Protein 3IBX (pdb70)

Foldseek 3Di:
DPVDDFLLVVLVVLLVVLLVLVLPPPLLVCLLVVNHDPVLVVLLLLLVLVLLVLLLVLLVLLLVQDDDVVSNVLSVVSSCLNVVNCPHLSVVVCVVVVPDPVNSVPDDHDPLSVVLSVLLVVQSVVDGSLSSLLQNQLVLVSLQVSLVVSPPPDCSLVPPRSNSSSCRSPDPVSVVSNVVSSVVNRVVCVPPDPVVSVVSSVSNNVSSVSSSVSSVVSSVD/DDFLLVVLCVVLVVLLVLVLPDCLLVCLLVVNDDPVLVVLLLLQVLVLLVLLLVLLVLLLVQDPDPVSNVVSVVVSCVSVDVDPSVVVCVVPVPDPVNSVPDDHDPLSCVLSVLLNVQSVVDGSLSSLLQNQLVLVSLQVSLVVSPPPDPSLVDPPSNSSSCVSPDPVSVVSNVVSSVVNRVVPPPPDPVVSVVSSVSNNVSSVSSSVSSVVSSVD

InterPro domains:
  IPR004305 Thiaminase-2/PQQC [PF03070] (9-216)
  IPR016084 Haem oxygenase-like, multi-helical [G3DSA:1.20.910.10] (1-217)
  IPR016084 Haem oxygenase-like, multi-helical [SSF48613] (1-215)
  IPR027574 Thiaminase II [TIGR04306] (11-216)
  IPR050967 Thiamine Salvage Pathway TenA [PTHR43198] (2-216)

Sequence (437 aa):
DPFTMQVSQYLYQNAQSIWGDCISHPFVQGIGRGTLERDKFRFYIIQDYLYLLEYAKVFALGVVKACDEAVMREFSNAIQDILNNEMSIHNHYIRELQITQKELQNACPTLANKSYTSYMLAEGFKGSIKEVAAAVLSCGWSYLVIAQNLSQIPNALEHAFYGHWIKGYSSKEFQACVNWNINLLDSLTLASSKQEIEKLKEIFITTSEYEYLFWDMAYQSTMQVSQYLYQNAQSIWGDCISHPFVQGIGRGTLERDKFRFYIIQDYLYLLEYAKVFALGVVKACDEAVMREFSNAIQDILNMSIHNHYIRELQITQKELQNACPTLANKSYTSYMLAEGFKGSIKEVAAAVLSCGWSYLVIAQNLSQIPNALEHAFYGHWIKGYSSKEFQACVNWNINLLDSLTLASSKQEIEKLKEIFITTSEYEYLFWDMAYQS

Secondary structure (DSSP, 8-state):
--SSPPHHHHHHHHHHHHHHHHHTSHHHHHHHHT-S-HHHHHHHHHHHHHHHHHHHHHHHHHHHH--SHHHHHHHHHHHHHHHS-TTSHHHHHHHHTT--HHHHHHPPPPHHHHHHHHHHHHHHHHS-HHHHHHHTHHHHHHHHHHHHHHT-SSSTTT-TTTHHHHHHTTSHHHHHHHHHHHHHHHHH-TT--HHHHHHHHHHHHHHHHHHHHHHHHHHT-/---HHHHHHHHHHHHHHHHHTSHHHHHHHTT-S-HHHHHHHHHHHHHHHHHHHHHHHHHHHH--SHHHHHHHHHHHHHHH---HHHHHHHHTT--HHHHHH----HHHHHHHHHHHHHHHHS-HHHHHHHHHHHHHHHHHHHHHHTTSSSTTT-TTTHHHHHHHTSHHHHHHHHHHHHHHHHH-TT--HHHHHHHHHHHHHHHHHHHHHHHHHHH-

B-factor: mean 20.88, std 7.48, range [4.31, 64.69]

Nearest PDB structures (foldseek):
  3ibx-assembly1_D-2  TM=1.005E+00  e=1.029E-29  Helicobacter pylori
  3ibx-assembly1_A-2  TM=9.983E-01  e=2.471E-28  Helicobacter pylori
  2rd3-assembly1_A  TM=9.991E-01  e=1.844E-27  unclassified
  2qcx-assembly1_B  TM=9.435E-01  e=3.607E-13  Bacillus subtilis
  1udd-assembly1_D  TM=9.290E-01  e=1.941E-12  Pyrococcus horikoshii OT3

Structure (mmCIF, N/CA/C/O backbone):
data_3IBX
#
_entry.id   3IBX
#
_cell.length_a   148.728
_cell.length_b   148.728
_cell.length_c   233.566
_cell.angle_alpha   90.00
_cell.angle_beta   90.00
_cell.angle_gamma   90.00
#
_symmetry.space_group_name_H-M   'I 41 2 2'
#
loop_
_entity.id
_entity.type
_entity.pdbx_description
1 polymer 'Putative thiaminase II'
2 water water
#
loop_
_atom_site.group_PDB
_atom_site.id
_atom_site.type_symbol
_atom_site.label_atom_id
_atom_site.label_alt_id
_atom_site.label_comp_id
_atom_site.label_asym_id
_atom_site.label_entity_id
_atom_site.label_seq_id
_atom_site.pdbx_PDB_ins_code
_atom_site.Cartn_x
_atom_site.Cartn_y
_atom_site.Cartn_z
_atom_site.occupancy
_atom_site.B_iso_or_equiv
_atom_site.auth_seq_id
_atom_site.auth_comp_id
_atom_site.auth_asym_id
_atom_site.auth_atom_id
_atom_site.pdbx_PDB_model_num
ATOM 1 N N . ASP A 1 1 ? 121.129 35.481 61.370 1.00 28.91 -3 ASP A N 1
ATOM 2 C CA . ASP A 1 1 ? 120.203 36.635 61.602 1.00 28.78 -3 ASP A CA 1
ATOM 3 C C . ASP A 1 1 ? 119.895 36.741 63.092 1.00 27.97 -3 ASP A C 1
ATOM 4 O O . ASP A 1 1 ? 120.069 35.744 63.806 1.00 28.16 -3 ASP A O 1
ATOM 9 N N . PRO A 1 2 ? 119.499 37.941 63.595 1.00 27.09 -2 PRO A N 1
ATOM 10 C CA . PRO A 1 2 ? 119.681 39.352 63.207 1.00 26.18 -2 PRO A CA 1
ATOM 11 C C . PRO A 1 2 ? 120.752 40.145 64.002 1.00 25.21 -2 PRO A C 1
ATOM 12 O O . PRO A 1 2 ? 120.860 41.365 63.826 1.00 24.51 -2 PRO A O 1
ATOM 16 N N . PHE A 1 3 ? 121.525 39.466 64.852 1.00 24.34 -1 PHE A N 1
ATOM 17 C CA . PHE A 1 3 ? 122.758 40.040 65.422 1.00 23.80 -1 PHE A CA 1
ATOM 18 C C . PHE A 1 3 ? 123.910 40.097 64.407 1.00 23.62 -1 PHE A C 1
ATOM 19 O O . PHE A 1 3 ? 125.029 40.534 64.721 1.00 23.50 -1 PHE A O 1
ATOM 27 N N . THR A 1 4 ? 123.644 39.634 63.194 1.00 23.21 0 THR A N 1
ATOM 28 C CA . THR A 1 4 ? 124.678 39.624 62.170 1.00 23.26 0 THR A CA 1
ATOM 29 C C . THR A 1 4 ? 124.531 40.784 61.192 1.00 22.65 0 THR A C 1
ATOM 30 O O . THR A 1 4 ? 123.419 41.205 60.860 1.00 22.70 0 THR A O 1
ATOM 34 N N . MET A 1 5 ? 125.680 41.295 60.765 1.00 22.03 1 MET A N 1
ATOM 35 C CA . MET A 1 5 ? 125.772 42.368 59.787 1.00 21.40 1 MET A CA 1
ATOM 36 C C . MET A 1 5 ? 125.020 41.979 58.510 1.00 20.31 1 MET A C 1
ATOM 37 O O . MET A 1 5 ? 125.213 40.879 57.979 1.00 20.04 1 MET A O 1
ATOM 42 N N . GLN A 1 6 ? 124.128 42.863 58.063 1.00 18.79 2 GLN A N 1
ATOM 43 C CA . GLN A 1 6 ? 123.461 42.718 56.774 1.00 17.67 2 GLN A CA 1
ATOM 44 C C . GLN A 1 6 ? 124.197 43.576 55.769 1.00 16.04 2 GLN A C 1
ATOM 45 O O . GLN A 1 6 ? 124.291 44.793 55.943 1.00 15.72 2 GLN A O 1
ATOM 51 N N . VAL A 1 7 ? 124.713 42.951 54.715 1.00 14.33 3 VAL A N 1
ATOM 52 C CA . VAL A 1 7 ? 125.497 43.693 53.734 1.00 12.72 3 VAL A CA 1
ATOM 53 C C . VAL A 1 7 ? 124.699 44.741 52.943 1.00 11.97 3 VAL A C 1
ATOM 54 O O . VAL A 1 7 ? 125.238 45.782 52.603 1.00 11.64 3 VAL A O 1
ATOM 58 N N . SER A 1 8 ? 123.419 44.482 52.694 1.00 11.11 4 SER A N 1
ATOM 59 C CA . SER A 1 8 ? 122.586 45.457 52.008 1.00 11.02 4 SER A CA 1
ATOM 60 C C . SER A 1 8 ? 122.427 46.756 52.819 1.00 11.33 4 SER A C 1
ATOM 61 O O . SER A 1 8 ? 122.414 47.850 52.245 1.00 11.02 4 SER A O 1
ATOM 64 N N . GLN A 1 9 ? 122.311 46.623 54.143 1.00 11.43 5 GLN A N 1
ATOM 65 C CA . GLN A 1 9 ? 122.169 47.778 55.036 1.00 11.99 5 GLN A CA 1
ATOM 66 C C . GLN A 1 9 ? 123.467 48.566 55.091 1.00 11.92 5 GLN A C 1
ATOM 67 O O . GLN A 1 9 ? 123.455 49.801 55.137 1.00 11.48 5 GLN A O 1
ATOM 73 N N . TYR A 1 10 ? 124.577 47.834 55.065 1.00 12.04 6 TYR A N 1
ATOM 74 C CA . TYR A 1 10 ? 125.909 48.420 55.015 1.00 12.85 6 TYR A CA 1
ATOM 75 C C . TYR A 1 10 ? 126.118 49.226 53.726 1.00 13.21 6 TYR A C 1
ATOM 76 O O . TYR A 1 10 ? 126.613 50.358 53.771 1.00 13.79 6 TYR A O 1
ATOM 85 N N . LEU A 1 11 ? 125.703 48.668 52.593 1.00 13.53 7 LEU A N 1
ATOM 86 C CA . LEU A 1 11 ? 125.766 49.397 51.332 1.00 14.20 7 LEU A CA 1
ATOM 87 C C . LEU A 1 11 ? 124.829 50.603 51.357 1.00 14.36 7 LEU A C 1
ATOM 88 O O . LEU A 1 11 ? 125.224 51.697 50.967 1.00 14.44 7 LEU A O 1
ATOM 93 N N . TYR A 1 12 ? 123.598 50.404 51.820 1.00 14.79 8 TYR A N 1
ATOM 94 C CA . TYR A 1 12 ? 122.639 51.502 51.965 1.00 15.68 8 TYR A CA 1
ATOM 95 C C . TYR A 1 12 ? 123.233 52.713 52.709 1.00 16.28 8 TYR A C 1
ATOM 96 O O . TYR A 1 12 ? 123.216 53.839 52.203 1.00 16.58 8 TYR A O 1
ATOM 105 N N . GLN A 1 13 ? 123.755 52.474 53.905 1.00 16.77 9 GLN A N 1
ATOM 106 C CA . GLN A 1 13 ? 124.295 53.557 54.725 1.00 17.83 9 GLN A CA 1
ATOM 107 C C . GLN A 1 13 ? 125.407 54.340 54.027 1.00 18.21 9 GLN A C 1
ATOM 108 O O . GLN A 1 13 ? 125.468 55.568 54.132 1.00 17.96 9 GLN A O 1
ATOM 114 N N . ASN A 1 14 ? 126.260 53.627 53.294 1.00 18.90 10 ASN A N 1
ATOM 115 C CA . ASN A 1 14 ? 127.365 54.254 52.580 1.00 19.78 10 ASN A CA 1
ATOM 116 C C . ASN A 1 14 ? 126.936 55.053 51.361 1.00 20.13 10 ASN A C 1
ATOM 117 O O . ASN A 1 14 ? 127.714 55.854 50.851 1.00 20.71 10 ASN A O 1
ATOM 122 N N . ALA A 1 15 ? 125.698 54.853 50.919 1.00 20.43 11 ALA A N 1
ATOM 123 C CA . ALA A 1 15 ? 125.179 55.551 49.755 1.00 21.27 11 ALA A CA 1
ATOM 124 C C . ALA A 1 15 ? 124.202 56.685 50.074 1.00 21.89 11 ALA A C 1
ATOM 125 O O . ALA A 1 15 ? 123.776 57.397 49.162 1.00 22.24 11 ALA A O 1
ATOM 127 N N . GLN A 1 16 ? 123.863 56.859 51.358 1.00 22.67 12 GLN A N 1
ATOM 128 C CA . GLN A 1 16 ? 122.851 57.834 51.802 1.00 22.97 12 GLN A CA 1
ATOM 129 C C . GLN A 1 16 ? 123.116 59.279 51.411 1.00 22.81 12 GLN A C 1
ATOM 130 O O . GLN A 1 16 ? 122.233 59.961 50.882 1.00 22.86 12 GLN A O 1
ATOM 136 N N . SER A 1 17 ? 124.321 59.752 51.706 1.00 22.51 13 SER A N 1
ATOM 137 C CA . SER A 1 17 ? 124.719 61.100 51.345 1.00 22.37 13 SER A CA 1
ATOM 138 C C . SER A 1 17 ? 124.530 61.349 49.841 1.00 21.61 13 SER A C 1
ATOM 139 O O . SER A 1 17 ? 124.040 62.406 49.438 1.00 21.61 13 SER A O 1
ATOM 142 N N . ILE A 1 18 ? 124.891 60.364 49.018 1.00 20.77 14 ILE A N 1
ATOM 143 C CA . ILE A 1 18 ? 124.749 60.501 47.571 1.00 19.83 14 ILE A CA 1
ATOM 144 C C . ILE A 1 18 ? 123.285 60.515 47.130 1.00 19.76 14 ILE A C 1
ATOM 145 O O . ILE A 1 18 ? 122.899 61.335 46.296 1.00 19.86 14 ILE A O 1
ATOM 150 N N . TRP A 1 19 ? 122.471 59.619 47.680 1.00 19.58 15 TRP A N 1
ATOM 151 C CA . TRP A 1 19 ? 121.060 59.567 47.287 1.00 19.76 15 TRP A CA 1
ATOM 152 C C . TRP A 1 19 ? 120.297 60.797 47.772 1.00 19.98 15 TRP A C 1
ATOM 153 O O . TRP A 1 19 ? 119.308 61.201 47.155 1.00 19.96 15 TRP A O 1
ATOM 164 N N . GLY A 1 20 ? 120.763 61.380 48.881 1.00 20.13 16 GLY A N 1
ATOM 165 C CA . GLY A 1 20 ? 120.233 62.647 49.383 1.00 20.27 16 GLY A CA 1
ATOM 166 C C . GLY A 1 20 ? 120.501 63.765 48.389 1.00 20.43 16 GLY A C 1
ATOM 167 O O . GLY A 1 20 ? 119.630 64.603 48.137 1.00 20.17 16 GLY A O 1
ATOM 168 N N . ASP A 1 21 ? 121.705 63.764 47.809 1.00 20.45 17 ASP A N 1
ATOM 169 C CA . ASP A 1 21 ? 122.051 64.727 46.766 1.00 20.55 17 ASP A CA 1
ATOM 170 C C . ASP A 1 21 ? 121.197 64.533 45.513 1.00 20.54 17 ASP A C 1
ATOM 171 O O . ASP A 1 21 ? 120.907 65.494 44.801 1.00 20.53 17 ASP A O 1
ATOM 176 N N . CYS A 1 22 ? 120.795 63.291 45.247 1.00 20.66 18 CYS A N 1
ATOM 177 C CA . CYS A 1 22 ? 119.933 63.003 44.104 1.00 20.74 18 CYS A CA 1
ATOM 178 C C . CYS A 1 22 ? 118.535 63.554 44.374 1.00 20.95 18 CYS A C 1
ATOM 179 O O . CYS A 1 22 ? 117.952 64.229 43.521 1.00 21.20 18 CYS A O 1
ATOM 182 N N . ILE A 1 23 ? 118.015 63.289 45.572 1.00 20.96 19 ILE A N 1
ATOM 183 C CA . ILE A 1 23 ? 116.708 63.807 45.985 1.00 20.98 19 ILE A CA 1
ATOM 184 C C . ILE A 1 23 ? 116.583 65.326 45.819 1.00 21.01 19 ILE A C 1
ATOM 185 O O . ILE A 1 23 ? 115.578 65.805 45.293 1.00 21.14 19 ILE A O 1
ATOM 190 N N . SER A 1 24 ? 117.596 66.076 46.256 1.00 20.93 20 SER A N 1
ATOM 191 C CA . SER A 1 24 ? 117.520 67.542 46.210 1.00 21.02 20 SER A CA 1
ATOM 192 C C . SER A 1 24 ? 118.140 68.179 44.954 1.00 20.72 20 SER A C 1
ATOM 193 O O . SER A 1 24 ? 118.270 69.404 44.877 1.00 20.56 20 SER A O 1
ATOM 196 N N . HIS A 1 25 ? 118.494 67.341 43.975 1.00 20.38 21 HIS A N 1
ATOM 197 C CA . HIS A 1 25 ? 118.966 67.800 42.666 1.00 20.09 21 HIS A CA 1
ATOM 198 C C . HIS A 1 25 ? 117.843 68.529 41.929 1.00 19.95 21 HIS A C 1
ATOM 199 O O . HIS A 1 25 ? 116.685 68.106 42.003 1.00 19.91 21 HIS A O 1
ATOM 206 N N . PRO A 1 26 ? 118.177 69.626 41.216 1.00 19.78 22 PRO A N 1
ATOM 207 C CA . PRO A 1 26 ? 117.158 70.424 40.521 1.00 19.71 22 PRO A CA 1
ATOM 208 C C . PRO A 1 26 ? 116.267 69.617 39.574 1.00 19.54 22 PRO A C 1
ATOM 209 O O . PRO A 1 26 ? 115.067 69.871 39.507 1.00 19.75 22 PRO A O 1
ATOM 213 N N . PHE A 1 27 ? 116.843 68.657 38.858 1.00 19.31 23 PHE A N 1
ATOM 214 C CA . PHE A 1 27 ? 116.066 67.809 37.959 1.00 19.04 23 PHE A CA 1
ATOM 215 C C . PHE A 1 27 ? 114.994 67.005 38.698 1.00 19.16 23 PHE A C 1
ATOM 216 O O . PHE A 1 27 ? 113.841 66.959 38.269 1.00 19.13 23 PHE A O 1
ATOM 224 N N . VAL A 1 28 ? 115.386 66.365 39.796 1.00 19.27 24 VAL A N 1
ATOM 225 C CA . VAL A 1 28 ? 114.488 65.505 40.567 1.00 19.47 24 VAL A CA 1
ATOM 226 C C . VAL A 1 28 ? 113.450 66.326 41.344 1.00 19.59 24 VAL A C 1
ATOM 227 O O . VAL A 1 28 ? 112.268 65.970 41.391 1.00 19.70 24 VAL A O 1
ATOM 231 N N . GLN A 1 29 ? 113.894 67.429 41.939 1.00 19.76 25 GLN A N 1
ATOM 232 C CA . GLN A 1 29 ? 112.981 68.357 42.610 1.00 19.85 25 GLN A CA 1
ATOM 233 C C . GLN A 1 29 ? 111.988 68.949 41.614 1.00 20.12 25 GLN A C 1
ATOM 234 O O . GLN A 1 29 ? 110.842 69.239 41.965 1.00 20.15 25 GLN A O 1
ATOM 240 N N . GLY A 1 30 ? 112.435 69.108 40.369 1.00 20.30 26 GLY A N 1
ATOM 241 C CA . GLY A 1 30 ? 111.578 69.570 39.284 1.00 20.48 26 GLY A CA 1
ATOM 242 C C . GLY A 1 30 ? 110.427 68.619 39.016 1.00 20.61 26 GLY A C 1
ATOM 243 O O . GLY A 1 30 ? 109.312 69.057 38.726 1.00 20.72 26 GLY A O 1
ATOM 244 N N . ILE A 1 31 ? 110.696 67.318 39.114 1.00 20.72 27 ILE A N 1
ATOM 245 C CA . ILE A 1 31 ? 109.661 66.295 38.949 1.00 21.04 27 ILE A CA 1
ATOM 246 C C . ILE A 1 31 ? 108.659 66.354 40.105 1.00 21.27 27 ILE A C 1
ATOM 247 O O . ILE A 1 31 ? 107.449 66.369 39.881 1.00 21.24 27 ILE A O 1
ATOM 252 N N . GLY A 1 32 ? 109.178 66.403 41.331 1.00 21.60 28 GLY A N 1
ATOM 253 C CA . GLY A 1 32 ? 108.357 66.478 42.540 1.00 22.03 28 GLY A CA 1
ATOM 254 C C . GLY A 1 32 ? 107.355 67.621 42.575 1.00 22.31 28 GLY A C 1
ATOM 255 O O . GLY A 1 32 ? 106.178 67.406 42.864 1.00 22.31 28 GLY A O 1
ATOM 256 N N . ARG A 1 33 ? 107.820 68.833 42.280 1.00 22.66 29 ARG A N 1
ATOM 257 C CA . ARG A 1 33 ? 106.955 70.020 42.254 1.00 22.89 29 ARG A CA 1
ATOM 258 C C . ARG A 1 33 ? 106.084 70.029 40.993 1.00 22.96 29 ARG A C 1
ATOM 259 O O . ARG A 1 33 ? 104.870 70.251 41.064 1.00 22.98 29 ARG A O 1
ATOM 267 N N . GLY A 1 34 ? 106.716 69.783 39.846 1.00 23.02 30 GLY A N 1
ATOM 268 C CA . GLY A 1 34 ? 106.029 69.784 38.541 1.00 23.07 30 GLY A CA 1
ATOM 269 C C . GLY A 1 34 ? 106.549 70.874 37.598 1.00 23.19 30 GLY A C 1
ATOM 270 O O . GLY A 1 34 ? 105.957 71.148 36.498 1.00 23.40 30 GLY A O 1
ATOM 271 N N . THR A 1 35 ? 107.674 71.501 38.049 1.00 23.34 31 THR A N 1
ATOM 272 C CA . THR A 1 35 ? 108.208 72.679 37.359 1.00 23.60 31 THR A CA 1
ATOM 273 C C . THR A 1 35 ? 109.272 72.372 36.304 1.00 23.88 31 THR A C 1
ATOM 274 O O . THR A 1 35 ? 109.620 73.247 35.508 1.00 23.82 31 THR A O 1
ATOM 278 N N . LEU A 1 36 ? 109.782 71.140 36.304 1.00 24.23 32 LEU A N 1
ATOM 279 C CA . LEU A 1 36 ? 110.844 70.728 35.379 1.00 24.56 32 LEU A CA 1
ATOM 280 C C . LEU A 1 36 ? 110.429 70.934 33.912 1.00 24.86 32 LEU A C 1
ATOM 281 O O . LEU A 1 36 ? 109.423 70.339 33.428 1.00 24.78 32 LEU A O 1
ATOM 286 N N . GLU A 1 37 ? 111.248 71.744 33.218 1.00 25.41 33 GLU A N 1
ATOM 287 C CA . GLU A 1 37 ? 111.013 72.117 31.823 1.00 26.11 33 GLU A CA 1
ATOM 288 C C . GLU A 1 37 ? 110.841 70.862 30.967 1.00 26.13 33 GLU A C 1
ATOM 289 O O . GLU A 1 37 ? 111.668 69.950 31.009 1.00 26.27 33 GLU A O 1
ATOM 295 N N . ARG A 1 38 ? 109.753 70.832 30.201 1.00 26.23 34 ARG A N 1
ATOM 296 C CA . ARG A 1 38 ? 109.265 69.613 29.553 1.00 26.26 34 ARG A CA 1
ATOM 297 C C . ARG A 1 38 ? 110.224 68.998 28.532 1.00 26.12 34 ARG A C 1
ATOM 298 O O . ARG A 1 38 ? 110.236 67.778 28.360 1.00 26.18 34 ARG A O 1
ATOM 306 N N . ASP A 1 39 ? 111.022 69.828 27.862 1.00 25.87 35 ASP A N 1
ATOM 307 C CA . ASP A 1 39 ? 112.021 69.306 26.921 1.00 25.66 35 ASP A CA 1
ATOM 308 C C . ASP A 1 39 ? 113.263 68.735 27.620 1.00 25.15 35 ASP A C 1
ATOM 309 O O . ASP A 1 39 ? 113.968 67.896 27.053 1.00 25.13 35 ASP A O 1
ATOM 314 N N . LYS A 1 40 ? 113.515 69.180 28.849 1.00 24.49 36 LYS A N 1
ATOM 315 C CA . LYS A 1 40 ? 114.556 68.580 29.682 1.00 24.01 36 LYS A CA 1
ATOM 316 C C . LYS A 1 40 ? 114.165 67.163 30.089 1.00 23.46 36 LYS A C 1
ATOM 317 O O . LYS A 1 40 ? 115.007 66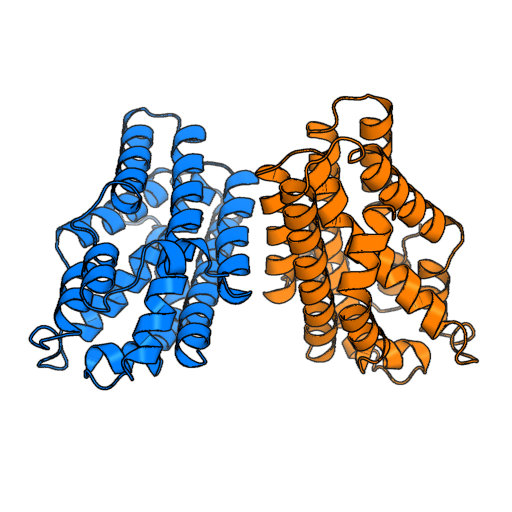.264 30.125 1.00 23.40 36 LYS A O 1
ATOM 323 N N . PHE A 1 41 ? 112.881 66.970 30.377 1.00 22.83 37 PHE A N 1
ATOM 324 C CA . PHE A 1 41 ? 112.355 65.650 30.689 1.00 22.22 37 PHE A CA 1
ATOM 325 C C . PHE A 1 41 ? 112.377 64.743 29.456 1.00 22.08 37 PHE A C 1
ATOM 326 O O . PHE A 1 41 ? 112.697 63.561 29.568 1.00 22.09 37 PHE A O 1
ATOM 334 N N . ARG A 1 42 ? 112.047 65.304 28.291 1.00 21.60 38 ARG A N 1
ATOM 335 C CA . ARG A 1 42 ? 112.111 64.580 27.019 1.00 21.35 38 ARG A CA 1
ATOM 336 C C . ARG A 1 42 ? 113.521 64.035 26.753 1.00 20.96 38 ARG A C 1
ATOM 337 O O . ARG A 1 42 ? 113.688 62.848 26.457 1.00 21.12 38 ARG A O 1
ATOM 345 N N . PHE A 1 43 ? 114.524 64.905 26.871 1.00 20.40 39 PHE A N 1
ATOM 346 C CA . PHE A 1 43 ? 115.930 64.526 26.735 1.00 20.03 39 PHE A CA 1
ATOM 347 C C . PHE A 1 43 ? 116.278 63.358 27.671 1.00 20.11 39 PHE A C 1
ATOM 348 O O . PHE A 1 43 ? 116.932 62.386 27.268 1.00 19.93 39 PHE A O 1
ATOM 356 N N . TYR A 1 44 ? 115.826 63.467 28.918 1.00 20.06 40 TYR A N 1
ATOM 357 C CA . TYR A 1 44 ? 116.031 62.433 29.914 1.00 19.97 40 TYR A CA 1
ATOM 358 C C . TYR A 1 44 ? 115.435 61.095 29.505 1.00 20.05 40 TYR A C 1
ATOM 359 O O . TYR A 1 44 ? 116.102 60.066 29.630 1.00 20.04 40 TYR A O 1
ATOM 368 N N . ILE A 1 45 ? 114.191 61.087 29.033 1.00 19.96 41 ILE A N 1
ATOM 369 C CA . ILE A 1 45 ? 113.542 59.795 28.796 1.00 20.18 41 ILE A CA 1
ATOM 370 C C . ILE A 1 45 ? 114.097 59.083 27.551 1.00 19.92 41 ILE A C 1
ATOM 371 O O . ILE A 1 45 ? 114.075 57.850 27.480 1.00 20.02 41 ILE A O 1
ATOM 376 N N . ILE A 1 46 ? 114.619 59.863 26.604 1.00 19.47 42 ILE A N 1
ATOM 377 C CA . ILE A 1 46 ? 115.397 59.323 25.487 1.00 19.10 42 ILE A CA 1
ATOM 378 C C . ILE A 1 46 ? 116.696 58.678 26.009 1.00 19.10 42 ILE A C 1
ATOM 379 O O . ILE A 1 46 ? 116.995 57.520 25.697 1.00 19.04 42 ILE A O 1
ATOM 384 N N . GLN A 1 47 ? 117.448 59.419 26.818 1.00 18.96 43 GLN A N 1
ATOM 385 C CA . GLN A 1 47 ? 118.678 58.900 27.407 1.00 18.97 43 GLN A CA 1
ATOM 386 C C . GLN A 1 47 ? 118.414 57.673 28.273 1.00 19.36 43 GLN A C 1
ATOM 387 O O . GLN A 1 47 ? 119.187 56.708 28.248 1.00 19.20 43 GLN A O 1
ATOM 393 N N . ASP A 1 48 ? 117.316 57.709 29.022 1.00 19.76 44 ASP A N 1
ATOM 394 C CA . ASP A 1 48 ? 116.949 56.603 29.898 1.00 20.47 44 ASP A CA 1
ATOM 395 C C . ASP A 1 48 ? 116.520 55.363 29.108 1.00 20.40 44 ASP A C 1
ATOM 396 O O . ASP A 1 48 ? 116.818 54.243 29.521 1.00 20.89 44 ASP A O 1
ATOM 401 N N . TYR A 1 49 ? 115.854 55.550 27.969 1.00 20.22 45 TYR A N 1
ATOM 402 C CA . TYR A 1 49 ? 115.556 54.416 27.085 1.00 20.08 45 TYR A CA 1
ATOM 403 C C . TYR A 1 49 ? 116.845 53.712 26.630 1.00 19.64 45 TYR A C 1
ATOM 404 O O . TYR A 1 49 ? 116.932 52.484 26.671 1.00 19.50 45 TYR A O 1
ATOM 413 N N . LEU A 1 50 ? 117.830 54.502 26.203 1.00 19.12 46 LEU A N 1
ATOM 414 C CA . LEU A 1 50 ? 119.146 53.994 25.819 1.00 18.73 46 LEU A CA 1
ATOM 415 C C . LEU A 1 50 ? 119.814 53.302 26.998 1.00 18.59 46 LEU A C 1
ATOM 416 O O . LEU A 1 50 ? 120.370 52.204 26.859 1.00 18.72 46 LEU A O 1
ATOM 421 N N . TYR A 1 51 ? 119.739 53.948 28.158 1.00 18.04 47 TYR A N 1
ATOM 422 C CA . TYR A 1 51 ? 120.280 53.404 29.393 1.00 17.57 47 TYR A CA 1
ATOM 423 C C . TYR A 1 51 ? 119.670 52.049 29.735 1.00 17.37 47 TYR A C 1
ATOM 424 O O . TYR A 1 51 ? 120.396 51.109 30.068 1.00 17.29 47 TYR A O 1
ATOM 433 N N . LEU A 1 52 ? 118.340 51.960 29.667 1.00 17.14 48 LEU A N 1
ATOM 434 C CA . LEU A 1 52 ? 117.632 50.724 30.001 1.00 17.18 48 LEU A CA 1
ATOM 435 C C . LEU A 1 52 ? 118.015 49.554 29.090 1.00 17.13 48 LEU A C 1
ATOM 436 O O . LEU A 1 52 ? 118.047 48.409 29.538 1.00 17.10 48 LEU A O 1
ATOM 441 N N . LEU A 1 53 ? 118.317 49.852 27.829 1.00 17.02 49 LEU A N 1
ATOM 442 C CA . LEU A 1 53 ? 118.788 48.841 26.886 1.00 17.44 49 LEU A CA 1
ATOM 443 C C . LEU A 1 53 ? 120.090 48.188 27.362 1.00 17.46 49 LEU A C 1
ATOM 444 O O . LEU A 1 53 ? 120.241 46.968 27.295 1.00 17.24 49 LEU A O 1
ATOM 449 N N . GLU A 1 54 ? 121.015 48.996 27.870 1.00 17.43 50 GLU A N 1
ATOM 450 C CA . GLU A 1 54 ? 122.280 48.469 28.375 1.00 17.45 50 GLU A CA 1
ATOM 451 C C . GLU A 1 54 ? 122.100 47.796 29.732 1.00 17.22 50 GLU A C 1
ATOM 452 O O . GLU A 1 54 ? 122.748 46.795 30.026 1.00 17.18 50 GLU A O 1
ATOM 458 N N . TYR A 1 55 ? 121.199 48.348 30.542 1.00 17.13 51 TYR A N 1
ATOM 459 C CA . TYR A 1 55 ? 120.849 47.804 31.857 1.00 16.60 51 TYR A CA 1
ATOM 460 C C . TYR A 1 55 ? 120.319 46.371 31.722 1.00 16.25 51 TYR A C 1
ATOM 461 O O . TYR A 1 55 ? 120.743 45.476 32.456 1.00 16.78 51 TYR A O 1
ATOM 470 N N . ALA A 1 56 ? 119.426 46.146 30.762 1.00 15.70 52 ALA A N 1
ATOM 471 C CA . ALA A 1 56 ? 118.944 44.793 30.453 1.00 15.45 52 ALA A CA 1
ATOM 472 C C . ALA A 1 56 ? 120.088 43.789 30.209 1.00 15.41 52 ALA A C 1
ATOM 473 O O . ALA A 1 56 ? 119.998 42.620 30.604 1.00 15.29 52 ALA A O 1
ATOM 475 N N . LYS A 1 57 ? 121.167 44.247 29.572 1.00 15.13 53 LYS A N 1
ATOM 476 C CA . LYS A 1 57 ? 122.304 43.366 29.289 1.00 14.76 53 LYS A CA 1
ATOM 477 C C . LYS A 1 57 ? 123.005 42.894 30.567 1.00 14.70 53 LYS A C 1
ATOM 478 O O . LYS A 1 57 ? 123.533 41.780 30.618 1.00 14.32 53 LYS A O 1
ATOM 484 N N . VAL A 1 58 ? 123.019 43.745 31.591 1.00 14.49 54 VAL A N 1
ATOM 485 C CA . VAL A 1 58 ? 123.590 43.365 32.870 1.00 14.28 54 VAL A CA 1
ATOM 486 C C . VAL A 1 58 ? 122.727 42.283 33.517 1.00 14.48 54 VAL A C 1
ATOM 487 O O . VAL A 1 58 ? 123.263 41.328 34.079 1.00 14.70 54 VAL A O 1
ATOM 491 N N . PHE A 1 59 ? 121.404 42.405 33.413 1.00 14.60 55 PHE A N 1
ATOM 492 C CA . PHE A 1 59 ? 120.507 41.355 33.918 1.00 15.29 55 PHE A CA 1
ATOM 493 C C . PHE A 1 59 ? 120.699 40.037 33.154 1.00 15.59 55 PHE A C 1
ATOM 494 O O . PHE A 1 59 ? 120.544 38.945 33.732 1.00 15.66 55 PHE A O 1
ATOM 502 N N . ALA A 1 60 ? 121.056 40.138 31.871 1.00 15.10 56 ALA A N 1
ATOM 503 C CA . ALA A 1 60 ? 121.330 38.954 31.051 1.00 14.87 56 ALA A CA 1
ATOM 504 C C . ALA A 1 60 ? 122.584 38.236 31.534 1.00 14.81 56 ALA A C 1
ATOM 505 O O . ALA A 1 60 ? 122.645 37.003 31.539 1.00 14.25 56 ALA A O 1
ATOM 507 N N . LEU A 1 61 ? 123.576 39.008 31.964 1.00 14.71 57 LEU A N 1
ATOM 508 C CA . LEU A 1 61 ? 124.735 38.422 32.635 1.00 14.76 57 LEU A CA 1
ATOM 509 C C . LEU A 1 61 ? 124.283 37.664 33.885 1.00 14.32 57 LEU A C 1
ATOM 510 O O . LEU A 1 61 ? 124.848 36.638 34.239 1.00 14.43 57 LEU A O 1
ATOM 515 N N . GLY A 1 62 ? 123.236 38.168 34.530 1.00 14.39 58 GLY A N 1
ATOM 516 C CA . GLY A 1 62 ? 122.615 37.490 35.672 1.00 14.23 58 GLY A CA 1
ATOM 517 C C . GLY A 1 62 ? 122.112 36.095 35.327 1.00 14.20 58 GLY A C 1
ATOM 518 O O . GLY A 1 62 ? 122.331 35.144 36.084 1.00 14.16 58 GLY A O 1
ATOM 519 N N . VAL A 1 63 ? 121.435 35.977 34.187 1.00 13.74 59 VAL A N 1
ATOM 520 C CA . VAL A 1 63 ? 120.964 34.693 33.704 1.00 13.34 59 VAL A CA 1
ATOM 521 C C . VAL A 1 63 ? 122.139 33.739 33.464 1.00 13.52 59 VAL A C 1
ATOM 522 O O . VAL A 1 63 ? 122.096 32.576 33.875 1.00 13.01 59 VAL A O 1
ATOM 526 N N . VAL A 1 64 ? 123.194 34.219 32.811 1.00 13.73 60 VAL A N 1
ATOM 527 C CA . VAL A 1 64 ? 124.330 33.338 32.578 1.00 13.89 60 VAL A CA 1
ATOM 528 C C . VAL A 1 64 ? 125.095 32.938 33.850 1.00 14.41 60 VAL A C 1
ATOM 529 O O . VAL A 1 64 ? 125.502 31.787 33.987 1.00 14.35 60 VAL A O 1
ATOM 533 N N . LYS A 1 65 ? 125.243 33.853 34.803 1.00 14.85 61 LYS A N 1
ATOM 534 C CA . LYS A 1 65 ? 126.042 33.544 35.987 1.00 14.99 61 LYS A CA 1
ATOM 535 C C . LYS A 1 65 ? 125.249 32.995 37.175 1.00 15.40 61 LYS A C 1
ATOM 536 O O . LYS A 1 65 ? 125.828 32.623 38.189 1.00 14.96 61 LYS A O 1
ATOM 542 N N . ALA A 1 66 ? 123.930 32.941 37.053 1.00 16.54 62 ALA A N 1
ATOM 543 C CA . ALA A 1 66 ? 123.105 32.377 38.120 1.00 18.45 62 ALA A CA 1
ATOM 544 C C . ALA A 1 66 ? 123.183 30.865 38.070 1.00 19.56 62 ALA A C 1
ATOM 545 O O . ALA A 1 66 ? 122.938 30.269 37.026 1.00 20.21 62 ALA A O 1
ATOM 547 N N . CYS A 1 67 ? 123.522 30.212 39.169 1.00 20.89 63 CYS A N 1
ATOM 548 C CA . CYS A 1 67 ? 123.356 28.764 39.128 1.00 22.56 63 CYS A CA 1
ATOM 549 C C . CYS A 1 67 ? 122.251 28.312 40.064 1.00 22.08 63 CYS A C 1
ATOM 550 O O . CYS A 1 67 ? 122.496 27.820 41.153 1.00 22.66 63 CYS A O 1
ATOM 553 N N . ASP A 1 68 ? 121.028 28.507 39.579 1.00 21.93 64 ASP A N 1
ATOM 554 C CA . ASP A 1 68 ? 119.790 28.248 40.284 1.00 22.00 64 ASP A CA 1
ATOM 555 C C . ASP A 1 68 ? 118.692 28.688 39.318 1.00 21.47 64 ASP A C 1
ATOM 556 O O . ASP A 1 68 ? 118.681 29.842 38.873 1.00 21.47 64 ASP A O 1
ATOM 561 N N . GLU A 1 69 ? 117.790 27.774 38.968 1.00 20.74 65 GLU A N 1
ATOM 562 C CA . GLU A 1 69 ? 116.746 28.081 37.990 1.00 20.19 65 GLU A CA 1
ATOM 563 C C . GLU A 1 69 ? 115.914 29.278 38.434 1.00 19.75 65 GLU A C 1
ATOM 564 O O . GLU A 1 69 ? 115.605 30.163 37.631 1.00 19.37 65 GLU A O 1
ATOM 570 N N . ALA A 1 70 ? 115.555 29.289 39.716 1.00 19.29 66 ALA A N 1
ATOM 571 C CA . ALA A 1 70 ? 114.701 30.330 40.263 1.00 19.27 66 ALA A CA 1
ATOM 572 C C . ALA A 1 70 ? 115.294 31.712 40.041 1.00 19.25 66 ALA A C 1
ATOM 573 O O . ALA A 1 70 ? 114.581 32.613 39.588 1.00 19.21 66 ALA A O 1
ATOM 575 N N . VAL A 1 71 ? 116.588 31.886 40.324 1.00 19.36 67 VAL A N 1
ATOM 576 C CA . VAL A 1 71 ? 117.194 33.205 40.111 1.00 19.78 67 VAL A CA 1
ATOM 577 C C . VAL A 1 71 ? 117.420 33.525 38.635 1.00 20.17 67 VAL A C 1
ATOM 578 O O . VAL A 1 71 ? 117.354 34.693 38.251 1.00 20.19 67 VAL A O 1
ATOM 582 N N . MET A 1 72 ? 117.646 32.501 37.806 1.00 20.67 68 MET A N 1
ATOM 583 C CA . MET A 1 72 ? 117.715 32.708 36.348 1.00 21.24 68 MET A CA 1
ATOM 584 C C . MET A 1 72 ? 116.387 33.276 35.879 1.00 21.35 68 MET A C 1
ATOM 585 O O . MET A 1 72 ? 116.343 34.274 35.150 1.00 21.41 68 MET A O 1
ATOM 590 N N . ARG A 1 73 ? 115.310 32.634 36.329 1.00 21.44 69 ARG A N 1
ATOM 591 C CA . ARG A 1 73 ? 113.951 33.035 36.007 1.00 21.67 69 ARG A CA 1
ATOM 592 C C . ARG A 1 73 ? 113.698 34.482 36.418 1.00 21.12 69 ARG A C 1
ATOM 593 O O . ARG A 1 73 ? 113.082 35.248 35.665 1.00 21.34 69 ARG A O 1
ATOM 601 N N . GLU A 1 74 ? 114.185 34.848 37.606 1.00 20.27 70 GLU A N 1
ATOM 602 C CA . GLU A 1 74 ? 114.011 36.199 38.138 1.00 19.53 70 GLU A CA 1
ATOM 603 C C . GLU A 1 74 ? 114.747 37.233 37.292 1.00 19.05 70 GLU A C 1
ATOM 604 O O . GLU A 1 74 ? 114.182 38.278 36.963 1.00 19.11 70 GLU A O 1
ATOM 610 N N . PHE A 1 75 ? 115.989 36.934 36.915 1.00 18.39 71 PHE A N 1
ATOM 611 C CA . PHE A 1 75 ? 116.732 37.795 35.988 1.00 17.88 71 PHE A CA 1
ATOM 612 C C . PHE A 1 75 ? 116.068 37.898 34.608 1.00 18.14 71 PHE A C 1
ATOM 613 O O . PHE A 1 75 ? 115.998 38.986 34.022 1.00 18.19 71 PHE A O 1
ATOM 621 N N . SER A 1 76 ? 115.571 36.772 34.100 1.00 18.35 72 SER A N 1
ATOM 622 C CA . SER A 1 76 ? 114.877 36.747 32.813 1.00 18.56 72 SER A CA 1
ATOM 623 C C . SER A 1 76 ? 113.627 37.630 32.860 1.00 18.72 72 SER A C 1
ATOM 624 O O . SER A 1 76 ? 113.374 38.408 31.934 1.00 18.82 72 SER A O 1
ATOM 627 N N . ASN A 1 77 ? 112.863 37.524 33.947 1.00 18.77 73 ASN A N 1
ATOM 628 C CA . ASN A 1 77 ? 111.695 38.382 34.148 1.00 18.90 73 ASN A CA 1
ATOM 629 C C . ASN A 1 77 ? 112.025 39.879 34.165 1.00 18.79 73 ASN A C 1
ATOM 630 O O . ASN A 1 77 ? 111.266 40.690 33.630 1.00 18.86 73 ASN A O 1
ATOM 635 N N . ALA A 1 78 ? 113.161 40.234 34.758 1.00 18.90 74 ALA A N 1
ATOM 636 C CA . ALA A 1 78 ? 113.606 41.636 34.806 1.00 19.23 74 ALA A CA 1
ATOM 637 C C . ALA A 1 78 ? 113.905 42.193 33.411 1.00 19.35 74 ALA A C 1
ATOM 638 O O . ALA A 1 78 ? 113.550 43.336 33.107 1.00 19.52 74 ALA A O 1
ATOM 640 N N . ILE A 1 79 ? 114.547 41.377 32.569 1.00 19.33 75 ILE A N 1
ATOM 641 C CA . ILE A 1 79 ? 114.807 41.732 31.168 1.00 19.48 75 ILE A CA 1
ATOM 642 C C . ILE A 1 79 ? 113.506 42.006 30.406 1.00 19.83 75 ILE A C 1
ATOM 643 O O . ILE A 1 79 ? 113.419 42.972 29.651 1.00 19.51 75 ILE A O 1
ATOM 648 N N . GLN A 1 80 ? 112.505 41.152 30.617 1.00 20.53 76 GLN A N 1
ATOM 649 C CA . GLN A 1 80 ? 111.196 41.305 29.979 1.00 21.41 76 GLN A CA 1
ATOM 650 C C . GLN A 1 80 ? 110.496 42.599 30.364 1.00 21.99 76 GLN A C 1
ATOM 651 O O . GLN A 1 80 ? 109.856 43.224 29.519 1.00 22.01 76 GLN A O 1
ATOM 657 N N . ASP A 1 81 ? 110.618 42.995 31.633 1.00 22.93 77 ASP A N 1
ATOM 658 C CA . ASP A 1 81 ? 110.049 44.260 32.112 1.00 23.98 77 ASP A CA 1
ATOM 659 C C . ASP A 1 81 ? 110.657 45.476 31.415 1.00 24.23 77 ASP A C 1
ATOM 660 O O . ASP A 1 81 ? 110.053 46.545 31.390 1.00 24.50 77 ASP A O 1
ATOM 665 N N . ILE A 1 82 ? 111.850 45.306 30.857 1.00 24.69 78 ILE A N 1
ATOM 666 C CA . ILE A 1 82 ? 112.507 46.365 30.104 1.00 25.38 78 ILE A CA 1
ATOM 667 C C . ILE A 1 82 ? 112.153 46.301 28.610 1.00 25.92 78 ILE A C 1
ATOM 668 O O . ILE A 1 82 ? 111.816 47.320 28.004 1.00 26.07 78 ILE A O 1
ATOM 673 N N . LEU A 1 83 ? 112.197 45.102 28.035 1.00 26.50 79 LEU A N 1
ATOM 674 C CA . LEU A 1 83 ? 112.055 44.925 26.586 1.00 27.25 79 LEU A CA 1
ATOM 675 C C . LEU A 1 83 ? 110.620 44.677 26.090 1.00 28.06 79 LEU A C 1
ATOM 676 O O . LEU A 1 83 ? 110.210 45.225 25.062 1.00 28.05 79 LEU A O 1
ATOM 681 N N . ASN A 1 84 ? 109.873 43.843 26.814 1.00 28.99 80 ASN A N 1
ATOM 682 C CA . ASN A 1 84 ? 108.504 43.475 26.439 1.00 29.84 80 ASN A CA 1
ATOM 683 C C . ASN A 1 84 ? 107.446 43.987 27.412 1.00 30.50 80 ASN A C 1
ATOM 684 O O . ASN A 1 84 ? 106.629 43.216 27.925 1.00 30.54 80 ASN A O 1
ATOM 689 N N . ASN A 1 85 ? 107.461 45.294 27.654 1.00 31.46 81 ASN A N 1
ATOM 690 C CA . ASN A 1 85 ? 106.551 45.911 28.612 1.00 32.33 81 ASN A CA 1
ATOM 691 C C . ASN A 1 85 ? 105.985 47.225 28.076 1.00 33.00 81 ASN A C 1
ATOM 692 O O . ASN A 1 85 ? 106.571 48.292 28.263 1.00 33.13 81 ASN A O 1
ATOM 697 N N . GLU A 1 86 ? 104.845 47.130 27.396 1.00 33.86 82 GLU A N 1
ATOM 698 C CA . GLU A 1 86 ? 104.147 48.297 26.852 1.00 34.69 82 GLU A CA 1
ATOM 699 C C . GLU A 1 86 ? 103.432 49.081 27.959 1.00 35.07 82 GLU A C 1
ATOM 700 O O . GLU A 1 86 ? 102.922 50.181 27.729 1.00 35.14 82 GLU A O 1
ATOM 706 N N . MET A 1 87 ? 103.404 48.492 29.155 1.00 35.61 83 MET A N 1
ATOM 707 C CA . MET A 1 87 ? 102.835 49.113 30.348 1.00 36.12 83 MET A CA 1
ATOM 708 C C . MET A 1 87 ? 103.912 49.799 31.197 1.00 36.34 83 MET A C 1
ATOM 709 O O . MET A 1 87 ? 103.601 50.463 32.191 1.00 36.41 83 MET A O 1
ATOM 714 N N . SER A 1 88 ? 105.173 49.635 30.798 1.00 36.62 84 SER A N 1
ATOM 715 C CA . SER A 1 88 ? 106.307 50.222 31.515 1.00 36.89 84 SER A CA 1
ATOM 716 C C . SER A 1 88 ? 106.229 51.745 31.539 1.00 37.13 84 SER A C 1
ATOM 717 O O . SER A 1 88 ? 105.600 52.362 30.674 1.00 37.15 84 SER A O 1
ATOM 720 N N . ILE A 1 89 ? 106.883 52.337 32.535 1.00 37.32 85 ILE A N 1
ATOM 721 C CA . ILE A 1 89 ? 106.880 53.782 32.742 1.00 37.58 85 ILE A CA 1
ATOM 722 C C . ILE A 1 89 ? 107.438 54.525 31.526 1.00 37.81 85 ILE A C 1
ATOM 723 O O . ILE A 1 89 ? 106.990 55.627 31.204 1.00 37.81 85 ILE A O 1
ATOM 728 N N . HIS A 1 90 ? 108.390 53.901 30.838 1.00 38.19 86 HIS A N 1
ATOM 729 C CA . HIS A 1 90 ? 109.022 54.510 29.668 1.00 38.52 86 HIS A CA 1
ATOM 730 C C . HIS A 1 90 ? 108.158 54.598 28.426 1.00 38.63 86 HIS A C 1
ATOM 731 O O . HIS A 1 90 ? 108.182 55.610 27.724 1.00 38.76 86 HIS A O 1
ATOM 738 N N . ASN A 1 91 ? 107.405 53.536 28.156 1.00 38.76 87 ASN A N 1
ATOM 739 C CA . ASN A 1 91 ? 106.513 53.510 27.002 1.00 38.89 87 ASN A CA 1
ATOM 740 C C . ASN A 1 91 ? 105.287 54.398 27.200 1.00 38.81 87 ASN A C 1
ATOM 741 O O . ASN A 1 91 ? 104.592 54.735 26.234 1.00 38.96 87 ASN A O 1
ATOM 746 N N . HIS A 1 92 ? 105.036 54.779 28.452 1.00 38.61 88 HIS A N 1
ATOM 747 C CA . HIS A 1 92 ? 103.987 55.739 28.775 1.00 38.39 88 HIS A CA 1
ATOM 748 C C . HIS A 1 92 ? 104.392 57.143 28.336 1.00 38.28 88 HIS A C 1
ATOM 749 O O . HIS A 1 92 ? 103.616 57.834 27.676 1.00 38.35 88 HIS A O 1
ATOM 756 N N . TYR A 1 93 ? 105.607 57.556 28.694 1.00 38.10 89 TYR A N 1
ATOM 757 C CA . TYR A 1 93 ? 106.081 58.896 28.352 1.00 38.00 89 TYR A CA 1
ATOM 758 C C . TYR A 1 93 ? 106.509 59.029 26.894 1.00 38.17 89 TYR A C 1
ATOM 759 O O . TYR A 1 93 ? 106.478 60.129 26.337 1.00 38.17 89 TYR A O 1
ATOM 768 N N . ILE A 1 94 ? 106.891 57.910 26.281 1.00 38.37 90 ILE A N 1
ATOM 769 C CA . ILE A 1 94 ? 107.213 57.882 24.853 1.00 38.65 90 ILE A CA 1
ATOM 770 C C . ILE A 1 94 ? 106.017 58.334 24.004 1.00 38.88 90 ILE A C 1
ATOM 771 O O . ILE A 1 94 ? 106.179 59.146 23.088 1.00 38.93 90 ILE A O 1
ATOM 776 N N . ARG A 1 95 ? 104.825 57.831 24.326 1.00 39.13 91 ARG A N 1
ATOM 777 C CA . ARG A 1 95 ? 103.616 58.229 23.599 1.00 39.46 91 ARG A CA 1
ATOM 778 C C . ARG A 1 95 ? 103.072 59.590 24.050 1.00 39.40 91 ARG A C 1
ATOM 779 O O . ARG A 1 95 ? 102.427 60.288 23.265 1.00 39.58 91 ARG A O 1
ATOM 787 N N . GLU A 1 96 ? 103.341 59.963 25.301 1.00 39.33 92 GLU A N 1
ATOM 788 C CA . GLU A 1 96 ? 102.893 61.248 25.841 1.00 39.25 92 GLU A CA 1
ATOM 789 C C . GLU A 1 96 ? 103.712 62.413 25.280 1.00 39.06 92 GLU A C 1
ATOM 790 O O . GLU A 1 96 ? 103.180 63.505 25.064 1.00 39.07 92 GLU A O 1
ATOM 796 N N . LEU A 1 97 ? 105.001 62.173 25.044 1.00 38.82 93 LEU A N 1
ATOM 797 C CA . LEU A 1 97 ? 105.867 63.155 24.390 1.00 38.60 93 LEU A CA 1
ATOM 798 C C . LEU A 1 97 ? 105.966 62.907 22.878 1.00 38.51 93 LEU A C 1
ATOM 799 O O . LEU A 1 97 ? 106.865 63.485 22.175 1.00 38.59 93 LEU A O 1
ATOM 804 N N . GLN A 1 98 ? 105.034 62.049 22.392 1.00 38.33 94 GLN A N 1
ATOM 805 C CA . GLN A 1 98 ? 105.023 61.615 20.985 1.00 38.33 94 GLN A CA 1
ATOM 806 C C . GLN A 1 98 ? 106.412 61.436 20.354 1.00 38.24 94 GLN A C 1
ATOM 807 O O . GLN A 1 98 ? 106.704 61.997 19.293 1.00 38.26 94 GLN A O 1
ATOM 813 N N . ILE A 1 99 ? 107.259 60.658 21.028 1.00 38.19 95 ILE A N 1
ATOM 814 C CA . ILE A 1 99 ? 108.614 60.363 20.552 1.00 38.10 95 ILE A CA 1
ATOM 815 C C . ILE A 1 99 ? 108.568 59.244 19.510 1.00 38.13 95 ILE A C 1
ATOM 816 O O . ILE A 1 99 ? 108.026 58.165 19.769 1.00 38.03 95 ILE A O 1
ATOM 821 N N . THR A 1 100 ? 109.131 59.515 18.334 1.00 38.24 96 THR A N 1
ATOM 822 C CA . THR A 1 100 ? 109.090 58.565 17.218 1.00 38.40 96 THR A CA 1
ATOM 823 C C . THR A 1 100 ? 110.081 57.424 17.406 1.00 38.53 96 THR A C 1
ATOM 824 O O . THR A 1 100 ? 111.104 57.577 18.082 1.00 38.56 96 THR A O 1
ATOM 828 N N . GLN A 1 101 ? 109.769 56.284 16.793 1.00 38.60 97 GLN A N 1
ATOM 829 C CA . GLN A 1 101 ? 110.628 55.104 16.848 1.00 38.64 97 GLN A CA 1
ATOM 830 C C . GLN A 1 101 ? 111.977 55.362 16.169 1.00 38.40 97 GLN A C 1
ATOM 831 O O . GLN A 1 101 ? 113.007 54.840 16.607 1.00 38.34 97 GLN A O 1
ATOM 837 N N . LYS A 1 102 ? 111.961 56.176 15.112 1.00 38.16 98 LYS A N 1
ATOM 838 C CA . LYS A 1 102 ? 113.181 56.555 14.393 1.00 37.93 98 LYS A CA 1
ATOM 839 C C . LYS A 1 102 ? 114.087 57.451 15.239 1.00 37.61 98 LYS A C 1
ATOM 840 O O . LYS A 1 102 ? 115.313 57.321 15.184 1.00 37.80 98 LYS A O 1
ATOM 846 N N . GLU A 1 103 ? 113.485 58.346 16.022 1.00 37.10 99 GLU A N 1
ATOM 847 C CA . GLU A 1 103 ? 114.246 59.213 16.930 1.00 36.52 99 GLU A CA 1
ATOM 848 C C . GLU A 1 103 ? 114.991 58.396 17.987 1.00 35.94 99 GLU A C 1
ATOM 849 O O . GLU A 1 103 ? 116.138 58.702 18.320 1.00 35.92 99 GLU A O 1
ATOM 855 N N . LEU A 1 104 ? 114.331 57.358 18.500 1.00 35.20 100 LEU A N 1
ATOM 856 C CA . LEU A 1 104 ? 114.942 56.425 19.450 1.00 34.53 100 LEU A CA 1
ATOM 857 C C . LEU A 1 104 ? 116.120 55.676 18.832 1.00 34.13 100 LEU A C 1
ATOM 858 O O . LEU A 1 104 ? 117.172 55.546 19.452 1.00 34.20 100 LEU A O 1
ATOM 863 N N . GLN A 1 105 ? 115.928 55.193 17.606 1.00 33.70 101 GLN A N 1
ATOM 864 C CA . GLN A 1 105 ? 116.965 54.490 16.852 1.00 33.19 101 GLN A CA 1
ATOM 865 C C . GLN A 1 105 ? 118.167 55.383 16.516 1.00 32.48 101 GLN A C 1
ATOM 866 O O . GLN A 1 105 ? 119.304 54.907 16.478 1.00 32.53 101 GLN A O 1
ATOM 872 N N . ASN A 1 106 ? 117.910 56.671 16.288 1.00 31.45 102 ASN A N 1
ATOM 873 C CA . ASN A 1 106 ? 118.961 57.626 15.921 1.00 30.34 102 ASN A CA 1
ATOM 874 C C . ASN A 1 106 ? 119.694 58.291 17.090 1.00 29.45 102 ASN A C 1
ATOM 875 O O . ASN A 1 106 ? 120.737 58.918 16.889 1.00 29.45 102 ASN A O 1
ATOM 880 N N . ALA A 1 107 ? 119.156 58.153 18.300 1.00 28.17 103 ALA A N 1
ATOM 881 C CA . ALA A 1 107 ? 119.712 58.833 19.476 1.00 26.97 103 ALA A CA 1
ATOM 882 C C . ALA A 1 107 ? 121.051 58.261 19.940 1.00 26.06 103 ALA A C 1
ATOM 883 O O . ALA A 1 107 ? 121.269 57.048 19.900 1.00 25.92 103 ALA A O 1
ATOM 885 N N . CYS A 1 108 ? 121.942 59.153 20.366 1.00 24.90 104 CYS A N 1
ATOM 886 C CA . CYS A 1 108 ? 123.232 58.770 20.930 1.00 24.09 104 CYS A CA 1
ATOM 887 C C . CYS A 1 108 ? 123.218 58.903 22.444 1.00 22.39 104 CYS A C 1
ATOM 888 O O . CYS A 1 108 ? 122.687 59.887 22.969 1.00 22.32 104 CYS A O 1
ATOM 891 N N . PRO A 1 109 ? 123.801 57.917 23.152 1.00 20.98 105 PRO A N 1
ATOM 892 C CA . PRO A 1 109 ? 123.986 58.089 24.589 1.00 19.83 105 PRO A CA 1
ATOM 893 C C . PRO A 1 109 ? 125.088 59.103 24.866 1.00 18.77 105 PRO A C 1
ATOM 894 O O . PRO A 1 109 ? 126.063 59.175 24.117 1.00 18.48 105 PRO A O 1
ATOM 898 N N . THR A 1 110 ? 124.919 59.889 25.923 1.00 17.69 106 THR A N 1
ATOM 899 C CA . THR A 1 110 ? 125.965 60.792 26.390 1.00 16.87 106 THR A CA 1
ATOM 900 C C . THR A 1 110 ? 127.064 59.978 27.072 1.00 16.48 106 THR A C 1
ATOM 901 O O . THR A 1 110 ? 126.834 58.826 27.473 1.00 16.02 106 THR A O 1
ATOM 905 N N . LEU A 1 111 ? 128.247 60.574 27.212 1.00 15.84 107 LEU A N 1
ATOM 906 C CA . LEU A 1 111 ? 129.347 59.952 27.948 1.00 15.68 107 LEU A CA 1
ATOM 907 C C . LEU A 1 111 ? 128.925 59.435 29.316 1.00 15.19 107 LEU A C 1
ATOM 908 O O . LEU A 1 111 ? 129.245 58.297 29.683 1.00 15.21 107 LEU A O 1
ATOM 913 N N . ALA A 1 112 ? 128.216 60.277 30.063 1.00 14.72 108 ALA A N 1
ATOM 914 C CA . ALA A 1 112 ? 127.770 59.936 31.418 1.00 14.47 108 ALA A CA 1
ATOM 915 C C . ALA A 1 112 ? 126.918 58.667 31.402 1.00 14.02 108 ALA A C 1
ATOM 916 O O . ALA A 1 112 ? 127.047 57.825 32.286 1.00 13.93 108 ALA A O 1
ATOM 918 N N . ASN A 1 113 ? 126.081 58.540 30.371 1.00 13.89 109 ASN A N 1
ATOM 919 C CA . ASN A 1 113 ? 125.250 57.355 30.132 1.00 13.66 109 ASN A CA 1
ATOM 920 C C . ASN A 1 113 ? 126.106 56.110 29.825 1.00 13.49 109 ASN A C 1
ATOM 921 O O . ASN A 1 113 ? 125.969 55.082 30.488 1.00 13.50 109 ASN A O 1
ATOM 926 N N . LYS A 1 114 ? 126.990 56.232 28.832 1.00 13.67 110 LYS A N 1
ATOM 927 C CA . LYS A 1 114 ? 127.915 55.171 28.393 1.00 13.78 110 LYS A CA 1
ATOM 928 C C . LYS A 1 114 ? 128.816 54.655 29.519 1.00 13.32 110 LYS A C 1
ATOM 929 O O . LYS A 1 114 ? 129.067 53.447 29.618 1.00 12.97 110 LYS A O 1
ATOM 935 N N . SER A 1 115 ? 129.325 55.590 30.323 1.00 12.66 111 SER A N 1
ATOM 936 C CA . SER A 1 115 ? 130.286 55.310 31.382 1.00 12.17 111 SER A CA 1
ATOM 937 C C . SER A 1 115 ? 129.646 54.431 32.427 1.00 11.98 111 SER A C 1
ATOM 938 O O . SER A 1 115 ? 130.236 53.459 32.883 1.00 12.27 111 SER A O 1
ATOM 941 N N . TYR A 1 116 ? 128.415 54.776 32.781 1.00 12.13 112 TYR A N 1
ATOM 942 C CA . TYR A 1 116 ? 127.660 54.081 33.811 1.00 11.98 112 TYR A CA 1
ATOM 943 C C . TYR A 1 116 ? 127.341 52.653 33.357 1.00 11.85 112 TYR A C 1
ATOM 944 O O . TYR A 1 116 ? 127.631 51.686 34.061 1.00 12.06 112 TYR A O 1
ATOM 953 N N . THR A 1 117 ? 126.770 52.522 32.169 1.00 11.54 113 THR A N 1
ATOM 954 C CA . THR A 1 117 ? 126.390 51.208 31.681 1.00 11.61 113 THR A CA 1
ATOM 955 C C . THR A 1 117 ? 127.612 50.326 31.405 1.00 11.44 113 THR A C 1
ATOM 956 O O . THR A 1 117 ? 127.564 49.119 31.654 1.00 11.64 113 THR A O 1
ATOM 960 N N . SER A 1 118 ? 128.713 50.932 30.957 1.00 10.79 114 SER A N 1
ATOM 961 C CA . SER A 1 118 ? 129.965 50.191 30.767 1.00 10.40 114 SER A CA 1
ATOM 962 C C . SER A 1 118 ? 130.486 49.628 32.075 1.00 10.02 114 SER A C 1
ATOM 963 O O . SER A 1 118 ? 130.956 48.490 32.127 1.00 9.77 114 SER A O 1
ATOM 966 N N . TYR A 1 119 ? 130.404 50.441 33.127 1.00 10.17 115 TYR A N 1
ATOM 967 C CA . TYR A 1 119 ? 130.895 50.060 34.439 1.00 9.76 115 TYR A CA 1
ATOM 968 C C . TYR A 1 119 ? 130.157 48.858 35.011 1.00 10.25 115 TYR A C 1
ATOM 969 O O . TYR A 1 119 ? 130.788 47.936 35.526 1.00 10.22 115 TYR A O 1
ATOM 978 N N . MET A 1 120 ? 128.827 48.871 34.927 1.00 10.75 116 MET A N 1
ATOM 979 C CA . MET A 1 120 ? 128.015 47.751 35.414 1.00 11.23 116 MET A CA 1
ATOM 980 C C . MET A 1 120 ? 128.318 46.478 34.622 1.00 11.63 116 MET A C 1
ATOM 981 O O . MET A 1 120 ? 128.482 45.405 35.201 1.00 11.41 116 MET A O 1
ATOM 986 N N . LEU A 1 121 ? 128.407 46.611 33.302 1.00 12.17 117 LEU A N 1
ATOM 987 C CA . LEU A 1 121 ? 128.730 45.486 32.434 1.00 12.72 117 LEU A CA 1
ATOM 988 C C . LEU A 1 121 ? 130.101 44.882 32.742 1.00 12.38 117 LEU A C 1
ATOM 989 O O . LEU A 1 121 ? 130.221 43.661 32.962 1.00 11.95 117 LEU A O 1
ATOM 994 N N . ALA A 1 122 ? 131.124 45.739 32.765 1.00 11.80 118 ALA A N 1
ATOM 995 C CA . ALA A 1 122 ? 132.499 45.298 33.007 1.00 11.69 118 ALA A CA 1
ATOM 996 C C . ALA A 1 122 ? 132.671 44.646 34.376 1.00 11.95 118 ALA A C 1
ATOM 997 O O . ALA A 1 122 ? 133.364 43.635 34.491 1.00 12.13 118 ALA A O 1
ATOM 999 N N . GLU A 1 123 ? 132.044 45.208 35.407 1.00 11.94 119 GLU A N 1
ATOM 1000 C CA . GLU A 1 123 ? 132.135 44.604 36.740 1.00 12.57 119 GLU A CA 1
ATOM 1001 C C . GLU A 1 123 ? 131.375 43.285 36.805 1.00 12.83 119 GLU A C 1
ATOM 1002 O O . GLU A 1 123 ? 131.839 42.338 37.429 1.00 12.95 119 GLU A O 1
ATOM 1008 N N . GLY A 1 124 ? 130.226 43.217 36.137 1.00 13.62 120 GLY A N 1
ATOM 1009 C CA . GLY A 1 124 ? 129.482 41.966 36.000 1.00 14.43 120 GLY A CA 1
ATOM 1010 C C . GLY A 1 124 ? 130.355 40.896 35.373 1.00 15.39 120 GLY A C 1
ATOM 1011 O O . GLY A 1 124 ? 130.459 39.781 35.885 1.00 15.71 120 GLY A O 1
ATOM 1012 N N . PHE A 1 125 ? 131.024 41.262 34.283 1.00 15.99 121 PHE A N 1
ATOM 1013 C CA . PHE A 1 125 ? 131.828 40.325 33.496 1.00 16.47 121 PHE A CA 1
ATOM 1014 C C . PHE A 1 125 ? 133.125 39.902 34.209 1.00 15.87 121 PHE A C 1
ATOM 1015 O O . PHE A 1 125 ? 133.524 38.753 34.117 1.00 16.18 121 PHE A O 1
ATOM 1023 N N . LYS A 1 126 ? 133.760 40.818 34.937 1.00 15.08 122 LYS A N 1
ATOM 1024 C CA . LYS A 1 126 ? 134.952 40.483 35.724 1.00 14.38 122 LYS A CA 1
ATOM 1025 C C . LYS A 1 126 ? 134.650 39.689 36.999 1.00 14.36 122 LYS A C 1
ATOM 1026 O O . LYS A 1 126 ? 135.532 39.001 37.520 1.00 14.72 122 LYS A O 1
ATOM 1032 N N . GLY A 1 127 ? 133.421 39.784 37.500 1.00 13.99 123 GLY A N 1
ATOM 1033 C CA . GLY A 1 127 ? 133.056 39.126 38.751 1.00 13.96 123 GLY A CA 1
ATOM 1034 C C . GLY A 1 127 ? 132.159 37.911 38.566 1.00 13.96 123 GLY A C 1
ATOM 1035 O O . GLY A 1 127 ? 132.151 37.263 37.506 1.00 14.37 123 GLY A O 1
ATOM 1036 N N . SER A 1 128 ? 131.404 37.609 39.612 1.00 13.34 124 SER A N 1
ATOM 1037 C CA . SER A 1 128 ? 130.466 36.509 39.609 1.00 13.09 124 SER A CA 1
ATOM 1038 C C . SER A 1 128 ? 129.063 37.088 39.719 1.00 12.55 124 SER A C 1
ATOM 1039 O O . SER A 1 128 ? 128.856 38.281 39.512 1.00 12.39 124 SER A O 1
ATOM 1042 N N . ILE A 1 129 ? 128.100 36.249 40.058 1.00 11.98 125 ILE A N 1
ATOM 1043 C CA . ILE A 1 129 ? 126.752 36.728 40.250 1.00 11.71 125 ILE A CA 1
ATOM 1044 C C . ILE A 1 129 ? 126.619 37.754 41.404 1.00 11.75 125 ILE A C 1
ATOM 1045 O O . ILE A 1 129 ? 125.716 38.587 41.370 1.00 11.53 125 ILE A O 1
ATOM 1050 N N . LYS A 1 130 ? 127.525 37.720 42.389 1.00 11.94 126 LYS A N 1
ATOM 1051 C CA . LYS A 1 130 ? 127.492 38.698 43.499 1.00 12.87 126 LYS A CA 1
ATOM 1052 C C . LYS A 1 130 ? 127.685 40.121 42.971 1.00 12.85 126 LYS A C 1
ATOM 1053 O O . LYS A 1 130 ? 126.966 41.044 43.352 1.00 12.94 126 LYS A O 1
ATOM 1059 N N . GLU A 1 131 ? 128.678 40.278 42.102 1.00 13.21 127 GLU A N 1
ATOM 1060 C CA . GLU A 1 131 ? 128.996 41.550 41.487 1.00 13.56 127 GLU A CA 1
ATOM 1061 C C . GLU A 1 131 ? 127.862 42.033 40.581 1.00 13.72 127 GLU A C 1
ATOM 1062 O O . GLU A 1 131 ? 127.533 43.224 40.608 1.00 13.66 127 GLU A O 1
ATOM 1068 N N . VAL A 1 132 ? 127.236 41.131 39.812 1.00 13.74 128 VAL A N 1
ATOM 1069 C CA . VAL A 1 132 ? 126.065 41.556 39.038 1.00 14.05 128 VAL A CA 1
ATOM 1070 C C . VAL A 1 132 ? 124.890 41.994 39.917 1.00 14.74 128 VAL A C 1
ATOM 1071 O O . VAL A 1 132 ? 124.266 43.028 39.641 1.00 15.21 128 VAL A O 1
ATOM 1075 N N . ALA A 1 133 ? 124.636 41.253 40.992 1.00 14.84 129 ALA A N 1
ATOM 1076 C CA . ALA A 1 133 ? 123.594 41.621 41.942 1.00 15.47 129 ALA A CA 1
ATOM 1077 C C . ALA A 1 133 ? 123.878 42.990 42.586 1.00 15.73 129 ALA A C 1
ATOM 1078 O O . ALA A 1 133 ? 122.967 43.785 42.776 1.00 16.18 129 ALA A O 1
ATOM 1080 N N . ALA A 1 134 ? 125.141 43.259 42.905 1.00 15.77 130 ALA A N 1
ATOM 1081 C CA . ALA A 1 134 ? 125.534 44.536 43.504 1.00 15.91 130 ALA A CA 1
ATOM 1082 C C . ALA A 1 134 ? 125.523 45.694 42.495 1.00 15.89 130 ALA A C 1
ATOM 1083 O O . ALA A 1 134 ? 125.193 46.829 42.855 1.00 15.51 130 ALA A O 1
ATOM 1085 N N . ALA A 1 135 ? 125.875 45.402 41.243 1.00 15.83 131 ALA A N 1
ATOM 1086 C CA . ALA A 1 135 ? 125.957 46.435 40.197 1.00 15.94 131 ALA A CA 1
ATOM 1087 C C . ALA A 1 135 ? 124.607 47.025 39.771 1.00 15.85 131 ALA A C 1
ATOM 1088 O O . ALA A 1 135 ? 124.539 48.180 39.356 1.00 16.15 131 ALA A O 1
ATOM 1090 N N . VAL A 1 136 ? 123.535 46.247 39.882 1.00 15.81 132 VAL A N 1
ATOM 1091 C CA . VAL A 1 136 ? 122.224 46.715 39.421 1.00 15.80 132 VAL A CA 1
ATOM 1092 C C . VAL A 1 136 ? 121.363 47.307 40.525 1.00 16.15 132 VAL A C 1
ATOM 1093 O O . VAL A 1 136 ? 120.302 47.864 40.250 1.00 16.37 132 VAL A O 1
ATOM 1097 N N . LEU A 1 137 ? 121.824 47.201 41.767 1.00 16.50 133 LEU A N 1
ATOM 1098 C CA . LEU A 1 137 ? 120.997 47.562 42.916 1.00 17.18 133 LEU A CA 1
ATOM 1099 C C . LEU A 1 137 ? 120.775 49.070 43.131 1.00 17.52 133 LEU A C 1
ATOM 1100 O O . LEU A 1 137 ? 119.646 49.477 43.416 1.00 17.88 133 LEU A O 1
ATOM 1105 N N . SER A 1 138 ? 121.819 49.893 42.994 1.00 17.66 134 SER A N 1
ATOM 1106 C CA . SER A 1 138 ? 121.690 51.360 43.199 1.00 18.05 134 SER A CA 1
ATOM 1107 C C . SER A 1 138 ? 120.552 51.960 42.405 1.00 18.15 134 SER A C 1
ATOM 1108 O O . SER A 1 138 ? 119.784 52.782 42.908 1.00 18.14 134 SER A O 1
ATOM 1111 N N . CYS A 1 139 ? 120.479 51.565 41.139 1.00 18.36 135 CYS A N 1
ATOM 1112 C CA . CYS A 1 139 ? 119.533 52.141 40.205 1.00 18.47 135 CYS A CA 1
ATOM 1113 C C . CYS A 1 139 ? 118.091 52.016 40.706 1.00 18.15 135 CYS A C 1
ATOM 1114 O O . CYS A 1 139 ? 117.408 53.014 40.871 1.00 18.33 135 CYS A O 1
ATOM 1117 N N . GLY A 1 140 ? 117.643 50.792 40.964 1.00 17.69 136 GLY A N 1
ATOM 1118 C CA . GLY A 1 140 ? 116.296 50.570 41.469 1.00 17.57 136 GLY A CA 1
ATOM 1119 C C . GLY A 1 140 ? 116.066 51.121 42.867 1.00 17.49 136 GLY A C 1
ATOM 1120 O O . GLY A 1 140 ? 115.021 51.716 43.144 1.00 17.75 136 GLY A O 1
ATOM 1121 N N . TRP A 1 141 ? 117.045 50.934 43.747 1.00 17.16 137 TRP A N 1
ATOM 1122 C CA . TRP A 1 141 ? 116.889 51.322 45.139 1.00 17.13 137 TRP A CA 1
ATOM 1123 C C . TRP A 1 141 ? 116.804 52.841 45.289 1.00 17.21 137 TRP A C 1
ATOM 1124 O O . TRP A 1 141 ? 115.911 53.336 45.972 1.00 16.98 137 TRP A O 1
ATOM 1135 N N . SER A 1 142 ? 117.712 53.570 44.639 1.00 17.44 138 SER A N 1
ATOM 1136 C CA . SER A 1 142 ? 117.672 55.036 44.651 1.00 17.76 138 SER A CA 1
ATOM 1137 C C . SER A 1 142 ? 116.401 55.587 44.013 1.00 18.18 138 SER A C 1
ATOM 1138 O O . SER A 1 142 ? 115.845 56.566 44.503 1.00 18.33 138 SER A O 1
ATOM 1141 N N . TYR A 1 143 ? 115.934 54.967 42.928 1.00 18.73 139 TYR A N 1
ATOM 1142 C CA . TYR A 1 143 ? 114.693 55.420 42.294 1.00 19.17 139 TYR A CA 1
ATOM 1143 C C . TYR A 1 143 ? 113.514 55.233 43.237 1.00 19.45 139 TYR A C 1
ATOM 1144 O O . TYR A 1 143 ? 112.582 56.037 43.240 1.00 19.54 139 TYR A O 1
ATOM 1153 N N . LEU A 1 144 ? 113.567 54.177 44.044 1.00 19.80 140 LEU A N 1
ATOM 1154 C CA . LEU A 1 144 ? 112.510 53.922 45.012 1.00 20.02 140 LEU A CA 1
ATOM 1155 C C . LEU A 1 144 ? 112.474 54.988 46.101 1.00 20.06 140 LEU A C 1
ATOM 1156 O O . LEU A 1 144 ? 111.414 55.573 46.345 1.00 20.34 140 LEU A O 1
ATOM 1161 N N . VAL A 1 145 ? 113.611 55.263 46.743 1.00 20.12 141 VAL A N 1
ATOM 1162 C CA . VAL A 1 145 ? 113.609 56.278 47.806 1.00 20.46 141 VAL A CA 1
ATOM 1163 C C . VAL A 1 145 ? 113.367 57.680 47.251 1.00 20.50 141 VAL A C 1
ATOM 1164 O O . VAL A 1 145 ? 112.741 58.491 47.913 1.00 20.65 141 VAL A O 1
ATOM 1168 N N . ILE A 1 146 ? 113.844 57.954 46.037 1.00 20.85 142 ILE A N 1
ATOM 1169 C CA . ILE A 1 146 ? 113.520 59.215 45.362 1.00 21.07 142 ILE A CA 1
ATOM 1170 C C . ILE A 1 146 ? 112.006 59.359 45.209 1.00 21.64 142 ILE A C 1
ATOM 1171 O O . ILE A 1 146 ? 111.442 60.381 45.588 1.00 21.49 142 ILE A O 1
ATOM 1176 N N . ALA A 1 147 ? 111.355 58.322 44.682 1.00 22.41 143 ALA A N 1
ATOM 1177 C CA . ALA A 1 147 ? 109.914 58.367 44.420 1.00 23.10 143 ALA A CA 1
ATOM 1178 C C . ALA A 1 147 ? 109.075 58.408 45.696 1.00 23.60 143 ALA A C 1
ATOM 1179 O O . ALA A 1 147 ? 108.043 59.074 45.733 1.00 23.59 143 ALA A O 1
ATOM 1181 N N . GLN A 1 148 ? 109.516 57.692 46.730 1.00 24.28 144 GLN A N 1
ATOM 1182 C CA . GLN A 1 148 ? 108.840 57.714 48.024 1.00 24.99 144 GLN A CA 1
ATOM 1183 C C . GLN A 1 148 ? 108.948 59.088 48.673 1.00 25.15 144 GLN A C 1
ATOM 1184 O O . GLN A 1 148 ? 107.994 59.561 49.298 1.00 25.24 144 GLN A O 1
ATOM 1190 N N . ASN A 1 149 ? 110.105 59.728 48.518 1.00 25.33 145 ASN A N 1
ATOM 1191 C CA . ASN A 1 149 ? 110.282 61.102 48.975 1.00 25.53 145 ASN A CA 1
ATOM 1192 C C . ASN A 1 149 ? 109.374 62.049 48.195 1.00 25.76 145 ASN A C 1
ATOM 1193 O O . ASN A 1 149 ? 108.564 62.756 48.788 1.00 26.08 145 ASN A O 1
ATOM 1198 N N . LEU A 1 150 ? 109.495 62.045 46.869 1.00 26.04 146 LEU A N 1
ATOM 1199 C CA . LEU A 1 150 ? 108.667 62.902 46.017 1.00 26.39 146 LEU A CA 1
ATOM 1200 C C . LEU A 1 150 ? 107.163 62.668 46.217 1.00 27.02 146 LEU A C 1
ATOM 1201 O O . LEU A 1 150 ? 106.349 63.553 45.947 1.00 26.94 146 LEU A O 1
ATOM 1206 N N . SER A 1 151 ? 106.818 61.487 46.726 1.00 27.84 147 SER A N 1
ATOM 1207 C CA . SER A 1 151 ? 105.430 61.064 46.935 1.00 28.70 147 SER A CA 1
ATOM 1208 C C . SER A 1 151 ? 104.660 61.899 47.975 1.00 29.24 147 SER A C 1
ATOM 1209 O O . SER A 1 151 ? 103.539 61.543 48.356 1.00 29.38 147 SER A O 1
ATOM 1212 N N . GLN A 1 152 ? 105.258 63.003 48.425 1.00 29.92 148 GLN A N 1
ATOM 1213 C CA . GLN A 1 152 ? 104.627 63.902 49.404 1.00 30.60 148 GLN A CA 1
ATOM 1214 C C . GLN A 1 152 ? 105.199 65.322 49.338 1.00 30.68 148 GLN A C 1
ATOM 1215 O O . GLN A 1 152 ? 106.199 65.632 49.995 1.00 30.90 148 GLN A O 1
ATOM 1221 N N . ILE A 1 153 ? 104.565 66.186 48.544 1.00 30.76 149 ILE A N 1
ATOM 1222 C CA . ILE A 1 153 ? 105.086 67.546 48.351 1.00 30.79 149 ILE A CA 1
ATOM 1223 C C . ILE A 1 153 ? 104.152 68.684 48.830 1.00 30.62 149 ILE A C 1
ATOM 1224 O O . ILE A 1 153 ? 104.637 69.705 49.329 1.00 30.87 149 ILE A O 1
ATOM 1229 N N . PRO A 1 154 ? 102.819 68.524 48.690 1.00 30.39 150 PRO A N 1
ATOM 1230 C CA . PRO A 1 154 ? 102.064 67.456 48.045 1.00 30.08 150 PRO A CA 1
ATOM 1231 C C . PRO A 1 154 ? 101.696 67.814 46.586 1.00 29.73 150 PRO A C 1
ATOM 1232 O O . PRO A 1 154 ? 102.303 68.825 45.892 1.00 29.63 150 PRO A O 1
ATOM 1236 N N . ASN A 1 155 ? 100.589 67.229 46.105 1.00 29.41 151 ASN A N 1
ATOM 1237 C CA . ASN A 1 155 ? 100.112 67.383 44.720 1.00 29.17 151 ASN A CA 1
ATOM 1238 C C . ASN A 1 155 ? 101.034 66.722 43.686 1.00 29.11 151 ASN A C 1
ATOM 1239 O O . ASN A 1 155 ? 100.758 66.763 42.483 1.00 29.22 151 ASN A O 1
ATOM 1244 N N . ALA A 1 156 ? 102.117 66.110 44.165 1.00 28.88 152 ALA A N 1
ATOM 1245 C CA . ALA A 1 156 ? 103.126 65.492 43.303 1.00 28.74 152 ALA A CA 1
ATOM 1246 C C . ALA A 1 156 ? 102.590 64.276 42.551 1.00 28.56 152 ALA A C 1
ATOM 1247 O O . ALA A 1 156 ? 102.904 64.087 41.362 1.00 28.49 152 ALA A O 1
ATOM 1249 N N . LEU A 1 157 ? 101.779 63.472 43.242 1.00 28.47 153 LEU A N 1
ATOM 1250 C CA . LEU A 1 157 ? 101.174 62.271 42.670 1.00 28.44 153 LEU A CA 1
ATOM 1251 C C . LEU A 1 157 ? 99.995 62.616 41.764 1.00 28.39 153 LEU A C 1
ATOM 1252 O O . LEU A 1 157 ? 99.699 61.888 40.813 1.00 28.48 153 LEU A O 1
ATOM 1257 N N . GLU A 1 158 ? 99.327 63.727 42.070 1.00 28.30 154 GLU A N 1
ATOM 1258 C CA . GLU A 1 158 ? 98.121 64.156 41.356 1.00 28.12 154 GLU A CA 1
ATOM 1259 C C . GLU A 1 158 ? 98.431 64.955 40.089 1.00 27.76 154 GLU A C 1
ATOM 1260 O O . GLU A 1 158 ? 97.538 65.195 39.273 1.00 27.65 154 GLU A O 1
ATOM 1266 N N . HIS A 1 159 ? 99.694 65.357 39.934 1.00 27.36 155 HIS A N 1
ATOM 1267 C CA . HIS A 1 159 ? 100.147 66.112 38.765 1.00 27.03 155 HIS A CA 1
ATOM 1268 C C . HIS A 1 159 ? 99.765 65.372 37.487 1.00 26.88 155 HIS A C 1
ATOM 1269 O O . HIS A 1 159 ? 100.037 64.179 37.351 1.00 26.79 155 HIS A O 1
ATOM 1276 N N . ALA A 1 160 ? 99.120 66.088 36.568 1.00 26.70 156 ALA A N 1
ATOM 1277 C CA . ALA A 1 160 ? 98.575 65.494 35.343 1.00 26.50 156 ALA A CA 1
ATOM 1278 C C . ALA A 1 160 ? 99.644 64.872 34.436 1.00 26.29 156 ALA A C 1
ATOM 1279 O O . ALA A 1 160 ? 99.369 63.913 33.709 1.00 26.19 156 ALA A O 1
ATOM 1281 N N . PHE A 1 161 ? 100.854 65.423 34.489 1.00 26.05 157 PHE A N 1
ATOM 1282 C CA . PHE A 1 161 ? 101.959 64.962 33.654 1.00 25.87 157 PHE A CA 1
ATOM 1283 C C . PHE A 1 161 ? 102.964 64.093 34.421 1.00 25.66 157 PHE A C 1
ATOM 1284 O O . PHE A 1 161 ? 103.200 62.947 34.042 1.00 25.59 157 PHE A O 1
ATOM 1292 N N . TYR A 1 162 ? 103.542 64.645 35.490 1.00 25.39 158 TYR A N 1
ATOM 1293 C CA . TYR A 1 162 ? 104.623 63.993 36.241 1.00 25.12 158 TYR A CA 1
ATOM 1294 C C . TYR A 1 162 ? 104.153 62.983 37.289 1.00 25.01 158 TYR A C 1
ATOM 1295 O O . TYR A 1 162 ? 104.972 62.244 37.846 1.00 25.05 158 TYR A O 1
ATOM 1304 N N . GLY A 1 163 ? 102.848 62.953 37.554 1.00 24.78 159 GLY A N 1
ATOM 1305 C CA . GLY A 1 163 ? 102.267 62.017 38.521 1.00 24.64 159 GLY A CA 1
ATOM 1306 C C . GLY A 1 163 ? 102.556 60.554 38.219 1.00 24.69 159 GLY A C 1
ATOM 1307 O O . GLY A 1 163 ? 102.898 59.782 39.118 1.00 24.66 159 GLY A O 1
ATOM 1308 N N . HIS A 1 164 ? 102.434 60.182 36.945 1.00 24.61 160 HIS A N 1
ATOM 1309 C CA . HIS A 1 164 ? 102.629 58.805 36.499 1.00 24.50 160 HIS A CA 1
ATOM 1310 C C . HIS A 1 164 ? 104.007 58.251 36.868 1.00 24.38 160 HIS A C 1
ATOM 1311 O O . HIS A 1 164 ? 104.124 57.088 37.260 1.00 24.35 160 HIS A O 1
ATOM 1318 N N . TRP A 1 165 ? 105.033 59.098 36.752 1.00 24.18 161 TRP A N 1
ATOM 1319 C CA . TRP A 1 165 ? 106.424 58.732 37.037 1.00 23.85 161 TRP A CA 1
ATOM 1320 C C . TRP A 1 165 ? 106.656 58.443 38.523 1.00 23.83 161 TRP A C 1
ATOM 1321 O O . TRP A 1 165 ? 107.305 57.458 38.875 1.00 23.88 161 TRP A O 1
ATOM 1332 N N . ILE A 1 166 ? 106.130 59.309 39.386 1.00 23.77 162 ILE A N 1
ATOM 1333 C CA . ILE A 1 166 ? 106.288 59.159 40.831 1.00 23.72 162 ILE A CA 1
ATOM 1334 C C . ILE A 1 166 ? 105.507 57.947 41.344 1.00 23.86 162 ILE A C 1
ATOM 1335 O O . ILE A 1 166 ? 106.001 57.195 42.185 1.00 23.95 162 ILE A O 1
ATOM 1340 N N . LYS A 1 167 ? 104.296 57.762 40.823 1.00 24.07 163 LYS A N 1
ATOM 1341 C CA . LYS A 1 167 ? 103.458 56.616 41.165 1.00 24.36 163 LYS A CA 1
ATOM 1342 C C . LYS A 1 167 ? 104.116 55.307 40.724 1.00 24.33 163 LYS A C 1
ATOM 1343 O O . LYS A 1 167 ? 104.095 54.315 41.457 1.00 24.46 163 LYS A O 1
ATOM 1349 N N . GLY A 1 168 ? 104.716 55.324 39.535 1.00 24.14 164 GLY A N 1
ATOM 1350 C CA . GLY A 1 168 ? 105.341 54.142 38.956 1.00 23.94 164 GLY A CA 1
ATOM 1351 C C . GLY A 1 168 ? 106.521 53.610 39.748 1.00 23.88 164 GLY A C 1
ATOM 1352 O O . GLY A 1 168 ? 106.641 52.401 39.962 1.00 23.80 164 GLY A O 1
ATOM 1353 N N . TYR A 1 169 ? 107.393 54.508 40.193 1.00 23.60 165 TYR A N 1
ATOM 1354 C CA . TYR A 1 169 ? 108.594 54.082 40.902 1.00 23.46 165 TYR A CA 1
ATOM 1355 C C . TYR A 1 169 ? 108.378 53.931 42.409 1.00 23.59 165 TYR A C 1
ATOM 1356 O O . TYR A 1 169 ? 109.307 53.610 43.141 1.00 23.52 165 TYR A O 1
ATOM 1365 N N . SER A 1 170 ? 107.145 54.144 42.862 1.00 23.92 166 SER A N 1
ATOM 1366 C CA . SER A 1 170 ? 106.799 53.961 44.273 1.00 24.26 166 SER A CA 1
ATOM 1367 C C . SER A 1 170 ? 105.749 52.866 44.488 1.00 24.46 166 SER A C 1
ATOM 1368 O O . SER A 1 170 ? 105.370 52.577 45.626 1.00 24.40 166 SER A O 1
ATOM 1371 N N . SER A 1 171 ? 105.297 52.257 43.393 1.00 24.79 167 SER A N 1
ATOM 1372 C CA . SER A 1 171 ? 104.271 51.211 43.432 1.00 25.17 167 SER A CA 1
ATOM 1373 C C . SER A 1 171 ? 104.729 49.962 44.184 1.00 25.40 167 SER A C 1
ATOM 1374 O O . SER A 1 171 ? 105.926 49.705 44.312 1.00 25.53 167 SER A O 1
ATOM 1377 N N . LYS A 1 172 ? 103.756 49.192 44.660 1.00 25.85 168 LYS A N 1
ATOM 1378 C CA . LYS A 1 172 ? 103.986 47.920 45.345 1.00 26.23 168 LYS A CA 1
ATOM 1379 C C . LYS A 1 172 ? 104.817 46.953 44.486 1.00 26.28 168 LYS A C 1
ATOM 1380 O O . LYS A 1 172 ? 105.683 46.233 45.002 1.00 26.38 168 LYS A O 1
ATOM 1386 N N . GLU A 1 173 ? 104.564 46.961 43.177 1.00 26.20 169 GLU A N 1
ATOM 1387 C CA . GLU A 1 173 ? 105.283 46.101 42.232 1.00 26.14 169 GLU A CA 1
ATOM 1388 C C . GLU A 1 173 ? 106.767 46.460 42.073 1.00 25.62 169 GLU A C 1
ATOM 1389 O O . GLU A 1 173 ? 107.617 45.571 42.022 1.00 25.57 169 GLU A O 1
ATOM 1395 N N . PHE A 1 174 ? 107.080 47.753 42.011 1.00 25.04 170 PHE A N 1
ATOM 1396 C CA . PHE A 1 174 ? 108.477 48.179 41.926 1.00 24.34 170 PHE A CA 1
ATOM 1397 C C . PHE A 1 174 ? 109.210 47.925 43.238 1.00 24.02 170 PHE A C 1
ATOM 1398 O O . PHE A 1 174 ? 110.391 47.575 43.232 1.00 24.01 170 PHE A O 1
ATOM 1406 N N . GLN A 1 175 ? 108.499 48.102 44.353 1.00 23.53 171 GLN A N 1
ATOM 1407 C CA . GLN A 1 175 ? 109.009 47.755 45.680 1.00 23.07 171 GLN A CA 1
ATOM 1408 C C . GLN A 1 175 ? 109.426 46.280 45.730 1.00 22.82 171 GLN A C 1
ATOM 1409 O O . GLN A 1 175 ? 110.489 45.941 46.264 1.00 22.63 171 GLN A O 1
ATOM 1415 N N . ALA A 1 176 ? 108.586 45.415 45.161 1.00 22.51 172 ALA A N 1
ATOM 1416 C CA . ALA A 1 176 ? 108.841 43.976 45.135 1.00 22.28 172 ALA A CA 1
ATOM 1417 C C . ALA A 1 176 ? 110.084 43.625 44.312 1.00 22.10 172 ALA A C 1
ATOM 1418 O O . ALA A 1 176 ? 110.795 42.678 44.647 1.00 22.05 172 ALA A O 1
ATOM 1420 N N . CYS A 1 177 ? 110.346 44.396 43.257 1.00 21.79 173 CYS A N 1
ATOM 1421 C CA . CYS A 1 177 ? 111.564 44.230 42.461 1.00 21.95 173 CYS A CA 1
ATOM 1422 C C . CYS A 1 177 ? 112.815 44.614 43.234 1.00 21.09 173 CYS A C 1
ATOM 1423 O O . CYS A 1 177 ? 113.784 43.853 43.256 1.00 20.86 173 CYS A O 1
ATOM 1426 N N . VAL A 1 178 ? 112.796 45.795 43.855 1.00 20.30 174 VAL A N 1
ATOM 1427 C CA . VAL A 1 178 ? 113.914 46.230 44.692 1.00 19.52 174 VAL A CA 1
ATOM 1428 C C . VAL A 1 178 ? 114.164 45.225 45.831 1.00 19.17 174 VAL A C 1
ATOM 1429 O O . VAL A 1 178 ? 115.307 44.817 46.059 1.00 18.57 174 VAL A O 1
ATOM 1433 N N . ASN A 1 179 ? 113.094 44.809 46.514 1.00 18.85 175 ASN A N 1
ATOM 1434 C CA . ASN A 1 179 ? 113.195 43.812 47.588 1.00 18.84 175 ASN A CA 1
ATOM 1435 C C . ASN A 1 179 ? 113.841 42.507 47.124 1.00 18.64 175 ASN A C 1
ATOM 1436 O O . ASN A 1 179 ? 114.680 41.939 47.833 1.00 18.54 175 ASN A O 1
ATOM 1441 N N . TRP A 1 180 ? 113.455 42.040 45.937 1.00 18.40 176 TRP A N 1
ATOM 1442 C CA . TRP A 1 180 ? 114.087 40.862 45.344 1.00 18.44 176 TRP A CA 1
ATOM 1443 C C . TRP A 1 180 ? 115.598 41.068 45.185 1.00 18.23 176 TRP A C 1
ATOM 1444 O O . TRP A 1 180 ? 116.380 40.231 45.613 1.00 18.62 176 TRP A O 1
ATOM 1455 N N . ASN A 1 181 ? 116.000 42.188 44.596 1.00 18.15 177 ASN A N 1
ATOM 1456 C CA . ASN A 1 181 ? 117.420 42.499 44.393 1.00 18.35 177 ASN A CA 1
ATOM 1457 C C . ASN A 1 181 ? 118.189 42.566 45.718 1.00 18.39 177 ASN A C 1
ATOM 1458 O O . ASN A 1 181 ? 119.304 42.037 45.826 1.00 18.57 177 ASN A O 1
ATOM 1463 N N . ILE A 1 182 ? 117.591 43.205 46.722 1.00 18.59 178 ILE A N 1
ATOM 1464 C CA . ILE A 1 182 ? 118.185 43.288 48.058 1.00 18.50 178 ILE A CA 1
ATOM 1465 C C . ILE A 1 182 ? 118.332 41.904 48.679 1.00 18.80 178 ILE A C 1
ATOM 1466 O O . ILE A 1 182 ? 119.415 41.547 49.151 1.00 19.09 178 ILE A O 1
ATOM 1471 N N . ASN A 1 183 ? 117.249 41.123 48.671 1.00 18.82 179 ASN A N 1
ATOM 1472 C CA . ASN A 1 183 ? 117.296 39.758 49.192 1.00 18.78 179 ASN A CA 1
ATOM 1473 C C . ASN A 1 183 ? 118.311 38.877 48.479 1.00 18.61 179 ASN A C 1
ATOM 1474 O O . ASN A 1 183 ? 119.011 38.091 49.125 1.00 18.57 179 ASN A O 1
ATOM 1479 N N . LEU A 1 184 ? 118.407 39.022 47.157 1.00 18.47 180 LEU A N 1
ATOM 1480 C CA . LEU A 1 184 ? 119.362 38.236 46.382 1.00 18.44 180 LEU A CA 1
ATOM 1481 C C . LEU A 1 184 ? 120.782 38.546 46.838 1.00 18.58 180 LEU A C 1
ATOM 1482 O O . LEU A 1 184 ? 121.535 37.634 47.153 1.00 18.65 180 LEU A O 1
ATOM 1487 N N . LEU A 1 185 ? 121.133 39.828 46.910 1.00 18.95 181 LEU A N 1
ATOM 1488 C CA . LEU A 1 185 ? 122.468 40.219 47.360 1.00 19.30 181 LEU A CA 1
ATOM 1489 C C . LEU A 1 185 ? 122.774 39.708 48.767 1.00 19.33 181 LEU A C 1
ATOM 1490 O O . LEU A 1 185 ? 123.873 39.215 49.019 1.00 19.59 181 LEU A O 1
ATOM 1495 N N . ASP A 1 186 ? 121.807 39.814 49.673 1.00 19.30 182 ASP A N 1
ATOM 1496 C CA . ASP A 1 186 ? 122.012 39.338 51.041 1.00 19.56 182 ASP A CA 1
ATOM 1497 C C . ASP A 1 186 ? 122.232 37.836 51.086 1.00 19.82 182 ASP A C 1
ATOM 1498 O O . ASP A 1 186 ? 123.105 37.373 51.817 1.00 19.84 182 ASP A O 1
ATOM 1503 N N . SER A 1 187 ? 121.483 37.079 50.278 1.00 19.94 183 SER A N 1
ATOM 1504 C CA . SER A 1 187 ? 121.602 35.618 50.297 1.00 20.35 183 SER A CA 1
ATOM 1505 C C . SER A 1 187 ? 122.877 35.108 49.614 1.00 20.30 183 SER A C 1
ATOM 1506 O O . SER A 1 187 ? 123.357 34.016 49.929 1.00 20.77 183 SER A O 1
ATOM 1509 N N . LEU A 1 188 ? 123.425 35.893 48.688 1.00 19.86 184 LEU A N 1
ATOM 1510 C CA . LEU A 1 188 ? 124.656 35.518 47.995 1.00 19.06 184 LEU A CA 1
ATOM 1511 C C . LEU A 1 188 ? 125.908 35.827 48.807 1.00 19.36 184 LEU A C 1
ATOM 1512 O O . LEU A 1 188 ? 126.984 35.338 48.488 1.00 19.20 184 LEU A O 1
ATOM 1517 N N . THR A 1 189 ? 125.780 36.642 49.852 1.00 19.57 185 THR A N 1
ATOM 1518 C CA . THR A 1 189 ? 126.967 37.157 50.525 1.00 19.86 185 THR A CA 1
ATOM 1519 C C . THR A 1 189 ? 127.151 36.671 51.957 1.00 20.51 185 THR A C 1
ATOM 1520 O O . THR A 1 189 ? 128.022 37.165 52.678 1.00 20.66 185 THR A O 1
ATOM 1524 N N . LEU A 1 190 ? 126.348 35.690 52.364 1.00 21.01 186 LEU A N 1
ATOM 1525 C CA . LEU A 1 190 ? 126.388 35.180 53.735 1.00 21.45 186 LEU A CA 1
ATOM 1526 C C . LEU A 1 190 ? 127.787 34.750 54.193 1.00 21.44 186 LEU A C 1
ATOM 1527 O O . LEU A 1 190 ? 128.120 34.872 55.365 1.00 21.57 186 LEU A O 1
ATOM 1532 N N . ALA A 1 191 ? 128.605 34.257 53.267 1.00 21.44 187 ALA A N 1
ATOM 1533 C CA . ALA A 1 191 ? 129.928 33.738 53.612 1.00 21.10 187 ALA A CA 1
ATOM 1534 C C . ALA A 1 191 ? 131.061 34.633 53.118 1.00 20.95 187 ALA A C 1
ATOM 1535 O O . ALA A 1 191 ? 132.236 34.301 53.285 1.00 20.93 187 ALA A O 1
ATOM 1537 N N . SER A 1 192 ? 130.711 35.764 52.510 1.00 20.68 188 SER A N 1
ATOM 1538 C CA . SER A 1 192 ? 131.704 36.682 51.959 1.00 20.45 188 SER A CA 1
ATOM 1539 C C . SER A 1 192 ? 132.689 37.204 53.007 1.00 20.39 188 SER A C 1
ATOM 1540 O O . SER A 1 192 ? 132.302 37.533 54.137 1.00 20.06 188 SER A O 1
ATOM 1543 N N . SER A 1 193 ? 133.962 37.266 52.622 1.00 20.26 189 SER A N 1
ATOM 1544 C CA . SER A 1 193 ? 135.004 37.863 53.454 1.00 20.21 189 SER A CA 1
ATOM 1545 C C . SER A 1 193 ? 134.849 39.384 53.523 1.00 20.31 189 SER A C 1
ATOM 1546 O O . SER A 1 193 ? 134.038 39.973 52.803 1.00 20.19 189 SER A O 1
ATOM 1549 N N . LYS A 1 194 ? 135.636 40.002 54.396 1.00 20.54 190 LYS A N 1
ATOM 1550 C CA . LYS A 1 194 ? 135.653 41.448 54.567 1.00 21.08 190 LYS A CA 1
ATOM 1551 C C . LYS A 1 194 ? 136.091 42.147 53.275 1.00 20.94 190 LYS A C 1
ATOM 1552 O O . LYS A 1 194 ? 135.507 43.161 52.878 1.00 20.83 190 LYS A O 1
ATOM 1558 N N . GLN A 1 195 ? 137.099 41.580 52.619 1.00 20.79 191 GLN A N 1
ATOM 1559 C CA . GLN A 1 195 ? 137.623 42.113 51.365 1.00 21.01 191 GLN A CA 1
ATOM 1560 C C . GLN A 1 195 ? 136.578 42.069 50.237 1.00 20.59 191 GLN A C 1
ATOM 1561 O O . GLN A 1 195 ? 136.418 43.049 49.507 1.00 20.52 191 GLN A O 1
ATOM 1567 N N . GLU A 1 196 ? 135.862 40.948 50.112 1.00 20.28 192 GLU A N 1
ATOM 1568 C CA . GLU A 1 196 ? 134.756 40.836 49.149 1.00 19.98 192 GLU A CA 1
ATOM 1569 C C . GLU A 1 196 ? 133.694 41.901 49.409 1.00 19.25 192 GLU A C 1
ATOM 1570 O O . GLU A 1 196 ? 133.256 42.576 48.472 1.00 18.89 192 GLU A O 1
ATOM 1576 N N . ILE A 1 197 ? 133.288 42.052 50.675 1.00 18.71 193 ILE A N 1
ATOM 1577 C CA . ILE A 1 197 ? 132.279 43.055 51.041 1.00 18.27 193 ILE A CA 1
ATOM 1578 C C . ILE A 1 197 ? 132.719 44.454 50.595 1.00 18.18 193 ILE A C 1
ATOM 1579 O O . ILE A 1 197 ? 131.932 45.180 49.998 1.00 18.01 193 ILE A O 1
ATOM 1584 N N . GLU A 1 198 ? 133.976 44.812 50.859 1.00 18.43 194 GLU A N 1
ATOM 1585 C CA . GLU A 1 198 ? 134.514 46.106 50.434 1.00 19.17 194 GLU A CA 1
ATOM 1586 C C . GLU A 1 198 ? 134.472 46.281 48.913 1.00 19.16 194 GLU A C 1
ATOM 1587 O O . GLU A 1 198 ? 134.187 47.375 48.419 1.00 19.04 194 GLU A O 1
ATOM 1593 N N . LYS A 1 199 ? 134.753 45.206 48.175 1.00 18.97 195 LYS A N 1
ATOM 1594 C CA . LYS A 1 199 ? 134.614 45.244 46.726 1.00 19.09 195 LYS A CA 1
ATOM 1595 C C . LYS A 1 199 ? 133.172 45.570 46.306 1.00 18.82 195 LYS A C 1
ATOM 1596 O O . LYS A 1 199 ? 132.959 46.394 45.427 1.00 18.49 195 LYS A O 1
ATOM 1602 N N . LEU A 1 200 ? 132.188 44.940 46.944 1.00 18.69 196 LEU A N 1
ATOM 1603 C CA . LEU A 1 200 ? 130.788 45.172 46.575 1.00 18.77 196 LEU A CA 1
ATOM 1604 C C . LEU A 1 200 ? 130.313 46.573 46.967 1.00 18.93 196 LEU A C 1
ATOM 1605 O O . LEU A 1 200 ? 129.553 47.212 46.235 1.00 19.37 196 LEU A O 1
ATOM 1610 N N . LYS A 1 201 ? 130.775 47.045 48.118 1.00 18.93 197 LYS A N 1
ATOM 1611 C CA . LYS A 1 201 ? 130.509 48.404 48.562 1.00 19.00 197 LYS A CA 1
ATOM 1612 C C . LYS A 1 201 ? 131.019 49.413 47.523 1.00 18.93 197 LYS A C 1
ATOM 1613 O O . LYS A 1 201 ? 130.303 50.340 47.145 1.00 19.05 197 LYS A O 1
ATOM 1619 N N . GLU A 1 202 ? 132.250 49.208 47.061 1.00 18.41 198 GLU A N 1
ATOM 1620 C CA . GLU A 1 202 ? 132.866 50.075 46.066 1.00 18.69 198 GLU A CA 1
ATOM 1621 C C . GLU A 1 202 ? 132.061 50.147 44.757 1.00 18.13 198 GLU A C 1
ATOM 1622 O O . GLU A 1 202 ? 131.943 51.216 44.154 1.00 18.28 198 GLU A O 1
ATOM 1628 N N . ILE A 1 203 ? 131.506 49.012 44.336 1.00 17.46 199 ILE A N 1
ATOM 1629 C CA . ILE A 1 203 ? 130.650 48.947 43.158 1.00 16.64 199 ILE A CA 1
ATOM 1630 C C . ILE A 1 203 ? 129.380 49.773 43.378 1.00 16.28 199 ILE A C 1
ATOM 1631 O O . ILE A 1 203 ? 128.986 50.586 42.529 1.00 16.17 199 ILE A O 1
ATOM 1636 N N . PHE A 1 204 ? 128.760 49.548 44.529 1.00 16.00 200 PHE A N 1
ATOM 1637 C CA . PHE A 1 204 ? 127.496 50.159 44.911 1.00 15.61 200 PHE A CA 1
ATOM 1638 C C . PHE A 1 204 ? 127.613 51.682 45.020 1.00 15.61 200 PHE A C 1
ATOM 1639 O O . PHE A 1 204 ? 126.730 52.414 44.574 1.00 15.85 200 PHE A O 1
ATOM 1647 N N . ILE A 1 205 ? 128.719 52.143 45.593 1.00 15.37 201 ILE A N 1
ATOM 1648 C CA . ILE A 1 205 ? 129.005 53.560 45.716 1.00 15.30 201 ILE A CA 1
ATOM 1649 C C . ILE A 1 205 ? 129.288 54.176 44.340 1.00 15.52 201 ILE A C 1
ATOM 1650 O O . ILE A 1 205 ? 128.787 55.272 44.025 1.00 15.26 201 ILE A O 1
ATOM 1655 N N . THR A 1 206 ? 130.094 53.479 43.533 1.00 15.08 202 THR A N 1
ATOM 1656 C CA . THR A 1 206 ? 130.424 53.963 42.199 1.00 14.96 202 THR A CA 1
ATOM 1657 C C . THR A 1 206 ? 129.163 54.154 41.353 1.00 15.16 202 THR A C 1
ATOM 1658 O O . THR A 1 206 ? 128.980 55.212 40.750 1.00 15.29 202 THR A O 1
ATOM 1662 N N . THR A 1 207 ? 128.284 53.154 41.337 1.00 15.31 203 THR A N 1
ATOM 1663 C CA . THR A 1 207 ? 127.035 53.268 40.579 1.00 15.96 203 THR A CA 1
ATOM 1664 C C . THR A 1 207 ? 126.140 54.381 41.120 1.00 16.43 203 THR A C 1
ATOM 1665 O O . THR A 1 207 ? 125.469 55.066 40.342 1.00 17.05 203 THR A O 1
ATOM 1669 N N . SER A 1 208 ? 126.137 54.565 42.445 1.00 16.35 204 SER A N 1
ATOM 1670 C CA . SER A 1 208 ? 125.465 55.709 43.053 1.00 16.35 204 SER A CA 1
ATOM 1671 C C . SER A 1 208 ? 126.027 57.054 42.544 1.00 16.59 204 SER A C 1
ATOM 1672 O O . SER A 1 208 ? 125.256 57.952 42.189 1.00 16.38 204 SER A O 1
ATOM 1675 N N . GLU A 1 209 ? 127.355 57.174 42.474 1.00 16.78 205 GLU A N 1
ATOM 1676 C CA . GLU A 1 209 ? 127.991 58.356 41.877 1.00 17.20 205 GLU A CA 1
ATOM 1677 C C . GLU A 1 209 ? 127.520 58.578 40.434 1.00 17.46 205 GLU A C 1
ATOM 1678 O O . GLU A 1 209 ? 127.200 59.708 40.057 1.00 17.80 205 GLU A O 1
ATOM 1684 N N . TYR A 1 210 ? 127.446 57.499 39.646 1.00 17.34 206 TYR A N 1
ATOM 1685 C CA . TYR A 1 210 ? 126.962 57.583 38.266 1.00 17.25 206 TYR A CA 1
ATOM 1686 C C . TYR A 1 210 ? 125.514 58.053 38.178 1.00 17.73 206 TYR A C 1
ATOM 1687 O O . TYR A 1 210 ? 125.160 58.788 37.261 1.00 17.88 206 TYR A O 1
ATOM 1696 N N . GLU A 1 211 ? 124.675 57.613 39.115 1.00 18.31 207 GLU A N 1
ATOM 1697 C CA . GLU A 1 211 ? 123.279 58.056 39.153 1.00 18.85 207 GLU A CA 1
ATOM 1698 C C . GLU A 1 211 ? 123.196 59.577 39.326 1.00 18.97 207 GLU A C 1
ATOM 1699 O O . GLU A 1 211 ? 122.430 60.249 38.619 1.00 19.25 207 GLU A O 1
ATOM 1705 N N . TYR A 1 212 ? 123.987 60.122 40.252 1.00 18.62 208 TYR A N 1
ATOM 1706 C CA . TYR A 1 212 ? 123.986 61.560 40.463 1.00 18.49 208 TYR A CA 1
ATOM 1707 C C . TYR A 1 212 ? 124.397 62.274 39.182 1.00 18.35 208 TYR A C 1
ATOM 1708 O O . TYR A 1 212 ? 123.756 63.246 38.777 1.00 18.21 208 TYR A O 1
ATOM 1717 N N . LEU A 1 213 ? 125.450 61.775 38.540 1.00 18.32 209 LEU A N 1
ATOM 1718 C CA . LEU A 1 213 ? 125.933 62.376 37.297 1.00 18.38 209 LEU A CA 1
ATOM 1719 C C . LEU A 1 213 ? 124.945 62.224 36.135 1.00 18.34 209 LEU A C 1
ATOM 1720 O O . LEU A 1 213 ? 124.926 63.048 35.211 1.00 18.47 209 LEU A O 1
ATOM 1725 N N . PHE A 1 214 ? 124.107 61.192 36.211 1.00 18.17 210 PHE A N 1
ATOM 1726 C CA . PHE A 1 214 ? 123.074 60.968 35.203 1.00 18.28 210 PHE A CA 1
ATOM 1727 C C . PHE A 1 214 ? 121.988 62.039 35.276 1.00 18.59 210 PHE A C 1
ATOM 1728 O O . PHE A 1 214 ? 121.540 62.543 34.243 1.00 18.98 210 PHE A O 1
ATOM 1736 N N . TRP A 1 215 ? 121.561 62.370 36.494 1.00 18.90 211 TRP A N 1
ATOM 1737 C C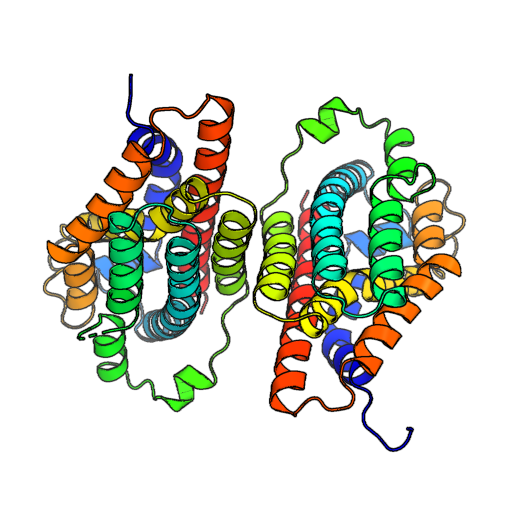A . TRP A 1 215 ? 120.560 63.405 36.711 1.00 19.22 211 TRP A CA 1
ATOM 1738 C C . TRP A 1 215 ? 121.126 64.750 36.273 1.00 19.99 211 TRP A C 1
ATOM 1739 O O . TRP A 1 215 ? 120.440 65.546 35.643 1.00 20.13 211 TRP A O 1
ATOM 1750 N N . ASP A 1 216 ? 122.387 64.979 36.617 1.00 20.87 212 ASP A N 1
ATOM 1751 C CA . ASP A 1 216 ? 123.111 66.178 36.244 1.00 21.89 212 ASP A CA 1
ATOM 1752 C C . ASP A 1 216 ? 123.043 66.397 34.735 1.00 22.26 212 ASP A C 1
ATOM 1753 O O . ASP A 1 216 ? 122.559 67.444 34.276 1.00 22.28 212 ASP A O 1
ATOM 1758 N N . MET A 1 217 ? 123.497 65.400 33.969 1.00 22.64 213 MET A N 1
ATOM 1759 C CA . MET A 1 217 ? 123.541 65.508 32.510 1.00 23.08 213 MET A CA 1
ATOM 1760 C C . MET A 1 217 ? 122.148 65.602 31.879 1.00 23.36 213 MET A C 1
ATOM 1761 O O . MET A 1 217 ? 121.984 66.208 30.824 1.00 23.49 213 MET A O 1
ATOM 1766 N N . ALA A 1 218 ? 121.150 65.015 32.535 1.00 23.75 214 ALA A N 1
ATOM 1767 C CA . ALA A 1 218 ? 119.762 65.166 32.102 1.00 24.36 214 ALA A CA 1
ATOM 1768 C C . ALA A 1 218 ? 119.259 66.607 32.297 1.00 25.03 214 ALA A C 1
ATOM 1769 O O . ALA A 1 218 ? 118.491 67.115 31.473 1.00 24.79 214 ALA A O 1
ATOM 1771 N N . TYR A 1 219 ? 119.698 67.258 33.378 1.00 25.67 215 TYR A N 1
ATOM 1772 C CA . TYR A 1 219 ? 119.366 68.661 33.618 1.00 26.66 215 TYR A CA 1
ATOM 1773 C C . TYR A 1 219 ? 120.151 69.584 32.683 1.00 27.51 215 TYR A C 1
ATOM 1774 O O . TYR A 1 219 ? 119.580 70.492 32.092 1.00 27.49 215 TYR A O 1
ATOM 1783 N N . GLN A 1 220 ? 121.454 69.332 32.544 1.00 28.90 216 GLN A N 1
ATOM 1784 C CA . GLN A 1 220 ? 122.333 70.111 31.660 1.00 30.20 216 GLN A CA 1
ATOM 1785 C C . GLN A 1 220 ? 122.057 69.837 30.176 1.00 30.75 216 GLN A C 1
ATOM 1786 O O . GLN A 1 220 ? 122.900 70.129 29.326 1.00 31.11 216 GLN A O 1
ATOM 1792 N N . SER A 1 221 ? 120.862 69.316 29.884 1.00 31.30 217 SER A N 1
ATOM 1793 C CA . SER A 1 221 ? 120.513 68.680 28.597 1.00 31.62 217 SER A CA 1
ATOM 1794 C C . SER A 1 221 ? 120.980 69.369 27.306 1.00 31.90 217 SER A C 1
ATOM 1795 O O . SER A 1 221 ? 121.719 68.765 26.522 1.00 32.02 217 SER A O 1
ATOM 1799 N N . THR B 1 4 ? 141.301 53.938 -1.663 1.00 31.32 0 THR D N 1
ATOM 1800 C CA . THR B 1 4 ? 140.573 54.794 -0.675 1.00 31.45 0 THR D CA 1
ATOM 1801 C C . THR B 1 4 ? 141.459 55.183 0.519 1.00 31.09 0 THR D C 1
ATOM 1802 O O . THR B 1 4 ? 142.106 56.240 0.496 1.00 31.53 0 THR D O 1
ATOM 1806 N N . MET B 1 5 ? 141.497 54.321 1.538 1.00 30.12 1 MET D N 1
ATOM 1807 C CA . MET B 1 5 ? 142.066 54.659 2.842 1.00 29.35 1 MET D CA 1
ATOM 1808 C C . MET B 1 5 ? 141.951 53.468 3.805 1.00 28.34 1 MET D C 1
ATOM 1809 O O . MET B 1 5 ? 140.891 52.844 3.894 1.00 28.11 1 MET D O 1
ATOM 1814 N N . GLN B 1 6 ? 143.041 53.167 4.515 1.00 27.14 2 GLN D N 1
ATOM 1815 C CA . GLN B 1 6 ? 143.041 52.173 5.601 1.00 26.20 2 GLN D CA 1
ATOM 1816 C C . GLN B 1 6 ? 142.048 52.610 6.679 1.00 25.28 2 GLN D C 1
ATOM 1817 O O . GLN B 1 6 ? 141.838 53.811 6.877 1.00 25.18 2 GLN D O 1
ATOM 1823 N N . VAL B 1 7 ? 141.451 51.652 7.387 1.00 24.19 3 VAL D N 1
ATOM 1824 C CA . VAL B 1 7 ? 140.531 52.008 8.471 1.00 23.05 3 VAL D CA 1
ATOM 1825 C C . VAL B 1 7 ? 141.267 52.674 9.642 1.00 22.56 3 VAL D C 1
ATOM 1826 O O . VAL B 1 7 ? 140.706 53.542 10.301 1.00 22.31 3 VAL D O 1
ATOM 1830 N N . SER B 1 8 ? 142.523 52.296 9.877 1.00 21.97 4 SER D N 1
ATOM 1831 C CA . SER B 1 8 ? 143.319 52.931 10.921 1.00 21.88 4 SER D CA 1
ATOM 1832 C C . SER B 1 8 ? 143.450 54.430 10.647 1.00 22.15 4 SER D C 1
ATOM 1833 O O . SER B 1 8 ? 143.283 55.256 11.549 1.00 21.73 4 SER D O 1
ATOM 1836 N N . GLN B 1 9 ? 143.732 54.770 9.390 1.00 22.41 5 GLN D N 1
ATOM 1837 C CA . GLN B 1 9 ? 143.866 56.163 8.982 1.00 22.60 5 GLN D CA 1
ATOM 1838 C C . GLN B 1 9 ? 142.532 56.892 9.097 1.00 22.26 5 GLN D C 1
ATOM 1839 O O . GLN B 1 9 ? 142.482 58.043 9.538 1.00 22.38 5 GLN D O 1
ATOM 1845 N N . TYR B 1 10 ? 141.454 56.202 8.737 1.00 21.72 6 TYR D N 1
ATOM 1846 C CA . TYR B 1 10 ? 140.106 56.754 8.864 1.00 21.40 6 TYR D CA 1
ATOM 1847 C C . TYR B 1 10 ? 139.744 57.103 10.305 1.00 21.55 6 TYR D C 1
ATOM 1848 O O . TYR B 1 10 ? 139.121 58.135 10.546 1.00 22.13 6 TYR D O 1
ATOM 1857 N N . LEU B 1 11 ? 140.130 56.254 11.258 1.00 21.40 7 LEU D N 1
ATOM 1858 C CA . LEU B 1 11 ? 139.889 56.541 12.676 1.00 21.19 7 LEU D CA 1
ATOM 1859 C C . LEU B 1 11 ? 140.803 57.666 13.158 1.00 20.99 7 LEU D C 1
ATOM 1860 O O . LEU B 1 11 ? 140.374 58.541 13.909 1.00 20.39 7 LEU D O 1
ATOM 1865 N N . TYR B 1 12 ? 142.063 57.626 12.729 1.00 21.54 8 TYR D N 1
ATOM 1866 C CA . TYR B 1 12 ? 143.029 58.684 13.045 1.00 22.61 8 TYR D CA 1
ATOM 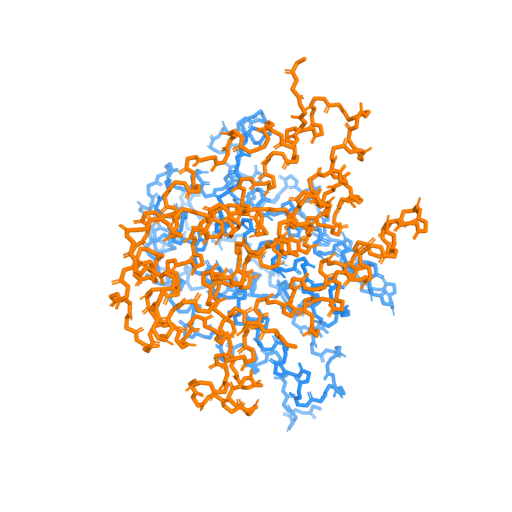1867 C C . TYR B 1 12 ? 142.477 60.060 12.648 1.00 22.92 8 TYR D C 1
ATOM 1868 O O . TYR B 1 12 ? 142.468 60.991 13.451 1.00 22.74 8 TYR D O 1
ATOM 1877 N N . GLN B 1 13 ? 141.993 60.147 11.414 1.00 23.55 9 GLN D N 1
ATOM 1878 C CA . GLN B 1 13 ? 141.476 61.385 10.844 1.00 24.72 9 GLN D CA 1
ATOM 1879 C C . GLN B 1 13 ? 140.346 61.918 11.705 1.00 24.49 9 GLN D C 1
ATOM 1880 O O . GLN B 1 13 ? 140.267 63.115 11.954 1.00 24.39 9 GLN D O 1
ATOM 1886 N N . ASN B 1 14 ? 139.480 61.020 12.165 1.00 24.49 10 ASN D N 1
ATOM 1887 C CA . ASN B 1 14 ? 138.313 61.431 12.939 1.00 24.60 10 ASN D CA 1
ATOM 1888 C C . ASN B 1 14 ? 138.610 61.791 14.393 1.00 24.80 10 ASN D C 1
ATOM 1889 O O . ASN B 1 14 ? 137.744 62.340 15.075 1.00 24.99 10 ASN D O 1
ATOM 1894 N N . ALA B 1 15 ? 139.823 61.501 14.860 1.00 24.70 11 ALA D N 1
ATOM 1895 C CA . ALA B 1 15 ? 140.200 61.830 16.233 1.00 25.39 11 ALA D CA 1
ATOM 1896 C C . ALA B 1 15 ? 141.274 62.909 16.355 1.00 25.80 11 ALA D C 1
ATOM 1897 O O . ALA B 1 15 ? 141.565 63.364 17.466 1.00 26.41 11 ALA D O 1
ATOM 1899 N N . GLN B 1 16 ? 141.866 63.320 15.234 1.00 26.08 12 GLN D N 1
ATOM 1900 C CA . GLN B 1 16 ? 143.004 64.249 15.268 1.00 26.51 12 GLN D CA 1
ATOM 1901 C C . GLN B 1 16 ? 142.696 65.533 16.044 1.00 25.67 12 GLN D C 1
ATOM 1902 O O . GLN B 1 16 ? 143.568 66.100 16.710 1.00 25.83 12 GLN D O 1
ATOM 1908 N N . SER B 1 17 ? 141.447 65.972 15.942 1.00 24.62 13 SER D N 1
ATOM 1909 C CA . SER B 1 17 ? 140.966 67.169 16.608 1.00 23.73 13 SER D CA 1
ATOM 1910 C C . SER B 1 17 ? 141.023 67.023 18.134 1.00 22.74 13 SER D C 1
ATOM 1911 O O . SER B 1 17 ? 141.455 67.933 18.836 1.00 22.66 13 SER D O 1
ATOM 1914 N N . ILE B 1 18 ? 140.597 65.870 18.640 1.00 21.65 14 ILE D N 1
ATOM 1915 C CA . ILE B 1 18 ? 140.648 65.601 20.072 1.00 20.44 14 ILE D CA 1
ATOM 1916 C C . ILE B 1 18 ? 142.097 65.469 20.545 1.00 20.03 14 ILE D C 1
ATOM 1917 O O . ILE B 1 18 ? 142.455 65.984 21.612 1.00 19.87 14 ILE D O 1
ATOM 1922 N N . TRP B 1 19 ? 142.932 64.804 19.744 1.00 19.42 15 TRP D N 1
ATOM 1923 C CA . TRP B 1 19 ? 144.344 64.627 20.096 1.00 18.71 15 TRP D CA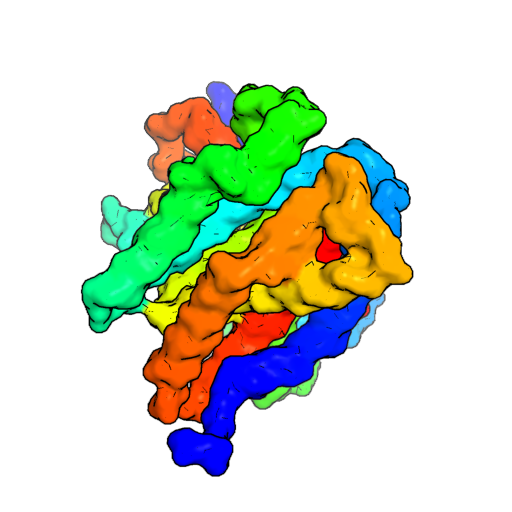 1
ATOM 1924 C C . TRP B 1 19 ? 145.060 65.977 20.123 1.00 17.83 15 TRP D C 1
ATOM 1925 O O . TRP B 1 19 ? 145.966 66.198 20.935 1.00 17.52 15 TRP D O 1
ATOM 1936 N N . GLY B 1 20 ? 144.639 66.876 19.231 1.00 17.20 16 GLY D N 1
ATOM 1937 C CA . GLY B 1 20 ? 145.117 68.251 19.224 1.00 16.11 16 GLY D CA 1
ATOM 1938 C C . GLY B 1 20 ? 144.841 68.939 20.549 1.00 15.59 16 GLY D C 1
ATOM 1939 O O . GLY B 1 20 ? 145.741 69.532 21.142 1.00 15.18 16 GLY D O 1
ATOM 1940 N N . ASP B 1 21 ? 143.599 68.844 21.022 1.00 15.28 17 ASP D N 1
ATOM 1941 C CA . ASP B 1 21 ? 143.250 69.340 22.356 1.00 15.56 17 ASP D CA 1
ATOM 1942 C C . ASP B 1 21 ? 144.084 68.691 23.477 1.00 15.18 17 ASP D C 1
ATOM 1943 O O . ASP B 1 21 ? 144.433 69.363 24.452 1.00 15.06 17 ASP D O 1
ATOM 1948 N N . CYS B 1 22 ? 144.407 67.402 23.334 1.00 14.65 18 CYS D N 1
ATOM 1949 C CA . CYS B 1 22 ? 145.269 66.710 24.308 1.00 14.58 18 CYS D CA 1
ATOM 1950 C C . CYS B 1 22 ? 146.680 67.288 24.328 1.00 14.49 18 CYS D C 1
ATOM 1951 O O . CYS B 1 22 ? 147.21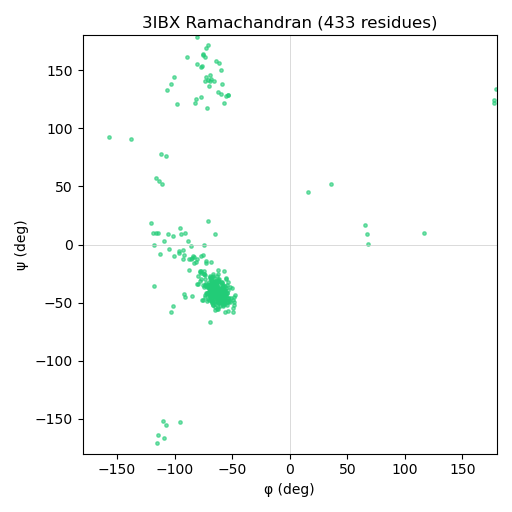3 67.594 25.394 1.00 14.76 18 CYS D O 1
ATOM 1954 N N . ILE B 1 23 ? 147.279 67.431 23.148 1.00 14.29 19 ILE D N 1
ATOM 1955 C CA . ILE B 1 23 ? 148.626 67.982 23.010 1.00 14.15 19 ILE D CA 1
ATOM 1956 C C . ILE B 1 23 ? 148.727 69.378 23.641 1.00 14.34 19 ILE D C 1
ATOM 1957 O O . ILE B 1 23 ? 149.707 69.696 24.319 1.00 14.66 19 ILE D O 1
ATOM 1962 N N . SER B 1 24 ? 147.709 70.207 23.435 1.00 13.76 20 SER D N 1
ATOM 1963 C CA . SER B 1 24 ? 147.769 71.568 23.938 1.00 13.82 20 SER D CA 1
ATOM 1964 C C . SER B 1 24 ? 147.179 71.742 25.350 1.00 13.09 20 SER D C 1
ATOM 1965 O O . SER B 1 24 ? 147.028 72.860 25.822 1.00 12.56 20 SER D O 1
ATOM 1968 N N . HIS B 1 25 ? 146.871 70.628 26.021 1.00 12.58 21 HIS D N 1
ATOM 1969 C CA . HIS B 1 25 ? 146.357 70.663 27.392 1.00 11.82 21 HIS D CA 1
ATOM 1970 C C . HIS B 1 25 ? 147.454 71.124 28.365 1.00 11.48 21 HIS D C 1
ATOM 1971 O O . HIS B 1 25 ? 148.620 70.737 28.214 1.00 11.09 21 HIS D O 1
ATOM 1978 N N . PRO B 1 26 ? 147.084 71.957 29.358 1.00 11.13 22 PRO D N 1
ATOM 1979 C CA . PRO B 1 26 ? 148.019 72.449 30.369 1.00 11.62 22 PRO D CA 1
ATOM 1980 C C . PRO B 1 26 ? 148.895 71.378 31.010 1.00 12.16 22 PRO D C 1
ATOM 1981 O O . PRO B 1 26 ? 150.101 71.589 31.153 1.00 12.47 22 PRO D O 1
ATOM 1985 N N . PHE B 1 27 ? 148.307 70.234 31.359 1.00 12.56 23 PHE D N 1
ATOM 1986 C CA . PHE B 1 27 ? 149.062 69.117 31.917 1.00 12.63 23 PHE D CA 1
ATOM 1987 C C . PHE B 1 27 ? 150.117 68.639 30.934 1.00 12.49 23 PHE D C 1
ATOM 1988 O O . PHE B 1 27 ? 151.265 68.409 31.308 1.00 12.81 23 PHE D O 1
ATOM 1996 N N . VAL B 1 28 ? 149.726 68.509 29.674 1.00 12.56 24 VAL D N 1
ATOM 1997 C CA . VAL B 1 28 ? 150.588 67.910 28.661 1.00 12.66 24 VAL D CA 1
ATOM 1998 C C . VAL B 1 28 ? 151.679 68.873 28.209 1.00 12.81 24 VAL D C 1
ATOM 1999 O O . VAL B 1 28 ? 152.850 68.509 28.159 1.00 12.84 24 VAL D O 1
ATOM 2003 N N . GLN B 1 29 ? 151.299 70.111 27.902 1.00 13.41 25 GLN D N 1
ATOM 2004 C CA . GLN B 1 29 ? 152.289 71.160 27.652 1.00 13.30 25 GLN D CA 1
ATOM 2005 C C . GLN B 1 29 ? 153.149 71.388 28.899 1.00 13.26 25 GLN D C 1
ATOM 2006 O O . GLN B 1 29 ? 154.327 71.741 28.787 1.00 13.25 25 GLN D O 1
ATOM 2012 N N . GLY B 1 30 ? 152.564 71.155 30.076 1.00 12.74 26 GLY D N 1
ATOM 2013 C CA . GLY B 1 30 ? 153.303 71.206 31.340 1.00 13.03 26 GLY D CA 1
ATOM 2014 C C . GLY B 1 30 ? 154.501 70.270 31.390 1.00 13.37 26 GLY D C 1
ATOM 2015 O O . GLY B 1 30 ? 155.546 70.620 31.949 1.00 13.87 26 GLY D O 1
ATOM 2016 N N . ILE B 1 31 ? 154.345 69.083 30.804 1.00 13.21 27 ILE D N 1
ATOM 2017 C CA . ILE B 1 31 ? 155.415 68.096 30.710 1.00 13.22 27 ILE D CA 1
ATOM 2018 C C . ILE B 1 31 ? 156.483 68.588 29.740 1.00 13.33 27 ILE D C 1
ATOM 2019 O O . ILE B 1 31 ? 157.677 68.564 30.047 1.00 13.45 27 ILE D O 1
ATOM 2024 N N . GLY B 1 32 ? 156.034 69.048 28.575 1.00 13.54 28 GLY D N 1
ATOM 2025 C CA . GLY B 1 32 ? 156.919 69.492 27.506 1.00 13.98 28 GLY D CA 1
ATOM 2026 C C . GLY B 1 32 ? 157.732 70.740 27.817 1.00 14.36 28 GLY D C 1
ATOM 2027 O O . GLY B 1 32 ? 158.809 70.924 27.256 1.00 14.42 28 GLY D O 1
ATOM 2028 N N . ARG B 1 33 ? 157.229 71.608 28.690 1.00 14.54 29 ARG D N 1
ATOM 2029 C CA . ARG B 1 33 ? 158.020 72.785 29.063 1.00 15.42 29 ARG D CA 1
ATOM 2030 C C . ARG B 1 33 ? 158.338 72.901 30.550 1.00 15.28 29 ARG D C 1
ATOM 2031 O O . ARG B 1 33 ? 158.678 73.980 31.033 1.00 15.50 29 ARG D O 1
ATOM 2039 N N . GLY B 1 34 ? 158.220 71.780 31.261 1.00 15.21 30 GLY D N 1
ATOM 2040 C CA . GLY B 1 34 ? 158.691 71.670 32.639 1.00 14.92 30 GLY D CA 1
ATOM 2041 C C . GLY B 1 34 ? 157.974 72.534 33.656 1.00 14.69 30 GLY D C 1
ATOM 2042 O O . GLY B 1 34 ? 158.473 72.735 34.758 1.00 14.62 30 GLY D O 1
ATOM 2043 N N . THR B 1 35 ? 156.796 73.030 33.298 1.00 14.52 31 THR D N 1
ATOM 2044 C CA . THR B 1 35 ? 156.011 73.863 34.207 1.00 14.80 31 THR D CA 1
ATOM 2045 C C . THR B 1 35 ? 155.089 73.058 35.128 1.00 14.63 31 THR D C 1
ATOM 2046 O O . THR B 1 35 ? 154.669 73.551 36.170 1.00 14.35 31 THR D O 1
ATOM 2050 N N . LEU B 1 36 ? 154.753 71.832 34.740 1.00 14.64 32 LEU D N 1
ATOM 2051 C CA . LEU B 1 36 ? 153.818 71.046 35.531 1.00 14.88 32 LEU D CA 1
ATOM 2052 C C . LEU B 1 36 ? 154.387 70.780 36.920 1.00 15.23 32 LEU D C 1
ATOM 2053 O O . LEU B 1 36 ? 155.540 70.372 37.062 1.00 14.97 32 LEU D O 1
ATOM 2058 N N . GLU B 1 37 ? 153.575 71.039 37.940 1.00 15.87 33 GLU D N 1
ATOM 2059 C CA . GLU B 1 37 ? 153.996 70.818 39.320 1.00 16.80 33 GLU D CA 1
ATOM 2060 C C . GLU B 1 37 ? 154.109 69.341 39.635 1.00 16.89 33 GLU D C 1
ATOM 2061 O O . GLU B 1 37 ? 153.249 68.540 39.266 1.00 16.72 33 GLU D O 1
ATOM 2067 N N . ARG B 1 38 ? 155.193 69.009 40.320 1.00 17.33 34 ARG D N 1
ATOM 2068 C CA . ARG B 1 38 ? 155.529 67.651 40.693 1.00 18.13 34 ARG D CA 1
ATOM 2069 C C . ARG B 1 38 ? 154.367 66.915 41.365 1.00 17.81 34 ARG D C 1
ATOM 2070 O O . ARG B 1 38 ? 154.160 65.726 41.120 1.00 17.81 34 ARG D O 1
ATOM 2078 N N . ASP B 1 39 ? 153.602 67.633 42.182 1.00 17.69 35 ASP D N 1
ATOM 2079 C CA . ASP B 1 39 ? 152.460 67.063 42.895 1.00 17.76 35 ASP D CA 1
ATOM 2080 C C . ASP B 1 39 ? 151.323 66.606 41.962 1.00 17.01 35 ASP D C 1
ATOM 2081 O O . ASP B 1 39 ? 150.642 65.626 42.259 1.00 16.97 35 ASP D O 1
ATOM 2086 N N . LYS B 1 40 ? 151.122 67.306 40.845 1.00 16.20 36 LYS D N 1
ATOM 2087 C CA . LYS B 1 40 ? 150.118 66.894 39.858 1.00 15.67 36 LYS D CA 1
ATOM 2088 C C . LYS B 1 40 ? 150.581 65.680 39.048 1.00 15.11 36 LYS D C 1
ATOM 2089 O O . LYS B 1 40 ? 149.774 64.821 38.702 1.00 14.89 36 LYS D O 1
ATOM 2095 N N . PHE B 1 41 ? 151.875 65.620 38.744 1.00 14.37 37 PHE D N 1
ATOM 2096 C CA . PHE B 1 41 ? 152.429 64.503 38.008 1.00 14.27 37 PHE D CA 1
ATOM 2097 C C . PHE B 1 41 ? 152.421 63.235 38.874 1.00 14.23 37 PHE D C 1
ATOM 2098 O O . PHE B 1 41 ? 152.097 62.153 38.379 1.00 13.96 37 PHE D O 1
ATOM 2106 N N . ARG B 1 42 ? 152.746 63.390 40.161 1.00 13.84 38 ARG D N 1
ATOM 2107 C CA . ARG B 1 42 ? 152.663 62.303 41.141 1.00 13.83 38 ARG D CA 1
ATOM 2108 C C . ARG B 1 42 ? 151.271 61.670 41.166 1.00 13.59 38 ARG D C 1
ATOM 2109 O O . ARG B 1 42 ? 151.133 60.445 41.047 1.00 13.63 38 ARG D O 1
ATOM 2117 N N . PHE B 1 43 ? 150.249 62.511 41.308 1.00 12.92 39 PHE D N 1
ATOM 2118 C CA . PHE B 1 43 ? 148.857 62.068 41.268 1.00 12.53 39 PHE D CA 1
ATOM 2119 C C . PHE B 1 43 ? 148.540 61.323 39.953 1.00 12.65 39 PHE D C 1
ATOM 2120 O O . PHE B 1 43 ? 147.880 60.281 39.968 1.00 12.45 39 PHE D O 1
ATOM 2128 N N . TYR B 1 44 ? 149.018 61.865 38.829 1.00 12.73 40 TYR D N 1
ATOM 2129 C CA . TYR B 1 44 ? 148.828 61.256 37.511 1.00 12.57 40 TYR D CA 1
ATOM 2130 C C . TYR B 1 44 ? 149.423 59.855 37.475 1.00 12.61 40 TYR D C 1
ATOM 2131 O O . TYR B 1 44 ? 148.806 58.927 36.969 1.00 12.60 40 TYR D O 1
ATOM 2140 N N . ILE B 1 45 ? 150.617 59.715 38.038 1.00 12.83 41 ILE D N 1
ATOM 2141 C CA . ILE B 1 45 ? 151.361 58.468 37.980 1.00 13.28 41 ILE D CA 1
ATOM 2142 C C . ILE B 1 45 ? 150.710 57.321 38.750 1.00 13.10 41 ILE D C 1
ATOM 2143 O O . ILE B 1 45 ? 150.705 56.186 38.279 1.00 13.28 41 ILE D O 1
ATOM 2148 N N . ILE B 1 46 ? 150.155 57.635 39.916 1.00 12.96 42 ILE D N 1
ATOM 2149 C CA . ILE B 1 46 ? 149.366 56.691 40.686 1.00 13.04 42 ILE D CA 1
ATOM 2150 C C . ILE B 1 46 ? 148.110 56.270 39.909 1.00 13.39 42 ILE D C 1
ATOM 2151 O O . ILE B 1 46 ? 147.791 55.081 39.826 1.00 13.40 42 ILE D O 1
ATOM 2156 N N . GLN B 1 47 ? 147.418 57.242 39.319 1.00 13.60 43 GLN D N 1
ATOM 2157 C CA . GLN B 1 47 ? 146.222 56.945 38.536 1.00 13.86 43 GLN D CA 1
ATOM 2158 C C . GLN B 1 47 ? 146.518 56.095 37.297 1.00 14.07 43 GLN D C 1
ATOM 2159 O O . GLN B 1 47 ? 145.747 55.202 36.957 1.00 13.35 43 GLN D O 1
ATOM 2165 N N . ASP B 1 48 ? 147.632 56.392 36.631 1.00 14.88 44 ASP D N 1
ATOM 2166 C CA . ASP B 1 48 ? 147.967 55.746 35.378 1.00 15.60 44 ASP D CA 1
ATOM 2167 C C . ASP B 1 48 ? 148.378 54.314 35.646 1.00 15.86 44 ASP D C 1
ATOM 2168 O O . ASP B 1 48 ? 148.080 53.420 34.855 1.00 16.09 44 ASP D O 1
ATOM 2173 N N . TYR B 1 49 ? 149.032 54.104 36.786 1.00 15.94 45 TYR D N 1
ATOM 2174 C CA . TYR B 1 49 ? 149.338 52.767 37.281 1.00 15.91 45 TYR D CA 1
ATOM 2175 C C . TYR B 1 49 ? 148.082 51.916 37.439 1.00 15.14 45 TYR D C 1
ATOM 2176 O O . TYR B 1 49 ? 148.035 50.794 36.958 1.00 15.18 45 TYR D O 1
ATOM 2185 N N . LEU B 1 50 ? 147.082 52.458 38.130 1.00 14.45 46 LEU D N 1
ATOM 2186 C CA . LEU B 1 50 ? 145.780 51.818 38.300 1.00 13.76 46 LEU D CA 1
ATOM 2187 C C . LEU B 1 50 ? 145.121 51.589 36.945 1.00 13.69 46 LEU D C 1
ATOM 2188 O O . LEU B 1 50 ? 144.521 50.534 36.686 1.00 13.27 46 LEU D O 1
ATOM 2193 N N . TYR B 1 51 ? 145.248 52.595 36.086 1.00 12.95 47 TYR D N 1
ATOM 2194 C CA . TYR B 1 51 ? 144.730 52.538 34.740 1.00 12.69 47 TYR D CA 1
ATOM 2195 C C . TYR B 1 51 ? 145.309 51.340 33.961 1.00 12.86 47 TYR D C 1
ATOM 2196 O O . TYR B 1 51 ? 144.578 50.593 33.316 1.00 12.11 47 TYR D O 1
ATOM 2205 N N . LEU B 1 52 ? 146.630 51.184 34.040 1.00 13.07 48 LEU D N 1
ATOM 2206 C CA . LEU B 1 52 ? 147.372 50.184 33.290 1.00 13.51 48 LEU D CA 1
ATOM 2207 C C . LEU B 1 52 ? 147.041 48.740 33.700 1.00 13.85 48 LEU D C 1
ATOM 2208 O O . LEU B 1 52 ? 147.070 47.831 32.867 1.00 13.83 48 LEU D O 1
ATOM 2213 N N . LEU B 1 53 ? 146.724 48.552 34.977 1.00 13.89 49 LEU D N 1
ATOM 2214 C CA . LEU B 1 53 ? 146.270 47.279 35.499 1.00 14.83 49 LEU D CA 1
ATOM 2215 C C . LEU B 1 53 ? 144.958 46.827 34.842 1.00 15.15 49 LEU D C 1
ATOM 2216 O O . LEU B 1 53 ? 144.779 45.647 34.561 1.00 15.61 49 LEU D O 1
ATOM 2221 N N . GLU B 1 54 ? 144.050 47.765 34.593 1.00 15.04 50 GLU D N 1
ATOM 2222 C CA . GLU B 1 54 ? 142.767 47.443 33.967 1.00 14.96 50 GLU D CA 1
ATOM 2223 C C . GLU B 1 54 ? 142.921 47.307 32.450 1.00 14.76 50 GLU D C 1
ATOM 2224 O O . GLU B 1 54 ? 142.256 46.493 31.801 1.00 14.73 50 GLU D O 1
ATOM 2230 N N . TYR B 1 55 ? 143.819 48.115 31.901 1.00 14.51 51 TYR D N 1
ATOM 2231 C CA . TYR B 1 55 ? 144.146 48.117 30.482 1.00 14.02 51 TYR D CA 1
ATOM 2232 C C . TYR B 1 55 ? 144.765 46.770 30.068 1.00 13.85 51 TYR D C 1
ATOM 2233 O O . TYR B 1 55 ? 144.451 46.229 29.009 1.00 13.89 51 TYR D O 1
ATOM 2242 N N . ALA B 1 56 ? 145.635 46.226 30.912 1.00 13.70 52 ALA D N 1
ATOM 2243 C CA . ALA B 1 56 ? 146.208 44.892 30.677 1.00 13.58 52 ALA D CA 1
ATOM 2244 C C . ALA B 1 56 ? 145.129 43.809 30.519 1.00 13.27 52 ALA D C 1
ATOM 2245 O O . ALA B 1 56 ? 145.278 42.897 29.710 1.00 13.77 52 ALA D O 1
ATOM 2247 N N . LYS B 1 57 ? 144.036 43.943 31.265 1.00 12.68 53 LYS D N 1
ATOM 2248 C CA . LYS B 1 57 ? 142.887 43.038 31.172 1.00 12.23 53 LYS D CA 1
ATOM 2249 C C . LYS B 1 57 ? 142.188 43.042 29.813 1.00 11.84 53 LYS D C 1
ATOM 2250 O O . LYS B 1 57 ? 141.644 42.028 29.378 1.00 11.81 53 LYS D O 1
ATOM 2256 N N . VAL B 1 58 ? 142.186 44.186 29.146 1.00 11.83 54 VAL D N 1
ATOM 2257 C CA . VAL B 1 58 ? 141.595 44.272 27.814 1.00 11.60 54 VAL D CA 1
ATOM 2258 C C . VAL B 1 58 ? 142.463 43.470 26.851 1.00 11.73 54 VAL D C 1
ATOM 2259 O O . VAL B 1 58 ? 141.954 42.834 25.930 1.00 11.70 54 VAL D O 1
ATOM 2263 N N . PHE B 1 59 ? 143.771 43.471 27.096 1.00 11.60 55 PHE D N 1
ATOM 2264 C CA . PHE B 1 59 ? 144.681 42.665 26.304 1.00 12.24 55 PHE D CA 1
ATOM 2265 C C . PHE B 1 59 ? 144.523 41.155 26.580 1.00 12.38 55 PHE D C 1
ATOM 2266 O O . PHE B 1 59 ? 144.624 40.349 25.655 1.00 12.20 55 PHE D O 1
ATOM 2274 N N . ALA B 1 60 ? 144.248 40.782 27.832 1.00 12.23 56 ALA D N 1
ATOM 2275 C CA . ALA B 1 60 ? 143.958 39.385 28.154 1.00 12.74 56 ALA D CA 1
ATOM 2276 C C . ALA B 1 60 ? 142.689 38.957 27.426 1.00 13.03 56 ALA D C 1
ATOM 2277 O O . ALA B 1 60 ? 142.594 37.846 26.926 1.00 12.71 56 ALA D O 1
ATOM 2279 N N . LEU B 1 61 ? 141.734 39.873 27.348 1.00 13.45 57 LEU D N 1
ATOM 2280 C CA . LEU B 1 61 ? 140.536 39.652 26.575 1.00 14.16 57 LEU D CA 1
ATOM 2281 C C . LEU B 1 61 ? 140.881 39.370 25.100 1.00 13.94 57 LEU D C 1
ATOM 2282 O O . LEU B 1 61 ? 140.218 38.568 24.452 1.00 14.46 57 LEU D O 1
ATOM 2287 N N . GLY B 1 62 ? 141.933 40.019 24.594 1.00 13.69 58 GLY D N 1
ATOM 2288 C CA . GLY B 1 62 ? 142.449 39.778 23.250 1.00 12.72 58 GLY D CA 1
ATOM 2289 C C . GLY B 1 62 ? 142.995 38.361 23.123 1.00 13.06 58 GLY D C 1
ATOM 2290 O O . GLY B 1 62 ? 142.820 37.706 22.088 1.00 12.45 58 GLY D O 1
ATOM 2291 N N . VAL B 1 63 ? 143.662 37.878 24.174 1.00 12.82 59 VAL D N 1
ATOM 2292 C CA . VAL B 1 63 ? 144.109 36.485 24.192 1.00 12.34 59 VAL D CA 1
ATOM 2293 C C . VAL B 1 63 ? 142.920 35.538 24.080 1.00 12.72 59 VAL D C 1
ATOM 2294 O O . VAL B 1 63 ? 142.964 34.608 23.283 1.00 12.83 59 VAL D O 1
ATOM 2298 N N . VAL B 1 64 ? 141.854 35.759 24.851 1.00 12.95 60 VAL D N 1
ATOM 2299 C CA . VAL B 1 64 ? 140.750 34.808 24.783 1.00 13.47 60 VAL D CA 1
ATOM 2300 C C . VAL B 1 64 ? 139.982 34.837 23.448 1.00 13.81 60 VAL D C 1
ATOM 2301 O O . VAL B 1 64 ? 139.419 33.832 23.049 1.00 13.18 60 VAL D O 1
ATOM 2305 N N . LYS B 1 65 ? 139.985 35.980 22.763 1.00 14.30 61 LYS D N 1
ATOM 2306 C CA . LYS B 1 65 ? 139.152 36.160 21.584 1.00 15.19 61 LYS D CA 1
ATOM 2307 C C . LYS B 1 65 ? 139.919 35.991 20.282 1.00 15.68 61 LYS D C 1
ATOM 2308 O O . LYS B 1 65 ? 139.317 35.942 19.214 1.00 15.82 61 LYS D O 1
ATOM 2314 N N . ALA B 1 66 ? 141.240 35.917 20.369 1.00 16.57 62 ALA D N 1
ATOM 2315 C CA . ALA B 1 66 ? 142.065 35.816 19.179 1.00 18.26 62 ALA D CA 1
ATOM 2316 C C . ALA B 1 66 ? 141.859 34.424 18.649 1.00 19.23 62 ALA D C 1
ATOM 2317 O O . ALA B 1 66 ? 142.178 33.459 19.337 1.00 20.37 62 ALA D O 1
ATOM 2319 N N . CYS B 1 67 ? 141.321 34.258 17.458 1.00 20.00 63 CYS D N 1
ATOM 2320 C CA . CYS B 1 67 ? 141.393 32.886 16.974 1.00 21.28 63 CYS D CA 1
ATOM 2321 C C . CYS B 1 67 ? 142.414 32.707 15.860 1.00 20.58 63 CYS D C 1
ATOM 2322 O O . CYS B 1 67 ? 142.091 32.602 14.685 1.00 20.74 63 CYS D O 1
ATOM 2325 N N . ASP B 1 68 ? 143.663 32.699 16.329 1.00 20.15 64 ASP D N 1
ATOM 2326 C CA . ASP B 1 68 ? 144.889 32.653 15.563 1.00 19.67 64 ASP D CA 1
ATOM 2327 C C . ASP B 1 68 ? 146.014 32.727 16.610 1.00 19.07 64 ASP D C 1
ATOM 2328 O O . ASP B 1 68 ? 146.043 33.643 17.428 1.00 19.06 64 ASP D O 1
ATOM 2333 N N . GLU B 1 69 ? 146.914 31.746 16.593 1.00 18.41 65 GLU D N 1
ATOM 2334 C CA . GLU B 1 69 ? 148.029 31.636 17.545 1.00 17.64 65 GLU D CA 1
ATOM 2335 C C . GLU B 1 69 ? 148.985 32.835 17.531 1.00 17.40 65 GLU D C 1
ATOM 2336 O O . GLU B 1 69 ? 149.482 33.252 18.581 1.00 17.30 65 GLU D O 1
ATOM 2342 N N . ALA B 1 70 ? 149.262 33.367 16.343 1.00 16.89 66 ALA D N 1
ATOM 2343 C CA . ALA B 1 70 ? 150.147 34.525 16.216 1.00 16.81 66 ALA D CA 1
ATOM 2344 C C . ALA B 1 70 ? 149.622 35.740 16.989 1.00 16.73 66 ALA D C 1
ATOM 2345 O O . ALA B 1 70 ? 150.379 36.366 17.725 1.00 16.60 66 ALA D O 1
ATOM 2347 N N . VAL B 1 71 ? 148.335 36.058 16.866 1.00 16.91 67 VAL D N 1
ATOM 2348 C CA . VAL B 1 71 ? 147.848 37.251 17.556 1.00 17.73 67 VAL D CA 1
ATOM 2349 C C . VAL B 1 71 ? 147.614 37.028 19.053 1.00 18.26 67 VAL D C 1
ATOM 2350 O O . VAL B 1 71 ? 147.816 37.951 19.841 1.00 18.42 67 VAL D O 1
ATOM 2354 N N . MET B 1 72 ? 147.230 35.803 19.435 1.00 18.61 68 MET D N 1
ATOM 2355 C CA . MET B 1 72 ? 147.223 35.382 20.842 1.00 19.19 68 MET D CA 1
ATOM 2356 C C . MET B 1 72 ? 148.548 35.747 21.509 1.00 19.19 68 MET D C 1
ATOM 2357 O O . MET B 1 72 ? 148.577 36.376 22.572 1.00 18.82 68 MET D O 1
ATOM 2362 N N . ARG B 1 73 ? 149.633 35.325 20.862 1.00 19.17 69 ARG D N 1
ATOM 2363 C CA . ARG B 1 73 ? 150.997 35.543 21.329 1.00 19.70 69 ARG D CA 1
ATOM 2364 C C . ARG B 1 73 ? 151.342 37.037 21.399 1.00 19.31 69 ARG D C 1
ATOM 2365 O O . ARG B 1 73 ? 152.012 37.493 22.333 1.00 19.39 69 ARG D O 1
ATOM 2373 N N . GLU B 1 74 ? 150.890 37.792 20.400 1.00 18.47 70 GLU D N 1
ATOM 2374 C CA . GLU B 1 74 ? 151.121 39.224 20.375 1.00 17.75 70 GLU D CA 1
ATOM 2375 C C . GLU B 1 74 ? 150.399 39.911 21.538 1.00 17.18 70 GLU D C 1
ATOM 2376 O O . GLU B 1 74 ? 150.992 40.748 22.215 1.00 16.70 70 GLU D O 1
ATOM 2382 N N . PHE B 1 75 ? 149.142 39.526 21.787 1.00 16.47 71 PHE D N 1
ATOM 2383 C CA . PHE B 1 75 ? 148.386 40.046 22.935 1.00 16.04 71 PHE D CA 1
ATOM 2384 C C . PHE B 1 75 ? 149.015 39.661 24.273 1.00 16.45 71 PHE D C 1
ATOM 2385 O O . PHE B 1 75 ? 149.117 40.489 25.177 1.00 16.51 71 PHE D O 1
ATOM 2393 N N . SER B 1 76 ? 149.462 38.411 24.379 1.00 16.97 72 SER D N 1
ATOM 2394 C CA . SER B 1 76 ? 150.134 37.927 25.577 1.00 17.18 72 SER D CA 1
ATOM 2395 C C . SER B 1 76 ? 151.407 38.722 25.875 1.00 17.48 72 SER D C 1
ATOM 2396 O O . SER B 1 76 ? 151.641 39.133 27.018 1.00 17.49 72 SER D O 1
ATOM 2399 N N . ASN B 1 77 ? 152.223 38.946 24.846 1.00 17.81 73 ASN D N 1
ATOM 2400 C CA . ASN B 1 77 ? 153.414 39.786 24.983 1.00 17.93 73 ASN D CA 1
ATOM 2401 C C . ASN B 1 77 ? 153.082 41.227 25.360 1.00 17.75 73 ASN D C 1
ATOM 2402 O O . ASN B 1 77 ? 153.855 41.879 26.065 1.00 17.84 73 ASN D O 1
ATOM 2407 N N . ALA B 1 78 ? 151.932 41.718 24.914 1.00 17.50 74 ALA D N 1
ATOM 2408 C CA . ALA B 1 78 ? 151.526 43.079 25.263 1.00 17.75 74 ALA D CA 1
ATOM 2409 C C . ALA B 1 78 ? 151.162 43.184 26.744 1.00 17.90 74 ALA D C 1
ATOM 2410 O O . ALA B 1 78 ? 151.463 44.192 27.382 1.00 18.13 74 ALA D O 1
ATOM 2412 N N . ILE B 1 79 ? 150.527 42.145 27.289 1.00 18.05 75 ILE D N 1
ATOM 2413 C CA . ILE B 1 79 ? 150.272 42.082 28.731 1.00 18.28 75 ILE D CA 1
ATOM 2414 C C . ILE B 1 79 ? 151.582 42.169 29.518 1.00 18.65 75 ILE D C 1
ATOM 2415 O O . ILE B 1 79 ? 151.684 42.956 30.460 1.00 18.77 75 ILE D O 1
ATOM 2420 N N . GLN B 1 80 ? 152.569 41.362 29.129 1.00 19.09 76 GLN D N 1
ATOM 2421 C CA . GLN B 1 80 ? 153.874 41.346 29.798 1.00 19.89 76 GLN D CA 1
ATOM 2422 C C . GLN B 1 80 ? 154.567 42.699 29.725 1.00 20.61 76 GLN D C 1
ATOM 2423 O O . GLN B 1 80 ? 155.133 43.158 30.715 1.00 20.39 76 GLN D O 1
ATOM 2429 N N . ASP B 1 81 ? 154.519 43.324 28.547 1.00 21.77 77 ASP D N 1
ATOM 2430 C CA . ASP B 1 81 ? 155.145 44.624 28.322 1.00 22.99 77 ASP D CA 1
ATOM 2431 C C . ASP B 1 81 ? 154.500 45.689 29.205 1.00 23.40 77 ASP D C 1
ATOM 2432 O O . ASP B 1 81 ? 155.201 46.490 29.818 1.00 23.52 77 ASP D O 1
ATOM 2437 N N . ILE B 1 82 ? 153.170 45.673 29.287 1.00 23.87 78 ILE D N 1
ATOM 2438 C CA . ILE B 1 82 ? 152.438 46.585 30.165 1.00 24.30 78 ILE D CA 1
ATOM 2439 C C . ILE B 1 82 ? 152.827 46.377 31.621 1.00 24.78 78 ILE D C 1
ATOM 2440 O O . ILE B 1 82 ? 153.145 47.338 32.314 1.00 25.31 78 ILE D O 1
ATOM 2445 N N . LEU B 1 83 ? 152.810 45.129 32.077 1.00 25.20 79 LEU D N 1
ATOM 2446 C CA . LEU B 1 83 ? 153.150 44.820 33.461 1.00 25.62 79 LEU D CA 1
ATOM 2447 C C . LEU B 1 83 ? 154.645 45.046 33.742 1.00 26.06 79 LEU D C 1
ATOM 2448 O O . LEU B 1 83 ? 155.003 45.957 34.494 1.00 25.94 79 LEU D O 1
ATOM 2453 N N . ASN B 1 84 ? 155.507 44.233 33.129 1.00 26.60 80 ASN D N 1
ATOM 2454 C CA . ASN B 1 84 ? 156.964 44.364 33.282 1.00 26.98 80 ASN D CA 1
ATOM 2455 C C . ASN B 1 84 ? 157.523 45.469 32.366 1.00 27.01 80 ASN D C 1
ATOM 2456 O O . ASN B 1 84 ? 158.798 45.770 32.499 1.00 27.00 80 ASN D O 1
ATOM 2461 N N . MET B 1 87 ? 161.520 47.490 33.635 1.00 36.06 83 MET D N 1
ATOM 2462 C CA . MET B 1 87 ? 162.123 48.793 33.370 1.00 36.12 83 MET D CA 1
ATOM 2463 C C . MET B 1 87 ? 161.066 49.758 32.821 1.00 36.00 83 MET D C 1
ATOM 2464 O O . MET B 1 87 ? 161.300 50.491 31.855 1.00 36.09 83 MET D O 1
ATOM 2469 N N . SER B 1 88 ? 159.904 49.742 33.466 1.00 35.70 84 SER D N 1
ATOM 2470 C CA . SER B 1 88 ? 158.743 50.514 33.057 1.00 35.42 84 SER D CA 1
ATOM 2471 C C . SER B 1 88 ? 158.880 51.989 33.450 1.00 35.44 84 SER D C 1
ATOM 2472 O O . SER B 1 88 ? 159.574 52.323 34.417 1.00 35.45 84 SER D O 1
ATOM 2475 N N . ILE B 1 89 ? 158.224 52.862 32.685 1.00 35.21 85 ILE D N 1
ATOM 2476 C CA . ILE B 1 89 ? 158.229 54.306 32.941 1.00 35.06 85 ILE D CA 1
ATOM 2477 C C . ILE B 1 89 ? 157.720 54.640 34.346 1.00 35.04 85 ILE D C 1
ATOM 2478 O O . ILE B 1 89 ? 158.324 55.444 35.061 1.00 34.90 85 ILE D O 1
ATOM 2483 N N . HIS B 1 90 ? 156.628 53.995 34.744 1.00 35.10 86 HIS D N 1
ATOM 2484 C CA . HIS B 1 90 ? 156.026 54.218 36.058 1.00 35.15 86 HIS D CA 1
ATOM 2485 C C . HIS B 1 90 ? 156.934 53.854 37.213 1.00 35.14 86 HIS D C 1
ATOM 2486 O O . HIS B 1 90 ? 156.949 54.549 38.225 1.00 35.27 86 HIS D O 1
ATOM 2493 N N . ASN B 1 91 ? 157.679 52.764 37.063 1.00 35.04 87 ASN D N 1
ATOM 2494 C CA . ASN B 1 91 ? 158.645 52.361 38.076 1.00 35.00 87 ASN D CA 1
ATOM 2495 C C . ASN B 1 91 ? 159.682 53.452 38.322 1.00 34.89 87 ASN D C 1
ATOM 2496 O O . ASN B 1 91 ? 159.934 53.821 39.473 1.00 35.03 87 ASN D O 1
ATOM 2501 N N . HIS B 1 92 ? 160.264 53.967 37.237 1.00 34.61 88 HIS D N 1
ATOM 2502 C CA . HIS B 1 92 ? 161.225 55.069 37.300 1.00 34.28 88 HIS D CA 1
ATOM 2503 C C . HIS B 1 92 ? 160.683 56.190 38.178 1.00 34.10 88 HIS D C 1
ATOM 2504 O O . HIS B 1 92 ? 161.365 56.659 39.090 1.00 34.01 88 HIS D O 1
ATOM 2511 N N . TYR B 1 93 ? 159.441 56.587 37.914 1.00 33.92 89 TYR D N 1
ATOM 2512 C CA . TYR B 1 93 ? 158.808 57.669 38.653 1.00 33.88 89 TYR D CA 1
ATOM 2513 C C . TYR B 1 93 ? 158.297 57.271 40.037 1.00 34.56 89 TYR D C 1
ATOM 2514 O O . TYR B 1 93 ? 158.160 58.134 40.909 1.00 34.81 89 TYR D O 1
ATOM 2523 N N . ILE B 1 94 ? 158.024 55.978 40.239 1.00 35.13 90 ILE D N 1
ATOM 2524 C CA . ILE B 1 94 ? 157.776 55.443 41.583 1.00 35.71 90 ILE D CA 1
ATOM 2525 C C . ILE B 1 94 ? 159.028 55.673 42.442 1.00 36.16 90 ILE D C 1
ATOM 2526 O O . ILE B 1 94 ? 158.930 56.119 43.588 1.00 36.12 90 ILE D O 1
ATOM 2531 N N . ARG B 1 95 ? 160.195 55.367 41.872 1.00 36.74 91 ARG D N 1
ATOM 2532 C CA . ARG B 1 95 ? 161.480 55.527 42.555 1.00 37.52 91 ARG D CA 1
ATOM 2533 C C . ARG B 1 95 ? 161.877 56.995 42.711 1.00 37.70 91 ARG D C 1
ATOM 2534 O O . ARG B 1 95 ? 162.359 57.396 43.772 1.00 37.84 91 ARG D O 1
ATOM 2542 N N . GLU B 1 96 ? 161.675 57.782 41.652 1.00 37.86 92 GLU D N 1
ATOM 2543 C CA . GLU B 1 96 ? 162.074 59.193 41.620 1.00 38.08 92 GLU D CA 1
ATOM 2544 C C . GLU B 1 96 ? 161.250 60.036 42.595 1.00 37.95 92 GLU D C 1
ATOM 2545 O O . GLU B 1 96 ? 161.801 60.819 43.370 1.00 37.89 92 GLU D O 1
ATOM 2551 N N . LEU B 1 97 ? 159.931 59.877 42.543 1.00 37.90 93 LEU D N 1
ATOM 2552 C CA . LEU B 1 97 ? 159.056 60.373 43.595 1.00 37.88 93 LEU D CA 1
ATOM 2553 C C . LEU B 1 97 ? 159.144 59.334 44.698 1.00 37.93 93 LEU D C 1
ATOM 2554 O O . LEU B 1 97 ? 159.846 58.334 44.551 1.00 38.14 93 LEU D O 1
ATOM 2559 N N . GLN B 1 98 ? 158.468 59.543 45.814 1.00 37.91 94 GLN D N 1
ATOM 2560 C CA . GLN B 1 98 ? 158.599 58.549 46.874 1.00 37.99 94 GLN D CA 1
ATOM 2561 C C . GLN B 1 98 ? 157.291 57.833 47.181 1.00 37.87 94 GLN D C 1
ATOM 2562 O O . GLN B 1 98 ? 156.798 57.832 48.312 1.00 37.97 94 GLN D O 1
ATOM 2568 N N . ILE B 1 99 ? 156.760 57.219 46.126 1.00 37.67 95 ILE D N 1
ATOM 2569 C CA . ILE B 1 99 ? 155.528 56.455 46.162 1.00 37.46 95 ILE D CA 1
ATOM 2570 C C . ILE B 1 99 ? 155.839 55.050 46.671 1.00 37.53 95 ILE D C 1
ATOM 2571 O O . ILE B 1 99 ? 156.660 54.341 46.085 1.00 37.51 95 ILE D O 1
ATOM 2576 N N . THR B 1 100 ? 155.194 54.662 47.771 1.00 37.63 96 THR D N 1
ATOM 2577 C CA . THR B 1 100 ? 155.411 53.345 48.379 1.00 37.71 96 THR D CA 1
ATOM 2578 C C . THR B 1 100 ? 154.470 52.301 47.791 1.00 37.77 96 THR D C 1
ATOM 2579 O O . THR B 1 100 ? 153.437 52.642 47.201 1.00 37.89 96 THR D O 1
ATOM 2583 N N . GLN B 1 101 ? 154.830 51.031 47.970 1.00 37.66 97 GLN D N 1
ATOM 2584 C CA . GLN B 1 101 ? 154.009 49.910 47.524 1.00 37.58 97 GLN D CA 1
ATOM 2585 C C . GLN B 1 101 ? 152.627 49.955 48.181 1.00 37.35 97 GLN D C 1
ATOM 2586 O O . GLN B 1 101 ? 151.618 49.634 47.545 1.00 37.22 97 GLN D O 1
ATOM 2592 N N . LYS B 1 102 ? 152.599 50.372 49.447 1.00 37.13 98 LYS D N 1
ATOM 2593 C CA . LYS B 1 102 ? 151.361 50.509 50.213 1.00 36.99 98 LYS D CA 1
ATOM 2594 C C . LYS B 1 102 ? 150.465 51.615 49.658 1.00 36.73 98 LYS D C 1
ATOM 2595 O O . LYS B 1 102 ? 149.248 51.438 49.559 1.00 36.86 98 LYS D O 1
ATOM 2601 N N . GLU B 1 103 ? 151.069 52.746 49.295 1.00 36.37 99 GLU D N 1
ATOM 2602 C CA . GLU B 1 103 ? 150.331 53.873 48.718 1.00 36.03 99 GLU D CA 1
ATOM 2603 C C . GLU B 1 103 ? 149.630 53.493 47.408 1.00 35.39 99 GLU D C 1
ATOM 2604 O O . GLU B 1 103 ? 148.527 53.965 47.133 1.00 35.45 99 GLU D O 1
ATOM 2610 N N . LEU B 1 104 ? 150.277 52.640 46.614 1.00 34.54 100 LEU D N 1
ATOM 2611 C CA . LEU B 1 104 ? 149.705 52.125 45.371 1.00 33.93 100 LEU D CA 1
ATOM 2612 C C . LEU B 1 104 ? 148.545 51.154 45.602 1.00 33.58 100 LEU D C 1
ATOM 2613 O O . LEU B 1 104 ? 147.542 51.196 44.891 1.00 33.54 100 LEU D O 1
ATOM 2618 N N . GLN B 1 105 ? 148.693 50.275 46.590 1.00 33.13 101 GLN D N 1
ATOM 2619 C CA . GLN B 1 105 ? 147.670 49.280 46.898 1.00 32.62 101 GLN D CA 1
ATOM 2620 C C . GLN B 1 105 ? 146.412 49.908 47.501 1.00 31.90 101 GLN D C 1
ATOM 2621 O O . GLN B 1 105 ? 145.302 49.416 47.278 1.00 31.99 101 GLN D O 1
ATOM 2627 N N . ASN B 1 106 ? 146.589 50.994 48.251 1.00 30.80 102 ASN D N 1
ATOM 2628 C CA . ASN B 1 106 ? 145.469 51.694 48.882 1.00 29.74 102 ASN D CA 1
ATOM 2629 C C . ASN B 1 106 ? 144.770 52.729 47.988 1.00 28.92 102 ASN D C 1
ATOM 2630 O O . ASN B 1 106 ? 143.675 53.200 48.321 1.00 28.96 102 ASN D O 1
ATOM 2635 N N . ALA B 1 107 ? 145.398 53.067 46.860 1.00 27.37 103 ALA D N 1
ATOM 2636 C CA . ALA B 1 107 ? 144.908 54.117 45.966 1.00 25.90 103 ALA D CA 1
ATOM 2637 C C . ALA B 1 107 ? 143.610 53.736 45.270 1.00 24.82 103 ALA D C 1
ATOM 2638 O O . ALA B 1 107 ? 143.416 52.577 44.899 1.00 24.86 103 ALA D O 1
ATOM 2640 N N . CYS B 1 108 ? 142.729 54.722 45.108 1.00 23.14 104 CYS D N 1
ATOM 2641 C CA . CYS B 1 108 ? 141.460 54.544 44.414 1.00 21.82 104 CYS D CA 1
ATOM 2642 C C . CYS B 1 108 ? 141.504 55.204 43.047 1.00 19.74 104 CYS D C 1
ATOM 2643 O O . CYS B 1 108 ? 141.950 56.344 42.927 1.00 19.55 104 CYS D O 1
ATOM 2646 N N . PRO B 1 109 ? 141.044 54.491 42.006 1.00 18.12 105 PRO D N 1
ATOM 2647 C CA . PRO B 1 109 ? 140.928 55.153 40.710 1.00 16.62 105 PRO D CA 1
ATOM 2648 C C . PRO B 1 109 ? 139.807 56.190 40.742 1.00 15.34 105 PRO D C 1
ATOM 2649 O O . PRO B 1 109 ? 138.814 56.003 41.434 1.00 15.12 105 PRO D O 1
ATOM 2653 N N . THR B 1 110 ? 139.974 57.290 40.021 1.00 14.01 106 THR D N 1
ATOM 2654 C CA . THR B 1 110 ? 138.907 58.285 39.925 1.00 12.70 106 THR D CA 1
ATOM 2655 C C . THR B 1 110 ? 137.809 57.794 38.984 1.00 12.34 106 THR D C 1
ATOM 2656 O O . THR B 1 110 ? 138.028 56.857 38.193 1.00 12.11 106 THR D O 1
ATOM 2660 N N . LEU B 1 111 ? 136.638 58.424 39.058 1.00 11.79 107 LEU D N 1
ATOM 2661 C CA . LEU B 1 111 ? 135.529 58.131 38.136 1.00 12.18 107 LEU D CA 1
ATOM 2662 C C . LEU B 1 111 ? 135.926 58.113 36.660 1.00 11.89 107 LEU D C 1
ATOM 2663 O O . LEU B 1 111 ? 135.542 57.198 35.912 1.00 12.18 107 LEU D O 1
ATOM 2668 N N . ALA B 1 112 ? 136.700 59.118 36.261 1.00 11.23 108 ALA D N 1
ATOM 2669 C CA . ALA B 1 112 ? 137.170 59.261 34.890 1.00 11.23 108 ALA D CA 1
ATOM 2670 C C . ALA B 1 112 ? 138.049 58.085 34.495 1.00 11.17 108 ALA D C 1
ATOM 2671 O O . ALA B 1 112 ? 137.961 57.604 33.378 1.00 11.43 108 ALA D O 1
ATOM 2673 N N . ASN B 1 113 ? 138.886 57.636 35.426 1.00 11.30 109 ASN D N 1
ATOM 2674 C CA . ASN B 1 113 ? 139.731 56.466 35.243 1.00 11.24 109 ASN D CA 1
ATOM 2675 C C . ASN B 1 113 ? 138.867 55.202 35.040 1.00 11.20 109 ASN D C 1
ATOM 2676 O O . ASN B 1 113 ? 139.000 54.529 34.022 1.00 11.55 109 ASN D O 1
ATOM 2681 N N . LYS B 1 114 ? 137.958 54.920 35.978 1.00 11.13 110 LYS D N 1
ATOM 2682 C CA . LYS B 1 114 ? 137.104 53.715 35.946 1.00 10.76 110 LYS D CA 1
ATOM 2683 C C . LYS B 1 114 ? 136.197 53.648 34.723 1.00 10.76 110 LYS D C 1
ATOM 2684 O O . LYS B 1 114 ? 135.962 52.570 34.176 1.00 11.21 110 LYS D O 1
ATOM 2690 N N . SER B 1 115 ? 135.676 54.798 34.318 1.00 10.76 111 SER D N 1
ATOM 2691 C CA . SER B 1 115 ? 134.794 54.900 33.160 1.00 10.82 111 SER D CA 1
ATOM 2692 C C . SER B 1 115 ? 135.531 54.474 31.910 1.00 10.76 111 SER D C 1
ATOM 2693 O O . SER B 1 115 ? 135.002 53.718 31.109 1.00 11.32 111 SER D O 1
ATOM 2696 N N . TYR B 1 116 ? 136.755 54.970 31.749 1.00 10.70 112 TYR D N 1
ATOM 2697 C CA . TYR B 1 116 ? 137.550 54.708 30.558 1.00 10.87 112 TYR D CA 1
ATOM 2698 C C . TYR B 1 116 ? 137.867 53.215 30.438 1.00 10.81 112 TYR D C 1
ATOM 2699 O O . TYR B 1 116 ? 137.540 52.588 29.428 1.00 11.65 112 TYR D O 1
ATOM 2708 N N . THR B 1 117 ? 138.462 52.635 31.474 1.00 10.67 113 THR D N 1
ATOM 2709 C CA . THR B 1 117 ? 138.785 51.211 31.444 1.00 10.68 113 THR D CA 1
ATOM 2710 C C . THR B 1 117 ? 137.532 50.336 31.376 1.00 10.45 113 THR D C 1
ATOM 2711 O O . THR B 1 117 ? 137.529 49.337 30.670 1.00 10.72 113 THR D O 1
ATOM 2715 N N . SER B 1 118 ? 136.460 50.729 32.063 1.00 10.44 114 SER D N 1
ATOM 2716 C CA . SER B 1 118 ? 135.195 49.976 31.992 1.00 10.45 114 SER D CA 1
ATOM 2717 C C . SER B 1 118 ? 134.665 49.911 30.566 1.00 10.76 114 SER D C 1
ATOM 2718 O O . SER B 1 118 ? 134.157 48.870 30.116 1.00 10.40 114 SER D O 1
ATOM 2721 N N . TYR B 1 119 ? 134.782 51.045 29.873 1.00 10.94 115 TYR D N 1
ATOM 2722 C CA . TYR B 1 119 ? 134.341 51.177 28.499 1.00 10.96 115 TYR D CA 1
ATOM 2723 C C . TYR B 1 119 ? 135.115 50.266 27.535 1.00 11.06 115 TYR D C 1
ATOM 2724 O O . TYR B 1 119 ? 134.525 49.634 26.673 1.00 10.99 115 TYR D O 1
ATOM 2733 N N . MET B 1 120 ? 136.434 50.219 27.668 1.00 11.64 116 MET D N 1
ATOM 2734 C CA . MET B 1 120 ? 137.238 49.348 26.816 1.00 11.87 116 MET D CA 1
ATOM 2735 C C . MET B 1 120 ? 136.877 47.877 27.075 1.00 12.19 116 MET D C 1
ATOM 2736 O O . MET B 1 120 ? 136.739 47.088 26.133 1.00 11.57 116 MET D O 1
ATOM 2741 N N . LEU B 1 121 ? 136.707 47.525 28.354 1.00 12.42 117 LEU D N 1
ATOM 2742 C CA . LEU B 1 121 ? 136.367 46.158 28.733 1.00 13.21 117 LEU D CA 1
ATOM 2743 C C . LEU B 1 121 ? 135.015 45.728 28.171 1.00 12.81 117 LEU D C 1
ATOM 2744 O O . LEU B 1 121 ? 134.892 44.651 27.573 1.00 12.51 117 LEU D O 1
ATOM 2749 N N . ALA B 1 122 ? 134.013 46.582 28.364 1.00 12.63 118 ALA D N 1
ATOM 2750 C CA . ALA B 1 122 ? 132.643 46.270 27.989 1.00 12.67 118 ALA D CA 1
ATOM 2751 C C . ALA B 1 122 ? 132.498 46.122 26.481 1.00 12.87 118 ALA D C 1
ATOM 2752 O O . ALA B 1 122 ? 131.797 45.222 26.021 1.00 12.87 118 ALA D O 1
ATOM 2754 N N . GLU B 1 123 ? 133.158 46.995 25.717 1.00 13.05 119 GLU D N 1
ATOM 2755 C CA . GLU B 1 123 ? 133.082 46.922 24.256 1.00 13.80 119 GLU D CA 1
ATOM 2756 C C . GLU B 1 123 ? 133.825 45.693 23.756 1.00 14.05 119 GLU D C 1
ATOM 2757 O O . GLU B 1 123 ? 133.356 45.017 22.850 1.00 13.87 119 GLU D O 1
ATOM 2763 N N . GLY B 1 124 ? 134.972 45.399 24.363 1.00 14.69 120 GLY D N 1
ATOM 2764 C CA . GLY B 1 124 ? 135.713 44.184 24.035 1.00 15.80 120 GLY D CA 1
ATOM 2765 C C . GLY B 1 124 ? 134.898 42.920 24.266 1.00 16.69 120 GLY D C 1
ATOM 2766 O O . GLY B 1 124 ? 134.889 42.015 23.433 1.00 16.78 120 GLY D O 1
ATOM 2767 N N . PHE B 1 125 ? 134.194 42.874 25.393 1.00 17.00 121 PHE D N 1
ATOM 2768 C CA . PHE B 1 125 ? 133.399 41.711 25.762 1.00 17.61 121 PHE D CA 1
ATOM 2769 C C . PHE B 1 125 ? 132.110 41.552 24.927 1.00 17.33 121 PHE D C 1
ATOM 2770 O O . PHE B 1 125 ? 131.713 40.430 24.622 1.00 17.18 121 PHE D O 1
ATOM 2778 N N . LYS B 1 126 ? 131.467 42.663 24.559 1.00 16.69 122 LYS D N 1
ATOM 2779 C CA . LYS B 1 126 ? 130.254 42.602 23.742 1.00 16.42 122 LYS D CA 1
ATOM 2780 C C . LYS B 1 126 ? 130.545 42.256 22.283 1.00 16.25 122 LYS D C 1
ATOM 2781 O O . LYS B 1 126 ? 129.685 41.723 21.604 1.00 15.78 122 LYS D O 1
ATOM 2787 N N . GLY B 1 127 ? 131.755 42.565 21.817 1.00 16.53 123 GLY D N 1
ATOM 2788 C CA . GLY B 1 127 ? 132.121 42.400 20.413 1.00 16.86 123 GLY D CA 1
ATOM 2789 C C . GLY B 1 127 ? 133.122 41.283 20.160 1.00 17.12 123 GLY D C 1
ATOM 2790 O O . GLY B 1 127 ? 133.190 40.303 20.903 1.00 17.60 123 GLY D O 1
ATOM 2791 N N . SER B 1 128 ? 133.909 41.438 19.106 1.00 16.84 124 SER D N 1
ATOM 2792 C CA . SER B 1 128 ? 134.872 40.418 18.706 1.00 16.40 124 SER D CA 1
ATOM 2793 C C . SER B 1 128 ? 136.284 40.977 18.851 1.00 15.89 124 SER D C 1
ATOM 2794 O O . SER B 1 128 ? 136.479 42.072 19.398 1.00 15.69 124 SER D O 1
ATOM 2797 N N . ILE B 1 129 ? 137.257 40.230 18.342 1.00 15.28 125 ILE D N 1
ATOM 2798 C CA . ILE B 1 129 ? 138.651 40.663 18.331 1.00 14.79 125 ILE D CA 1
ATOM 2799 C C . ILE B 1 129 ? 138.864 42.025 17.640 1.00 14.77 125 ILE D C 1
ATOM 2800 O O . ILE B 1 129 ? 139.777 42.751 18.004 1.00 14.66 125 ILE D O 1
ATOM 2805 N N . LYS B 1 130 ? 138.014 42.377 16.673 1.00 15.18 126 LYS D N 1
ATOM 2806 C CA . LYS B 1 130 ? 138.081 43.703 16.019 1.00 15.59 126 LYS D CA 1
ATOM 2807 C C . LYS B 1 130 ? 137.871 44.819 17.029 1.00 15.37 126 LYS D C 1
ATOM 2808 O O . LYS B 1 130 ? 138.602 45.808 17.034 1.00 15.60 126 LYS D O 1
ATOM 2814 N N . GLU B 1 131 ? 136.848 44.663 17.862 1.00 15.31 127 GLU D N 1
ATOM 2815 C CA . GLU B 1 131 ? 136.477 45.692 18.815 1.00 15.45 127 GLU D CA 1
ATOM 2816 C C . GLU B 1 131 ? 137.535 45.862 19.902 1.00 15.31 127 GLU D C 1
ATOM 2817 O O . GLU B 1 131 ? 137.785 46.991 20.323 1.00 15.10 127 GLU D O 1
ATOM 2823 N N . VAL B 1 132 ? 138.165 44.767 20.350 1.00 14.92 128 VAL D N 1
ATOM 2824 C CA . VAL B 1 132 ? 139.270 44.921 21.301 1.00 14.69 128 VAL D CA 1
ATOM 2825 C C . VAL B 1 132 ? 140.488 45.622 20.691 1.00 15.05 128 VAL D C 1
ATOM 2826 O O . VAL B 1 132 ? 141.087 46.486 21.352 1.00 15.83 128 VAL D O 1
ATOM 2830 N N . ALA B 1 133 ? 140.806 45.322 19.431 1.00 14.17 129 ALA D N 1
ATOM 2831 C CA . ALA B 1 133 ? 141.909 45.987 18.749 1.00 13.75 129 ALA D CA 1
ATOM 2832 C C . ALA B 1 133 ? 141.639 47.495 18.598 1.00 13.82 129 ALA D C 1
ATOM 2833 O O . ALA B 1 133 ? 142.537 48.315 18.785 1.00 13.19 129 ALA D O 1
ATOM 2835 N N . ALA B 1 134 ? 140.397 47.841 18.267 1.00 13.81 130 ALA D N 1
ATOM 2836 C CA . ALA B 1 134 ? 139.993 49.236 18.146 1.00 14.32 130 ALA D CA 1
ATOM 2837 C C . ALA B 1 134 ? 139.942 49.953 19.499 1.00 14.59 130 ALA D C 1
ATOM 2838 O O . ALA B 1 134 ? 140.293 51.132 19.579 1.00 14.83 130 ALA D O 1
ATOM 2840 N N . ALA B 1 135 ? 139.513 49.251 20.551 1.00 14.69 131 ALA D N 1
ATOM 2841 C CA . ALA B 1 135 ? 139.375 49.875 21.878 1.00 14.98 131 ALA D CA 1
ATOM 2842 C C . ALA B 1 135 ? 140.699 50.249 22.525 1.00 14.96 131 ALA D C 1
ATOM 2843 O O . ALA B 1 135 ? 140.748 51.222 23.238 1.00 15.85 131 ALA D O 1
ATOM 2845 N N . VAL B 1 136 ? 141.771 49.508 22.260 1.00 15.11 132 VAL D N 1
ATOM 2846 C CA . VAL B 1 136 ? 143.061 49.785 22.906 1.00 14.92 132 VAL D CA 1
ATOM 2847 C C . VAL B 1 136 ? 143.985 50.726 22.124 1.00 15.09 132 VAL D C 1
ATOM 2848 O O . VAL B 1 136 ? 145.014 51.175 22.652 1.00 14.68 132 VAL D O 1
ATOM 2852 N N . LEU B 1 137 ? 143.610 51.026 20.882 1.00 15.11 133 LEU D N 1
ATOM 2853 C CA . LEU B 1 137 ? 144.491 51.757 19.968 1.00 15.87 133 LEU D CA 1
ATOM 2854 C C . LEU B 1 137 ? 144.738 53.243 20.328 1.00 15.99 133 LEU D C 1
ATOM 2855 O O . LEU B 1 137 ? 145.885 53.694 20.281 1.00 15.67 133 LEU D O 1
ATOM 2860 N N . SER B 1 138 ? 143.682 53.981 20.686 1.00 16.43 134 SER D N 1
ATOM 2861 C CA . SER B 1 138 ? 143.787 55.431 21.030 1.00 17.37 134 SER D CA 1
ATOM 2862 C C . SER B 1 138 ? 144.825 55.720 22.089 1.00 17.09 134 SER D C 1
ATOM 2863 O O . SER B 1 138 ? 145.651 56.618 21.945 1.00 16.79 134 SER D O 1
ATOM 2866 N N . CYS B 1 139 ? 144.757 54.951 23.166 1.00 16.96 135 CYS D N 1
ATOM 2867 C CA . CYS B 1 139 ? 145.698 55.087 24.251 1.00 17.28 135 CYS D CA 1
ATOM 2868 C C . CYS B 1 139 ? 147.167 55.110 23.772 1.00 16.54 135 CYS D C 1
ATOM 2869 O O . CYS B 1 139 ? 147.875 56.079 24.022 1.00 16.49 135 CYS D O 1
ATOM 2872 N N . GLY B 1 140 ? 147.608 54.064 23.075 1.00 15.58 136 GLY D N 1
ATOM 2873 C CA . GLY B 1 140 ? 148.986 53.992 22.603 1.00 14.98 136 GLY D CA 1
ATOM 2874 C C . GLY B 1 140 ? 149.304 55.047 21.555 1.00 14.97 136 GLY D C 1
ATOM 2875 O O . GLY B 1 140 ? 150.297 55.782 21.662 1.00 14.53 136 GLY D O 1
ATOM 2876 N N . TRP B 1 141 ? 148.443 55.139 20.548 1.00 14.52 137 TRP D N 1
ATOM 2877 C CA . TRP B 1 141 ? 148.692 56.014 19.426 1.00 14.18 137 TRP D CA 1
ATOM 2878 C C . TRP B 1 141 ? 148.763 57.486 19.863 1.00 14.47 137 TRP D C 1
ATOM 2879 O O . TRP B 1 141 ? 149.691 58.198 19.470 1.00 14.45 137 TRP D O 1
ATOM 2890 N N . SER B 1 142 ? 147.806 57.933 20.678 1.00 14.45 138 SER D N 1
ATOM 2891 C CA . SER B 1 142 ? 147.797 59.326 21.145 1.00 14.83 138 SER D CA 1
ATOM 2892 C C . SER B 1 142 ? 149.026 59.675 21.983 1.00 14.89 138 SER D C 1
ATOM 2893 O O . SER B 1 142 ? 149.555 60.775 21.858 1.00 15.30 138 SER D O 1
ATOM 2896 N N . TYR B 1 143 ? 149.490 58.745 22.815 1.00 14.86 139 TYR D N 1
ATOM 2897 C CA . TYR B 1 143 ? 150.710 58.976 23.591 1.00 15.00 139 TYR D CA 1
ATOM 2898 C C . TYR B 1 143 ? 151.908 59.127 22.681 1.00 15.25 139 TYR D C 1
ATOM 2899 O O . TYR B 1 143 ? 152.778 59.965 22.933 1.00 15.46 139 TYR D O 1
ATOM 2908 N N . LEU B 1 144 ? 151.945 58.318 21.622 1.00 15.63 140 LEU D N 1
ATOM 2909 C CA . LEU B 1 144 ? 152.999 58.411 20.629 1.00 15.87 140 LEU D CA 1
ATOM 2910 C C . LEU B 1 144 ? 153.026 59.810 20.025 1.00 16.25 140 LEU D C 1
ATOM 2911 O O . LEU B 1 144 ? 154.082 60.456 20.032 1.00 16.27 140 LEU D O 1
ATOM 2916 N N . VAL B 1 145 ? 151.878 60.290 19.536 1.00 16.43 141 VAL D N 1
ATOM 2917 C CA . VAL B 1 145 ? 151.857 61.594 18.871 1.00 17.24 141 VAL D CA 1
ATOM 2918 C C . VAL B 1 145 ? 152.060 62.737 19.863 1.00 17.12 141 VAL D C 1
ATOM 2919 O O . VAL B 1 145 ? 152.703 63.724 19.535 1.00 17.35 141 VAL D O 1
ATOM 2923 N N . ILE B 1 146 ? 151.538 62.591 21.079 1.00 17.33 142 ILE D N 1
ATOM 2924 C CA . ILE B 1 146 ? 151.812 63.559 22.138 1.00 17.08 142 ILE D CA 1
ATOM 2925 C C . ILE B 1 146 ? 153.322 63.651 22.381 1.00 17.41 142 ILE D C 1
ATOM 2926 O O . ILE B 1 146 ? 153.893 64.748 22.345 1.00 17.50 142 ILE D O 1
ATOM 2931 N N . ALA B 1 147 ? 153.965 62.502 22.593 1.00 17.46 143 ALA D N 1
ATOM 2932 C CA . ALA B 1 147 ? 155.397 62.472 22.885 1.00 17.86 143 ALA D CA 1
ATOM 2933 C C . ALA B 1 147 ? 156.253 62.963 21.721 1.00 18.03 143 ALA D C 1
ATOM 2934 O O . ALA B 1 147 ? 157.280 63.602 21.946 1.00 18.14 143 ALA D O 1
ATOM 2936 N N . GLN B 1 148 ? 155.841 62.661 20.490 1.00 18.51 144 GLN D N 1
ATOM 2937 C CA . GLN B 1 148 ? 156.557 63.143 19.303 1.00 19.24 144 GLN D CA 1
ATOM 2938 C C . GLN B 1 148 ? 156.464 64.666 19.210 1.00 19.57 144 GLN D C 1
ATOM 2939 O O . GLN B 1 148 ? 157.433 65.340 18.859 1.00 19.77 144 GLN D O 1
ATOM 2945 N N . ASN B 1 149 ? 155.304 65.202 19.567 1.00 20.08 145 ASN D N 1
ATOM 2946 C CA . ASN B 1 149 ? 155.096 66.646 19.587 1.00 20.82 145 ASN D CA 1
ATOM 2947 C C . ASN B 1 149 ? 155.909 67.363 20.675 1.00 21.03 145 ASN D C 1
ATOM 2948 O O . ASN B 1 149 ? 156.578 68.358 20.399 1.00 20.76 145 ASN D O 1
ATOM 2953 N N . LEU B 1 150 ? 155.857 66.850 21.903 1.00 21.43 146 LEU D N 1
ATOM 2954 C CA . LEU B 1 150 ? 156.596 67.448 23.017 1.00 21.73 146 LEU D CA 1
ATOM 2955 C C . LEU B 1 150 ? 158.115 67.401 22.798 1.00 22.41 146 LEU D C 1
ATOM 2956 O O . LEU B 1 150 ? 158.839 68.253 23.315 1.00 22.30 146 LEU D O 1
ATOM 2961 N N . SER B 1 151 ? 158.575 66.415 22.022 1.00 23.04 147 SER D N 1
ATOM 2962 C CA . SER B 1 151 ? 159.998 66.202 21.721 1.00 24.01 147 SER D CA 1
ATOM 2963 C C . SER B 1 151 ? 160.746 67.397 21.122 1.00 24.61 147 SER D C 1
ATOM 2964 O O . SER B 1 151 ? 161.958 67.535 21.304 1.00 24.54 147 SER D O 1
ATOM 2967 N N . GLN B 1 152 ? 160.036 68.246 20.394 1.00 25.51 148 GLN D N 1
ATOM 2968 C CA . GLN B 1 152 ? 160.695 69.331 19.678 1.00 26.68 148 GLN D CA 1
ATOM 2969 C C . GLN B 1 152 ? 160.381 70.707 20.238 1.00 26.71 148 GLN D C 1
ATOM 2970 O O . GLN B 1 152 ? 160.017 71.610 19.479 1.00 27.14 148 GLN D O 1
ATOM 2976 N N . ILE B 1 153 ? 160.565 70.896 21.545 1.00 26.77 149 ILE D N 1
ATOM 2977 C CA . ILE B 1 153 ? 160.133 72.164 22.149 1.00 26.92 149 ILE D CA 1
ATOM 2978 C C . ILE B 1 153 ? 161.063 73.439 22.142 1.00 27.10 149 ILE D C 1
ATOM 2979 O O . ILE B 1 153 ? 160.580 74.532 21.812 1.00 27.43 149 ILE D O 1
ATOM 2984 N N . PRO B 1 154 ? 162.377 73.324 22.446 1.00 27.09 150 PRO D N 1
ATOM 2985 C CA . PRO B 1 154 ? 163.264 72.240 22.843 1.00 26.82 150 PRO D CA 1
ATOM 2986 C C . PRO B 1 154 ? 163.714 72.345 24.306 1.00 26.48 150 PRO D C 1
ATOM 2987 O O . PRO B 1 154 ? 163.153 73.129 25.075 1.00 26.02 150 PRO D O 1
ATOM 2991 N N . ASN B 1 155 ? 164.739 71.566 24.656 1.00 26.25 151 ASN D N 1
ATOM 2992 C CA . ASN B 1 155 ? 165.113 71.277 26.046 1.00 26.21 151 ASN D CA 1
ATOM 2993 C C . ASN B 1 155 ? 164.066 70.446 26.797 1.00 25.93 151 ASN D C 1
ATOM 2994 O O . ASN B 1 155 ? 164.164 70.261 28.015 1.00 26.06 151 ASN D O 1
ATOM 2999 N N . ALA B 1 156 ? 163.070 69.947 26.064 1.00 25.48 152 ALA D N 1
ATOM 3000 C CA . ALA B 1 156 ? 162.055 69.067 26.639 1.00 25.18 152 ALA D CA 1
ATOM 3001 C C . ALA B 1 156 ? 162.675 67.728 27.021 1.00 25.07 152 ALA D C 1
ATOM 3002 O O . ALA B 1 156 ? 162.462 67.246 28.131 1.00 25.24 152 ALA D O 1
ATOM 3004 N N . LEU B 1 157 ? 163.457 67.156 26.104 1.00 24.94 153 LEU D N 1
ATOM 3005 C CA . LEU B 1 157 ? 164.132 65.871 26.315 1.00 25.03 153 LEU D CA 1
ATOM 3006 C C . LEU B 1 157 ? 165.240 65.925 27.371 1.00 25.09 153 LEU D C 1
ATOM 3007 O O . LEU B 1 157 ? 165.516 64.929 28.035 1.00 25.22 153 LEU D O 1
ATOM 3012 N N . GLU B 1 158 ? 165.870 67.088 27.512 1.00 25.17 154 GLU D N 1
ATOM 3013 C CA . GLU B 1 158 ? 167.015 67.272 28.407 1.00 25.22 154 GLU D CA 1
ATOM 3014 C C . GLU B 1 158 ? 166.600 67.537 29.860 1.00 24.60 154 GLU D C 1
ATOM 3015 O O . GLU B 1 158 ? 167.440 67.511 30.767 1.00 24.43 154 GLU D O 1
ATOM 3021 N N . HIS B 1 159 ? 165.308 67.789 30.072 1.00 23.83 155 HIS D N 1
ATOM 3022 C CA . HIS B 1 159 ? 164.784 68.106 31.396 1.00 23.06 155 HIS D CA 1
ATOM 3023 C C . HIS B 1 159 ? 165.057 66.968 32.381 1.00 22.79 155 HIS D C 1
ATOM 3024 O O . HIS B 1 159 ? 164.766 65.802 32.097 1.00 22.58 155 HIS D O 1
ATOM 3031 N N . ALA B 1 160 ? 165.616 67.325 33.535 1.00 22.17 156 ALA D N 1
ATOM 3032 C CA . ALA B 1 160 ? 166.088 66.350 34.518 1.00 21.75 156 ALA D CA 1
ATOM 3033 C C . ALA B 1 160 ? 164.995 65.418 35.037 1.00 21.29 156 ALA D C 1
ATOM 3034 O O . ALA B 1 160 ? 165.260 64.262 35.357 1.00 21.02 156 ALA D O 1
ATOM 3036 N N . PHE B 1 161 ? 163.773 65.934 35.120 1.00 20.96 157 PHE D N 1
ATOM 3037 C CA . PHE B 1 161 ? 162.649 65.177 35.645 1.00 20.71 157 PHE D CA 1
ATOM 3038 C C . PHE B 1 161 ? 161.747 64.635 34.533 1.00 20.46 157 PHE D C 1
ATOM 3039 O O . PHE B 1 161 ? 161.482 63.432 34.485 1.00 20.27 157 PHE D O 1
ATOM 3047 N N . TYR B 1 162 ? 161.301 65.514 33.637 1.00 20.00 158 TYR D N 1
ATOM 3048 C CA . TYR B 1 162 ? 160.324 65.140 32.608 1.00 19.64 158 TYR D CA 1
ATOM 3049 C C . TYR B 1 162 ? 160.882 64.471 31.347 1.00 19.47 158 TYR D C 1
ATOM 3050 O O . TYR B 1 162 ? 160.123 63.871 30.588 1.00 19.80 158 TYR D O 1
ATOM 3059 N N . GLY B 1 163 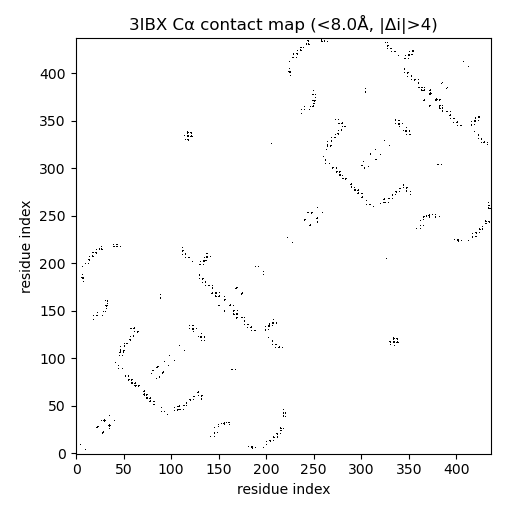? 162.192 64.568 31.135 1.00 19.29 159 GLY D N 1
ATOM 3060 C CA . GLY B 1 163 ? 162.845 63.984 29.960 1.00 18.99 159 GLY D CA 1
ATOM 3061 C C . GLY B 1 163 ? 162.525 62.516 29.732 1.00 18.90 159 GLY D C 1
ATOM 3062 O O . GLY B 1 163 ? 162.145 62.118 28.627 1.00 18.96 159 GLY D O 1
ATOM 3063 N N . HIS B 1 164 ? 162.663 61.721 30.789 1.00 18.84 160 HIS D N 1
ATOM 3064 C CA . HIS B 1 164 ? 162.448 60.276 30.739 1.00 18.74 160 HIS D CA 1
ATOM 3065 C C . HIS B 1 164 ? 161.069 59.900 30.173 1.00 18.27 160 HIS D C 1
ATOM 3066 O O . HIS B 1 164 ? 160.961 59.026 29.311 1.00 18.15 160 HIS D O 1
ATOM 3073 N N . TRP B 1 165 ? 160.029 60.579 30.651 1.00 17.86 161 TRP D N 1
ATOM 3074 C CA . TRP B 1 165 ? 158.662 60.341 30.205 1.00 17.33 161 TRP D CA 1
ATOM 3075 C C . TRP B 1 165 ? 158.527 60.581 28.707 1.00 17.52 161 TRP D C 1
ATOM 3076 O O . TRP B 1 165 ? 157.975 59.747 27.991 1.00 17.81 161 TRP D O 1
ATOM 3087 N N . ILE B 1 166 ? 159.052 61.707 28.233 1.00 17.55 162 ILE D N 1
ATOM 3088 C CA . ILE B 1 166 ? 159.000 62.038 26.809 1.00 17.47 162 ILE D CA 1
ATOM 3089 C C . ILE B 1 166 ? 159.826 61.058 25.972 1.00 17.61 162 ILE D C 1
ATOM 3090 O O . ILE B 1 166 ? 159.382 60.624 24.912 1.00 17.30 162 ILE D O 1
ATOM 3095 N N . LYS B 1 167 ? 161.027 60.733 26.452 1.00 18.27 163 LYS D N 1
ATOM 3096 C CA . LYS B 1 167 ? 161.910 59.768 25.792 1.00 19.00 163 LYS D CA 1
ATOM 3097 C C . LYS B 1 167 ? 161.236 58.408 25.648 1.00 18.99 163 LYS D C 1
ATOM 3098 O O . LYS B 1 167 ? 161.308 57.793 24.590 1.00 19.23 163 LYS D O 1
ATOM 3104 N N . GLY B 1 168 ? 160.577 57.956 26.714 1.00 18.93 164 GLY D N 1
ATOM 3105 C CA . GLY B 1 168 ? 159.938 56.640 26.737 1.00 19.09 164 GLY D CA 1
ATOM 3106 C C . GLY B 1 168 ? 158.808 56.483 25.734 1.00 19.12 164 GLY D C 1
ATOM 3107 O O . GLY B 1 168 ? 158.734 55.479 25.024 1.00 18.84 164 GLY D O 1
ATOM 3108 N N . TYR B 1 169 ? 157.939 57.485 25.648 1.00 19.08 165 TYR D N 1
ATOM 3109 C CA . TYR B 1 169 ? 156.759 57.358 24.803 1.00 19.22 165 TYR D CA 1
ATOM 3110 C C . TYR B 1 169 ? 157.006 57.745 23.348 1.00 19.60 165 TYR D C 1
ATOM 3111 O O . TYR B 1 169 ? 156.104 57.662 22.519 1.00 19.50 165 TYR D O 1
ATOM 3120 N N . SER B 1 170 ? 158.230 58.160 23.039 1.00 20.09 166 SER D N 1
ATOM 3121 C CA . SER B 1 170 ? 158.590 58.478 21.663 1.00 20.87 166 SER D CA 1
ATOM 3122 C C . SER B 1 170 ? 159.671 57.540 21.138 1.00 21.33 166 SER D C 1
ATOM 3123 O O . SER B 1 170 ? 160.220 57.757 20.054 1.00 21.42 166 SER D O 1
ATOM 3126 N N . SER B 1 171 ? 159.961 56.491 21.904 1.00 21.97 167 SER D N 1
ATOM 3127 C CA . SER B 1 171 ? 161.042 55.570 21.571 1.00 22.61 167 SER D CA 1
ATOM 3128 C C . SER B 1 171 ? 160.674 54.637 20.424 1.00 23.15 167 SER D C 1
ATOM 3129 O O . SER B 1 171 ? 159.497 54.474 20.080 1.00 23.18 167 SER D O 1
ATOM 3132 N N . LYS B 1 172 ? 161.710 54.035 19.847 1.00 23.85 168 LYS D N 1
ATOM 3133 C CA . LYS B 1 172 ? 161.599 53.070 18.758 1.00 24.42 168 LYS D CA 1
ATOM 3134 C C . LYS B 1 172 ? 160.734 51.879 19.172 1.00 24.29 168 LYS D C 1
ATOM 3135 O O . LYS B 1 172 ? 159.880 51.419 18.404 1.00 24.14 168 LYS D O 1
ATOM 3141 N N . GLU B 1 173 ? 160.956 51.391 20.391 1.00 24.17 169 GLU D N 1
ATOM 3142 C CA . GLU B 1 173 ? 160.226 50.231 20.891 1.00 24.09 169 GLU D CA 1
ATOM 3143 C C . GLU B 1 173 ? 158.755 50.548 21.134 1.00 23.30 169 GLU D C 1
ATOM 3144 O O . GLU B 1 173 ? 157.893 49.724 20.839 1.00 23.50 169 GLU D O 1
ATOM 3150 N N . PHE B 1 174 ? 158.459 51.744 21.637 1.00 22.41 170 PHE D N 1
ATOM 3151 C CA . PHE B 1 174 ? 157.061 52.129 21.828 1.00 21.20 170 PHE D CA 1
ATOM 3152 C C . PHE B 1 174 ? 156.330 52.332 20.505 1.00 20.87 170 PHE D C 1
ATOM 3153 O O . PHE B 1 174 ? 155.203 51.872 20.345 1.00 20.73 170 PHE D O 1
ATOM 3161 N N . GLN B 1 175 ? 156.978 53.004 19.558 1.00 20.81 171 GLN D N 1
ATOM 3162 C CA . GLN B 1 175 ? 156.422 53.164 18.215 1.00 20.83 171 GLN D CA 1
ATOM 3163 C C . GLN B 1 175 ? 156.109 51.805 17.568 1.00 20.32 171 GLN D C 1
ATOM 3164 O O . GLN B 1 175 ? 155.075 51.656 16.914 1.00 20.29 171 GLN D O 1
ATOM 3170 N N . ALA B 1 176 ? 156.979 50.815 17.775 1.00 19.82 172 ALA D N 1
ATOM 3171 C CA . ALA B 1 176 ? 156.741 49.468 17.243 1.00 19.52 172 ALA D CA 1
ATOM 3172 C C . ALA B 1 176 ? 155.488 48.822 17.834 1.00 19.40 172 ALA D C 1
ATOM 3173 O O . ALA B 1 176 ? 154.734 48.167 17.109 1.00 19.54 172 ALA D O 1
ATOM 3175 N N . CYS B 1 177 ? 155.255 49.014 19.133 1.00 19.17 173 CYS D N 1
ATOM 3176 C CA . CYS B 1 177 ? 154.028 48.517 19.762 1.00 19.48 173 CYS D CA 1
ATOM 3177 C C . CYS B 1 177 ? 152.786 49.144 19.134 1.00 18.38 173 CYS D C 1
ATOM 3178 O O . CYS B 1 177 ? 151.833 48.430 18.802 1.00 18.07 173 CYS D O 1
ATOM 3181 N N . VAL B 1 178 ? 152.804 50.471 18.972 1.00 17.25 174 VAL D N 1
ATOM 3182 C CA . VAL B 1 178 ? 151.700 51.193 18.336 1.00 16.47 174 VAL D CA 1
ATOM 3183 C C . VAL B 1 178 ? 151.495 50.700 16.893 1.00 16.25 174 VAL D C 1
ATOM 3184 O O . VAL B 1 178 ? 150.366 50.423 16.482 1.00 15.82 174 VAL D O 1
ATOM 3188 N N . ASN B 1 179 ? 152.592 50.581 16.141 1.00 15.78 175 ASN D N 1
ATOM 3189 C CA . ASN B 1 179 ? 152.554 50.053 14.775 1.00 15.69 175 ASN D CA 1
ATOM 3190 C C . ASN B 1 179 ? 151.957 48.640 14.690 1.00 15.17 175 ASN D C 1
ATOM 3191 O O . ASN B 1 179 ? 151.201 48.341 13.758 1.00 15.10 175 ASN D O 1
ATOM 3196 N N . TRP B 1 180 ? 152.284 47.774 15.653 1.00 14.46 176 TRP D N 1
ATOM 3197 C CA . TRP B 1 180 ? 151.639 46.450 15.719 1.00 13.94 176 TRP D CA 1
ATOM 3198 C C . TRP B 1 180 ? 150.116 46.594 15.847 1.00 13.78 176 TRP D C 1
ATOM 3199 O O . TRP B 1 180 ? 149.362 45.959 15.111 1.00 13.72 176 TRP D O 1
ATOM 3210 N N . ASN B 1 181 ? 149.675 47.452 16.763 1.00 13.62 177 ASN D N 1
ATOM 3211 C CA . ASN B 1 181 ? 148.24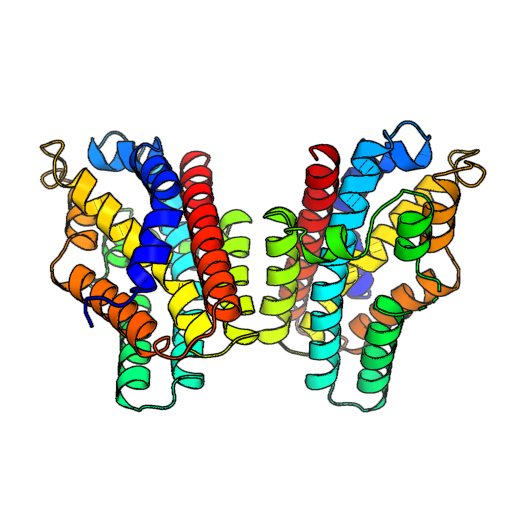8 47.648 17.024 1.00 14.13 177 ASN D CA 1
ATOM 3212 C C . ASN B 1 181 ? 147.521 48.208 15.799 1.00 14.36 177 ASN D C 1
ATOM 3213 O O . ASN B 1 181 ? 146.405 47.783 15.478 1.00 14.77 177 ASN D O 1
ATOM 3218 N N . ILE B 1 182 ? 148.182 49.133 15.108 1.00 14.66 178 ILE D N 1
ATOM 3219 C CA . ILE B 1 182 ? 147.689 49.724 13.862 1.00 14.78 178 ILE D CA 1
ATOM 3220 C C . ILE B 1 182 ? 147.534 48.674 12.766 1.00 15.25 178 ILE D C 1
ATOM 3221 O O . ILE B 1 182 ? 146.462 48.553 12.168 1.00 15.51 178 ILE D O 1
ATOM 3226 N N . ASN B 1 183 ? 148.607 47.926 12.504 1.00 15.65 179 ASN D N 1
ATOM 3227 C CA . ASN B 1 183 ? 148.602 46.883 11.482 1.00 16.00 179 ASN D CA 1
ATOM 3228 C C . ASN B 1 183 ? 147.625 45.739 11.788 1.00 16.16 179 ASN D C 1
ATOM 3229 O O . ASN B 1 183 ? 146.991 45.203 10.874 1.00 16.49 179 ASN D O 1
ATOM 3234 N N . LEU B 1 184 ? 147.490 45.376 13.065 1.00 16.01 180 LEU D N 1
ATOM 3235 C CA . LEU B 1 184 ? 146.528 44.342 13.462 1.00 16.25 180 LEU D CA 1
ATOM 3236 C C . LEU B 1 184 ? 145.091 44.752 13.137 1.00 16.34 180 LEU D C 1
ATOM 3237 O O . LEU B 1 184 ? 144.337 43.989 12.529 1.00 16.71 180 LEU D O 1
ATOM 3242 N N . LEU B 1 185 ? 144.721 45.961 13.536 1.00 16.62 181 LEU D N 1
ATOM 3243 C CA . LEU B 1 185 ? 143.394 46.477 13.241 1.00 16.83 181 LEU D CA 1
ATOM 3244 C C . LEU B 1 185 ? 143.117 46.505 11.738 1.00 16.87 181 LEU D C 1
ATOM 3245 O O . LEU B 1 185 ? 142.042 46.081 11.287 1.00 16.78 181 LEU D O 1
ATOM 3250 N N . ASP B 1 186 ? 144.092 46.986 10.970 1.00 16.90 182 ASP D N 1
ATOM 3251 C CA . ASP B 1 186 ? 143.952 47.024 9.518 1.00 17.40 182 ASP D CA 1
ATOM 3252 C C . ASP B 1 186 ? 143.757 45.629 8.939 1.00 17.62 182 ASP D C 1
ATOM 3253 O O . ASP B 1 186 ? 142.899 45.443 8.078 1.00 17.96 182 ASP D O 1
ATOM 3258 N N . SER B 1 187 ? 144.513 44.647 9.431 1.00 17.73 183 SER D N 1
ATOM 3259 C CA . SER B 1 187 ? 144.422 43.300 8.873 1.00 18.16 183 SER D CA 1
ATOM 3260 C C . SER B 1 187 ? 143.194 42.532 9.369 1.00 17.93 183 SER D C 1
ATOM 3261 O O . SER B 1 187 ? 142.737 41.610 8.706 1.00 18.28 183 SER D O 1
ATOM 3264 N N . LEU B 1 188 ? 142.643 42.922 10.515 1.00 17.66 184 LEU D N 1
ATOM 3265 C CA . LEU B 1 188 ? 141.413 42.294 11.000 1.00 17.37 184 LEU D CA 1
ATOM 3266 C C . LEU B 1 188 ? 140.165 42.846 10.316 1.00 17.50 184 LEU D C 1
ATOM 3267 O O . LEU B 1 188 ? 139.082 42.288 10.465 1.00 17.25 184 LEU D O 1
ATOM 3272 N N . THR B 1 189 ? 140.298 43.951 9.585 1.00 17.85 185 THR D N 1
ATOM 3273 C CA . THR B 1 189 ? 139.099 44.639 9.116 1.00 18.16 185 THR D CA 1
ATOM 3274 C C . THR B 1 189 ? 138.943 44.744 7.600 1.00 18.78 185 THR D C 1
ATOM 3275 O O . THR B 1 189 ? 138.044 45.445 7.131 1.00 18.57 185 THR D O 1
ATOM 3279 N N . LEU B 1 190 ? 139.776 44.049 6.827 1.00 19.74 186 LEU D N 1
ATOM 3280 C CA . LEU B 1 190 ? 139.688 44.242 5.374 1.00 21.03 186 LEU D CA 1
ATOM 3281 C C . LEU B 1 190 ? 138.399 43.708 4.734 1.00 20.83 186 LEU D C 1
ATOM 3282 O O . LEU B 1 190 ? 138.061 44.075 3.614 1.00 20.85 186 LEU D O 1
ATOM 3287 N N . ALA B 1 191 ? 137.668 42.878 5.477 1.00 20.72 187 ALA D N 1
ATOM 3288 C CA . ALA B 1 191 ? 136.350 42.402 5.045 1.00 20.56 187 ALA D CA 1
ATOM 3289 C C . ALA B 1 191 ? 135.161 43.060 5.788 1.00 20.39 187 ALA D C 1
ATOM 3290 O O . ALA B 1 191 ? 134.012 42.639 5.618 1.00 20.88 187 ALA D O 1
ATOM 3292 N N . SER B 1 192 ? 135.423 44.090 6.590 1.00 19.61 188 SER D N 1
ATOM 3293 C CA . SER B 1 192 ? 134.360 44.723 7.375 1.00 19.13 188 SER D CA 1
ATOM 3294 C C . SER B 1 192 ? 133.424 45.585 6.527 1.00 18.92 188 SER D C 1
ATOM 3295 O O . SER B 1 192 ? 133.864 46.292 5.616 1.00 18.67 188 SER D O 1
ATOM 3298 N N . SER B 1 193 ? 132.134 45.525 6.846 1.00 18.76 189 SER D N 1
ATOM 3299 C CA . SER B 1 193 ? 131.133 46.357 6.191 1.00 18.75 189 SER D CA 1
ATOM 3300 C C . SER B 1 193 ? 131.245 47.812 6.638 1.00 19.02 189 SER D C 1
ATOM 3301 O O . SER B 1 193 ? 131.947 48.132 7.602 1.00 18.91 189 SER D O 1
ATOM 3304 N N . LYS B 1 194 ? 130.530 48.679 5.928 1.00 19.32 190 LYS D N 1
ATOM 3305 C CA . LYS B 1 194 ? 130.429 50.103 6.246 1.00 19.63 190 LYS D CA 1
ATOM 3306 C C . LYS B 1 194 ? 129.948 50.363 7.686 1.00 19.45 190 LYS D C 1
ATOM 3307 O O . LYS B 1 194 ? 130.502 51.211 8.389 1.00 19.20 190 LYS D O 1
ATOM 3313 N N . GLN B 1 195 ? 128.933 49.606 8.110 1.00 19.41 191 GLN D N 1
ATOM 3314 C CA . GLN B 1 195 ? 128.343 49.720 9.442 1.00 19.49 191 GLN D CA 1
ATOM 3315 C C . GLN B 1 195 ? 129.332 49.299 10.538 1.00 19.11 191 GLN D C 1
ATOM 3316 O O . GLN B 1 195 ? 129.418 49.958 11.577 1.00 19.07 191 GLN D O 1
ATOM 3322 N N . GLU B 1 196 ? 130.077 48.218 10.298 1.00 18.77 192 GLU D N 1
ATOM 3323 C CA . GLU B 1 196 ? 131.128 47.773 11.227 1.00 18.44 192 GLU D CA 1
ATOM 3324 C C . GLU B 1 196 ? 132.204 48.832 11.409 1.00 17.71 192 GLU D C 1
ATOM 3325 O O . GLU B 1 196 ? 132.615 49.113 12.532 1.00 17.94 192 GLU D O 1
ATOM 3331 N N . ILE B 1 197 ? 132.656 49.424 10.307 1.00 17.08 193 ILE D N 1
ATOM 3332 C CA . ILE B 1 197 ? 133.662 50.487 10.376 1.00 16.52 193 ILE D CA 1
ATOM 3333 C C . ILE B 1 197 ? 133.161 51.676 11.200 1.00 16.15 193 ILE D C 1
ATOM 3334 O O . ILE B 1 197 ? 133.926 52.266 11.960 1.00 15.73 193 ILE D O 1
ATOM 3339 N N . GLU B 1 198 ? 131.880 52.009 11.061 1.00 16.03 194 GLU D N 1
ATOM 3340 C CA . GLU B 1 198 ? 131.295 53.111 11.830 1.00 16.48 194 GLU D CA 1
ATOM 3341 C C . GLU B 1 198 ? 131.269 52.818 13.333 1.00 15.94 194 GLU D C 1
ATOM 3342 O O . GLU B 1 198 ? 131.565 53.696 14.143 1.00 15.37 194 GLU D O 1
ATOM 3348 N N . LYS B 1 199 ? 130.929 51.577 13.684 1.00 15.54 195 LYS D N 1
ATOM 3349 C CA . LYS B 1 199 ? 130.990 51.105 15.062 1.00 15.29 195 LYS D CA 1
ATOM 3350 C C . LYS B 1 199 ? 132.404 51.270 15.636 1.00 14.51 195 LYS D C 1
ATOM 3351 O O . LYS B 1 199 ? 132.576 51.822 16.720 1.00 14.22 195 LYS D O 1
ATOM 3357 N N . LEU B 1 200 ? 133.408 50.828 14.887 1.00 13.79 196 LEU D N 1
ATOM 3358 C CA . LEU B 1 200 ? 134.794 50.914 15.333 1.00 13.27 196 LEU D CA 1
ATOM 3359 C C . LEU B 1 200 ? 135.252 52.359 15.492 1.00 13.28 196 LEU D C 1
ATOM 3360 O O . LEU B 1 200 ? 135.994 52.690 16.424 1.00 13.19 196 LEU D O 1
ATOM 3365 N N . LYS B 1 201 ? 134.789 53.221 14.590 1.00 13.30 197 LYS D N 1
ATOM 3366 C CA . LYS B 1 201 ? 135.080 54.645 14.657 1.00 13.25 197 LYS D CA 1
ATOM 3367 C C . LYS B 1 201 ? 134.510 55.261 15.933 1.00 12.96 197 LYS D 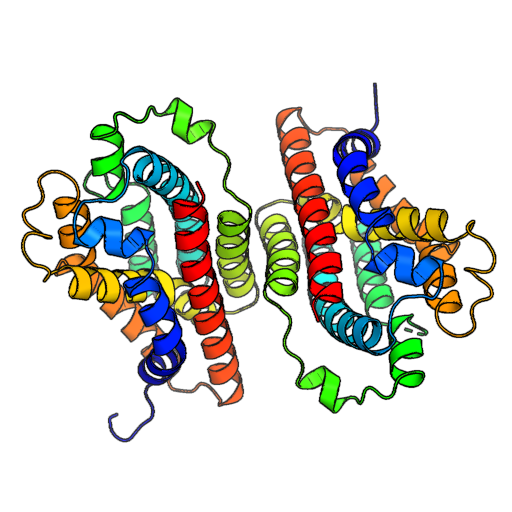C 1
ATOM 3368 O O . LYS B 1 201 ? 135.187 56.016 16.617 1.00 12.70 197 LYS D O 1
ATOM 3374 N N . GLU B 1 202 ? 133.257 54.935 16.223 1.00 12.81 198 GLU D N 1
ATOM 3375 C CA . GLU B 1 202 ? 132.578 55.353 17.443 1.00 13.17 198 GLU D CA 1
ATOM 3376 C C . GLU B 1 202 ? 133.355 54.961 18.720 1.00 12.92 198 GLU D C 1
ATOM 3377 O O . GLU B 1 202 ? 133.459 55.753 19.649 1.00 12.86 198 GLU D O 1
ATOM 3383 N N . ILE B 1 203 ? 133.905 53.747 18.751 1.00 12.59 199 ILE D N 1
ATOM 3384 C CA . ILE B 1 203 ? 134.721 53.287 19.875 1.00 12.08 199 ILE D CA 1
ATOM 3385 C C . ILE B 1 203 ? 135.991 54.118 20.005 1.00 12.19 199 ILE D C 1
ATOM 3386 O O . ILE B 1 203 ? 136.371 54.536 21.105 1.00 12.19 199 ILE D O 1
ATOM 3391 N N . PHE B 1 204 ? 136.643 54.342 18.864 1.00 12.31 200 PHE D N 1
ATOM 3392 C CA . PHE B 1 204 ? 137.937 55.010 18.793 1.00 11.82 200 PHE D CA 1
ATOM 3393 C C . PHE B 1 204 ? 137.833 56.469 19.231 1.00 12.12 200 PHE D C 1
ATOM 3394 O O . PHE B 1 204 ? 138.736 56.985 19.900 1.00 12.26 200 PHE D O 1
ATOM 3402 N N . ILE B 1 205 ? 136.740 57.139 18.871 1.00 12.37 201 ILE D N 1
ATOM 3403 C CA . ILE B 1 205 ? 136.571 58.519 19.318 1.00 13.31 201 ILE D CA 1
ATOM 3404 C C . ILE B 1 205 ? 136.064 58.622 20.762 1.00 12.93 201 ILE D C 1
ATOM 3405 O O . ILE B 1 205 ? 136.448 59.546 21.480 1.00 12.55 201 ILE D O 1
ATOM 3410 N N . THR B 1 206 ? 135.225 57.673 21.187 1.00 12.56 202 THR D N 1
ATOM 3411 C CA . THR B 1 206 ? 134.830 57.606 22.600 1.00 12.48 202 THR D CA 1
ATOM 3412 C C . THR B 1 206 ? 136.061 57.498 23.514 1.00 12.41 202 THR D C 1
ATOM 3413 O O . THR B 1 206 ? 136.199 58.285 24.466 1.00 12.17 202 THR D O 1
ATOM 3417 N N . THR B 1 207 ? 136.970 56.583 23.181 1.00 12.07 203 THR D N 1
ATOM 3418 C CA . THR B 1 207 ? 138.211 56.421 23.938 1.00 12.55 203 THR D CA 1
ATOM 3419 C C . THR B 1 207 ? 139.123 57.645 23.876 1.00 13.07 203 THR D C 1
ATOM 3420 O O . THR B 1 207 ? 139.794 57.966 24.865 1.00 13.48 203 THR D O 1
ATOM 3424 N N . SER B 1 208 ? 139.149 58.331 22.733 1.00 13.23 204 SER D N 1
ATOM 3425 C CA . SER B 1 208 ? 139.903 59.583 22.625 1.00 13.62 204 SER D CA 1
ATOM 3426 C C . SER B 1 208 ? 139.354 60.669 23.560 1.00 13.75 204 SER D C 1
ATOM 3427 O O . SER B 1 208 ? 140.131 61.395 24.198 1.00 13.52 204 SER D O 1
ATOM 3430 N N . GLU B 1 209 ? 138.026 60.762 23.646 1.00 13.67 205 GLU D N 1
ATOM 3431 C CA . GLU B 1 209 ? 137.355 61.635 24.621 1.00 14.37 205 GLU D CA 1
ATOM 3432 C C . GLU B 1 209 ? 137.728 61.282 26.057 1.00 14.17 205 GLU D C 1
ATOM 3433 O O . GLU B 1 209 ? 137.953 62.172 26.866 1.00 14.77 205 GLU D O 1
ATOM 3439 N N . TYR B 1 210 ? 137.807 59.986 26.370 1.00 13.64 206 TYR D N 1
ATOM 3440 C CA . TYR B 1 210 ? 138.202 59.562 27.704 1.00 13.17 206 TYR D CA 1
ATOM 3441 C C . TYR B 1 210 ? 139.655 59.939 28.008 1.00 13.40 206 TYR D C 1
ATOM 3442 O O . TYR B 1 210 ? 139.981 60.265 29.158 1.00 13.27 206 TYR D O 1
ATOM 3451 N N . GLU B 1 211 ? 140.516 59.879 26.988 1.00 13.30 207 GLU D N 1
ATOM 3452 C CA . GLU B 1 211 ? 141.911 60.292 27.132 1.00 14.21 207 GLU D CA 1
ATOM 3453 C C . GLU B 1 211 ? 141.980 61.763 27.528 1.00 14.43 207 GLU D C 1
ATOM 3454 O O . GLU B 1 211 ? 142.749 62.145 28.421 1.00 14.52 207 GLU D O 1
ATOM 3460 N N . TYR B 1 212 ? 141.168 62.586 26.863 1.00 14.42 208 TYR D N 1
ATOM 3461 C CA . TYR B 1 212 ? 141.144 64.003 27.164 1.00 14.15 208 TYR D CA 1
ATOM 3462 C C . TYR B 1 212 ? 140.678 64.220 28.601 1.00 14.13 208 TYR D C 1
ATOM 3463 O O . TYR B 1 212 ? 141.241 65.043 29.324 1.00 14.08 208 TYR D O 1
ATOM 3472 N N . LEU B 1 213 ? 139.650 63.475 29.002 1.00 13.91 209 LEU D N 1
ATOM 3473 C CA . LEU B 1 213 ? 139.112 63.593 30.350 1.00 13.87 209 LEU D CA 1
ATOM 3474 C C . LEU B 1 213 ? 140.099 63.087 31.412 1.00 13.43 209 LEU D C 1
ATOM 3475 O O . LEU B 1 213 ? 140.107 63.584 32.546 1.00 13.63 209 LEU D O 1
ATOM 3480 N N . PHE B 1 214 ? 140.951 62.142 31.025 1.00 12.78 210 PHE D N 1
ATOM 3481 C CA . PHE B 1 214 ? 141.979 61.607 31.917 1.00 12.48 210 PHE D CA 1
ATOM 3482 C C . PHE B 1 214 ? 143.029 62.674 32.232 1.00 12.57 210 PHE D C 1
ATOM 3483 O O . PHE B 1 214 ? 143.353 62.905 33.398 1.00 12.97 210 PHE D O 1
ATOM 3491 N N . TRP B 1 215 ? 143.556 63.323 31.196 1.00 12.84 211 TRP D N 1
ATOM 3492 C CA . TRP B 1 215 ? 144.528 64.404 31.377 1.00 12.98 211 TRP D CA 1
ATOM 3493 C C . TRP B 1 215 ? 143.938 65.519 32.242 1.00 13.39 211 TRP D C 1
ATOM 3494 O O . TRP B 1 215 ? 144.604 66.070 33.118 1.00 13.57 211 TRP D O 1
ATOM 3505 N N . ASP B 1 216 ? 142.676 65.835 31.970 1.00 13.66 212 ASP D N 1
ATOM 3506 C CA . ASP B 1 216 ? 141.908 66.836 32.699 1.00 13.84 212 ASP D CA 1
ATOM 3507 C C . ASP B 1 216 ? 141.784 66.467 34.169 1.00 13.59 212 ASP D C 1
ATOM 3508 O O . ASP B 1 216 ? 142.051 67.293 35.048 1.00 13.52 212 ASP D O 1
ATOM 3513 N N . MET B 1 217 ? 141.385 65.217 34.420 1.00 13.43 213 MET D N 1
ATOM 3514 C CA . MET B 1 217 ? 141.272 64.661 35.773 1.00 13.07 213 MET D CA 1
ATOM 3515 C C . MET B 1 217 ? 142.625 64.738 36.471 1.00 12.84 213 MET D C 1
ATOM 3516 O O . MET B 1 217 ? 142.696 65.136 37.630 1.00 12.70 213 MET D O 1
ATOM 3521 N N . ALA B 1 218 ? 143.694 64.394 35.753 1.00 12.84 214 ALA D N 1
ATOM 3522 C CA . ALA B 1 218 ? 145.043 64.412 36.320 1.00 13.39 214 ALA D CA 1
ATOM 3523 C C . ALA B 1 218 ? 145.476 65.827 36.738 1.00 13.89 214 ALA D C 1
ATOM 3524 O O . ALA B 1 218 ? 146.163 66.000 37.745 1.00 13.43 214 ALA D O 1
ATOM 3526 N N . TYR B 1 219 ? 145.054 66.825 35.964 1.00 14.75 215 TYR D N 1
ATOM 3527 C CA . TYR B 1 219 ? 145.385 68.218 36.231 1.00 15.70 215 TYR D CA 1
ATOM 3528 C C . TYR B 1 219 ? 144.622 68.786 37.432 1.00 17.04 215 TYR D C 1
ATOM 3529 O O . TYR B 1 219 ? 145.144 69.632 38.144 1.00 16.68 215 TYR D O 1
ATOM 3538 N N . GLN B 1 220 ? 143.392 68.320 37.646 1.00 18.87 216 GLN D N 1
ATOM 3539 C CA . GLN B 1 220 ? 142.612 68.716 38.823 1.00 20.76 216 GLN D CA 1
ATOM 3540 C C . GLN B 1 220 ? 143.184 68.137 40.112 1.00 21.46 216 GLN D C 1
ATOM 3541 O O . GLN B 1 220 ? 143.131 68.783 41.146 1.00 21.50 216 GLN D O 1
ATOM 3547 N N . SER B 1 221 ? 143.734 66.922 40.028 1.00 22.83 217 SER D N 1
ATOM 3548 C CA . SER B 1 221 ? 144.299 66.188 41.181 1.00 23.74 217 SER D CA 1
ATOM 3549 C C . SER B 1 221 ? 143.316 66.045 42.347 1.00 24.37 217 SER D C 1
ATOM 3550 O O . SER B 1 221 ? 142.121 65.836 42.128 1.00 24.94 217 SER D O 1
#

Radius of gyration: 23.37 Å; Cα contacts (8 Å, |Δi|>4): 515; chains: 2; bounding box: 69×46×66 Å

Solvent-accessible surface area: 20409 Å² total; per-residue (Å²): 143,123,196,62,118,92,10,1,88,71,0,54,115,60,0,56,89,32,0,32,74,0,32,76,7,71,0,0,31,6,1,1,132,14,107,5,83,123,106,39,0,65,58,2,5,20,6,3,49,22,5,33,61,42,18,4,88,0,14,40,15,0,49,110,57,5,126,74,115,47,25,73,126,65,0,49,83,20,31,91,77,36,95,112,36,119,159,22,30,18,49,44,3,23,140,102,28,155,11,80,118,150,64,5,133,111,29,99,46,41,46,27,2,39,6,1,6,8,6,0,5,1,22,0,54,77,18,45,22,58,14,0,0,0,0,1,2,0,10,14,23,0,12,17,26,0,0,88,61,0,25,134,65,101,106,0,69,134,51,114,28,0,2,57,3,0,126,16,18,22,21,151,116,43,64,60,65,5,80,54,8,27,98,10,0,27,71,47,5,152,102,24,45,170,151,66,10,79,86,1,39,76,2,0,41,2,0,0,66,5,4,74,68,6,0,51,27,0,70,149,76,193,93,115,24,5,74,67,0,51,94,63,0,62,88,36,0,31,77,0,24,75,8,77,0,0,34,2,1,1,142,27,99,7,84,114,115,43,0,62,52,2,2,19,6,3,59,23,5,33,74,38,16,7,88,0,9,42,10,0,44,113,58,7,128,70,112,56,20,74,140,67,0,47,83,15,33,95,95,37,88,113,188,27,32,9,55,48,0,28,144,96,20,161,9,80,121,155,65,9,144,108,29,91,38,40,41,26,2,30,6,1,6,7,2,0,3,2,14,0,60,85,25,46,22,50,25,0,0,0,0,0,1,0,12,14,24,0,11,7,22,0,0,72,60,0,30,142,52,108,109,3,54,125,61,105,12,0,2,79,2,0,107,20,18,34,17,159,117,46,72,59,57,5,67,55,10,25,95,11,0,22,68,45,3,147,98,24,39,160,143,71,25,77,77,1,39,73,0,0,52,3,0,0,66,4,4,69,67,6,1,56,23,0,71,142,78

CATH classification: 1.20.910.10

Organism: Helicobacter pylori (NCBI:txid210)